Protein AF-K2EI40-F1 (afdb_monomer)

Structure (mmCIF, N/CA/C/O backbone):
data_AF-K2EI40-F1
#
_entry.id   AF-K2EI40-F1
#
loop_
_atom_site.group_PDB
_atom_site.id
_atom_site.type_symbol
_atom_site.label_atom_id
_atom_site.label_alt_id
_atom_site.label_comp_id
_atom_site.label_asym_id
_atom_site.label_entity_id
_atom_site.label_seq_id
_atom_site.pdbx_PDB_ins_code
_atom_site.Cartn_x
_atom_site.Cartn_y
_atom_site.Cartn_z
_atom_site.occupancy
_atom_site.B_iso_or_equiv
_atom_site.auth_seq_id
_atom_site.auth_comp_id
_atom_site.auth_asym_id
_atom_site.auth_atom_id
_atom_site.pdbx_PDB_model_num
ATOM 1 N N . MET A 1 1 ? -49.230 2.831 20.898 1.00 40.34 1 MET A N 1
ATOM 2 C CA . MET A 1 1 ? -48.158 2.337 19.997 1.00 40.34 1 MET A CA 1
ATOM 3 C C . MET A 1 1 ? -46.832 3.088 20.143 1.00 40.34 1 MET A C 1
ATOM 5 O O . MET A 1 1 ? -45.831 2.419 20.336 1.00 40.34 1 MET A O 1
ATOM 9 N N . VAL A 1 2 ? -46.798 4.428 20.179 1.00 35.69 2 VAL A N 1
ATOM 10 C CA . VAL A 1 2 ? -45.550 5.238 20.221 1.00 35.69 2 VAL A CA 1
ATOM 11 C C . VAL A 1 2 ? -44.591 4.915 21.390 1.00 35.69 2 VAL A C 1
ATOM 13 O O . VAL A 1 2 ? -43.379 4.892 21.203 1.00 35.69 2 VAL A O 1
ATOM 16 N N . LYS A 1 3 ? -45.101 4.583 22.589 1.00 33.03 3 LYS A N 1
ATOM 17 C CA . LYS A 1 3 ? -44.254 4.241 23.755 1.00 33.03 3 LYS A CA 1
ATOM 18 C C . LYS A 1 3 ? -43.487 2.914 23.614 1.00 33.03 3 LYS A C 1
ATOM 20 O O . LYS A 1 3 ? -42.391 2.809 24.151 1.00 33.03 3 LYS A O 1
ATOM 25 N N . LYS A 1 4 ? -44.020 1.917 22.891 1.00 31.20 4 LYS A N 1
ATOM 26 C CA . LYS A 1 4 ? -43.333 0.623 22.684 1.00 31.20 4 LYS A CA 1
ATOM 27 C C . LYS A 1 4 ? -42.157 0.760 21.708 1.00 31.20 4 LYS A C 1
ATOM 29 O O . LYS A 1 4 ? -41.119 0.152 21.932 1.00 31.20 4 LYS A O 1
ATOM 34 N N . THR A 1 5 ? -42.287 1.612 20.692 1.00 33.38 5 THR A N 1
ATOM 35 C CA . THR A 1 5 ? -41.237 1.854 19.688 1.00 33.38 5 THR A CA 1
ATOM 36 C C . THR A 1 5 ? -40.012 2.557 20.281 1.00 33.38 5 THR A C 1
ATOM 38 O O . THR A 1 5 ? -38.883 2.192 19.969 1.00 33.38 5 THR A O 1
ATOM 41 N N . ILE A 1 6 ? -40.219 3.511 21.198 1.00 36.59 6 ILE A N 1
ATOM 42 C CA . ILE A 1 6 ? -39.123 4.242 21.862 1.00 36.59 6 ILE A CA 1
ATOM 43 C C . ILE A 1 6 ? -38.336 3.323 22.808 1.00 36.59 6 ILE A C 1
ATOM 45 O O . ILE A 1 6 ? -37.109 3.341 22.802 1.00 36.59 6 ILE A O 1
ATOM 49 N N . VAL A 1 7 ? -39.024 2.475 23.581 1.00 36.19 7 VAL A N 1
ATOM 50 C CA . VAL A 1 7 ? -38.372 1.526 24.504 1.00 36.19 7 VAL A CA 1
ATOM 51 C C . VAL A 1 7 ? -37.565 0.472 23.739 1.00 36.19 7 VAL A C 1
ATOM 53 O O . VAL A 1 7 ? -36.447 0.154 24.138 1.00 36.19 7 VAL A O 1
ATOM 56 N N . LEU A 1 8 ? -38.084 -0.020 22.609 1.00 32.12 8 LEU A N 1
ATOM 57 C CA . LEU A 1 8 ? -37.378 -0.991 21.771 1.00 32.12 8 LEU A CA 1
ATOM 58 C C . LEU A 1 8 ? -36.130 -0.382 21.106 1.00 32.12 8 LEU A C 1
ATOM 60 O O . LEU A 1 8 ? -35.090 -1.036 21.052 1.00 32.12 8 LEU A O 1
ATOM 64 N N . SER A 1 9 ? -36.209 0.882 20.673 1.00 34.53 9 SER A N 1
ATOM 65 C CA . SER A 1 9 ? -35.074 1.652 20.140 1.00 34.53 9 SER A CA 1
ATOM 66 C C . SER A 1 9 ? -33.996 1.915 21.203 1.00 34.53 9 SER A C 1
ATOM 68 O O . SER A 1 9 ? -32.805 1.775 20.929 1.00 34.53 9 SER A O 1
ATOM 70 N N . PHE A 1 10 ? -34.387 2.209 22.446 1.00 38.38 10 PHE A N 1
ATOM 71 C CA . PHE A 1 10 ? -33.439 2.394 23.548 1.00 38.38 10 PHE A CA 1
ATOM 72 C C . PHE A 1 10 ? -32.749 1.091 23.965 1.00 38.38 10 PHE A C 1
ATOM 74 O O . PHE A 1 10 ? -31.535 1.093 24.184 1.00 38.38 10 PHE A O 1
ATOM 81 N N . LEU A 1 11 ? -33.481 -0.028 24.044 1.00 35.78 11 LEU A N 1
ATOM 82 C CA . LEU A 1 11 ? -32.881 -1.327 24.370 1.00 35.78 11 LEU A CA 1
ATOM 83 C C . LEU A 1 11 ? -31.899 -1.788 23.290 1.00 35.78 11 LEU A C 1
ATOM 85 O O . LEU A 1 11 ? -30.802 -2.225 23.627 1.00 35.78 11 LEU A O 1
ATOM 89 N N . THR A 1 12 ? -32.257 -1.647 22.010 1.00 38.59 12 THR A N 1
ATOM 90 C CA . THR A 1 12 ? -31.353 -1.984 20.894 1.00 38.59 12 THR A CA 1
ATOM 91 C C . THR A 1 12 ? -30.108 -1.105 20.893 1.00 38.59 12 THR A C 1
ATOM 93 O O . THR A 1 12 ? -29.006 -1.626 20.756 1.00 38.59 12 THR A O 1
ATOM 96 N N . THR A 1 13 ? -30.254 0.198 21.148 1.00 41.12 13 THR A N 1
ATOM 97 C CA . THR A 1 13 ? -29.115 1.126 21.251 1.00 41.12 13 THR A CA 1
ATOM 98 C C . THR A 1 13 ? -28.208 0.778 22.435 1.00 41.12 13 THR A C 1
ATOM 100 O O . THR A 1 13 ? -26.990 0.748 22.293 1.00 41.12 13 THR A O 1
ATOM 103 N N . THR A 1 14 ? -28.779 0.438 23.595 1.00 41.00 14 THR A N 1
ATOM 104 C CA . THR A 1 14 ? -28.009 0.088 24.803 1.00 41.00 14 THR A CA 1
ATOM 105 C C . THR A 1 14 ? -27.277 -1.249 24.649 1.00 41.00 14 THR A C 1
ATOM 107 O O . THR A 1 14 ? -26.140 -1.383 25.102 1.00 41.00 14 THR A O 1
ATOM 110 N N . LEU A 1 15 ? -27.900 -2.231 23.987 1.00 37.41 15 LEU A N 1
ATOM 111 C CA . LEU A 1 15 ? -27.281 -3.522 23.688 1.00 37.41 15 LEU A CA 1
ATOM 112 C C . LEU A 1 15 ? -26.146 -3.370 22.664 1.00 37.41 15 LEU A C 1
ATOM 114 O O . LEU A 1 15 ? -25.075 -3.938 22.865 1.00 37.41 15 LEU A O 1
ATOM 118 N N . LEU A 1 16 ? -26.344 -2.537 21.630 1.00 43.06 16 LEU A N 1
ATOM 119 C CA . LEU A 1 16 ? -25.285 -2.178 20.684 1.00 43.06 16 LEU A CA 1
ATOM 120 C C . LEU A 1 16 ? -24.097 -1.559 21.417 1.00 43.06 16 LEU A C 1
ATOM 122 O O . LEU A 1 16 ? -22.973 -2.016 21.244 1.00 43.06 16 LEU A O 1
ATOM 126 N N . ILE A 1 17 ? -24.344 -0.558 22.267 1.00 46.72 17 ILE A N 1
ATOM 127 C CA . ILE A 1 17 ? -23.294 0.140 23.016 1.00 46.72 17 ILE A CA 1
ATOM 128 C C . ILE A 1 17 ? -22.516 -0.844 23.900 1.00 46.72 17 ILE A C 1
ATOM 130 O O . ILE A 1 17 ? -21.289 -0.847 23.860 1.00 46.72 17 ILE A O 1
ATOM 134 N N . ARG A 1 18 ? -23.201 -1.727 24.641 1.00 40.91 18 ARG A N 1
ATOM 135 C CA . ARG A 1 18 ? -22.549 -2.748 25.483 1.00 40.91 18 ARG A CA 1
ATOM 136 C C . ARG A 1 18 ? -21.681 -3.722 24.689 1.00 40.91 18 ARG A C 1
ATOM 138 O O . ARG A 1 18 ? -20.548 -3.957 25.093 1.00 40.91 18 ARG A O 1
ATOM 145 N N . ASN A 1 19 ? -22.178 -4.240 23.566 1.00 47.75 19 ASN A N 1
ATOM 146 C CA . ASN A 1 19 ? -21.386 -5.127 22.709 1.00 47.75 19 ASN A CA 1
ATOM 147 C C . ASN A 1 19 ? -20.181 -4.390 22.106 1.00 47.75 19 ASN A C 1
ATOM 149 O O . ASN A 1 19 ? -19.099 -4.957 22.021 1.00 47.75 19 ASN A O 1
ATOM 153 N N . THR A 1 20 ? -20.341 -3.102 21.780 1.00 50.28 20 THR A N 1
ATOM 154 C CA . THR A 1 20 ? -19.245 -2.268 21.264 1.00 50.28 20 THR A CA 1
ATOM 155 C C . THR A 1 20 ? -18.134 -2.087 22.302 1.00 50.28 20 THR A C 1
ATOM 157 O O . THR A 1 20 ? -16.960 -2.160 21.959 1.00 50.28 20 THR A O 1
ATOM 160 N N . PHE A 1 21 ? -18.489 -1.873 23.575 1.00 48.44 21 PHE A N 1
ATOM 161 C CA . PHE A 1 21 ? -17.509 -1.749 24.660 1.00 48.44 21 PHE A CA 1
ATOM 162 C C . PHE A 1 21 ? -16.793 -3.073 24.963 1.00 48.44 21 PHE A C 1
ATOM 164 O O . PHE A 1 21 ? -15.590 -3.059 25.204 1.00 48.44 21 PHE A O 1
ATOM 171 N N . ALA A 1 22 ? -17.497 -4.208 24.894 1.00 48.34 22 ALA A N 1
ATOM 172 C CA . ALA A 1 22 ? -16.890 -5.526 25.083 1.00 48.34 22 ALA A CA 1
ATOM 173 C C . ALA A 1 22 ? -15.892 -5.874 23.960 1.00 48.34 22 ALA A C 1
ATOM 175 O O . ALA A 1 22 ? -14.789 -6.332 24.239 1.00 48.34 22 ALA A O 1
ATOM 176 N N . GLU A 1 23 ? -16.226 -5.584 22.696 1.00 53.47 23 GLU A N 1
ATOM 177 C CA . GLU A 1 23 ? -15.294 -5.766 21.570 1.00 53.47 23 GLU 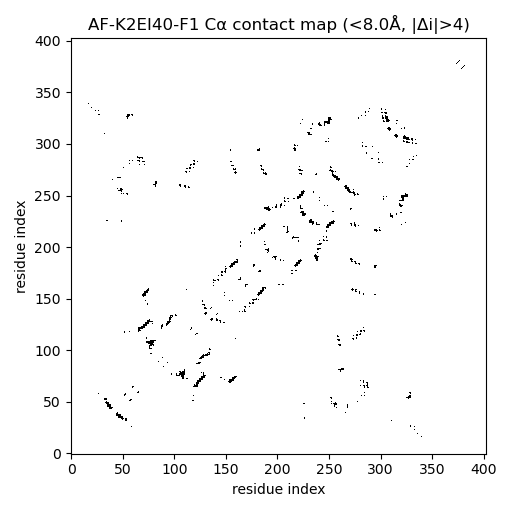A CA 1
ATOM 178 C C . GLU A 1 23 ? -14.082 -4.815 21.626 1.00 53.47 23 GLU A C 1
ATOM 180 O O . GLU A 1 23 ? -13.025 -5.130 21.077 1.00 53.47 23 GLU A O 1
ATOM 185 N N . GLN A 1 24 ? -14.226 -3.656 22.279 1.00 50.62 24 GLN A N 1
ATOM 186 C CA . GLN A 1 24 ? -13.172 -2.650 22.427 1.00 50.62 24 GLN A CA 1
ATOM 187 C C . GLN A 1 24 ? -12.113 -3.043 23.474 1.00 50.62 24 GLN A C 1
ATOM 189 O O . GLN A 1 24 ? -10.923 -2.791 23.256 1.00 50.62 24 GLN A O 1
ATOM 194 N N . GLU A 1 25 ? -12.520 -3.649 24.596 1.00 48.94 25 GLU A N 1
ATOM 195 C CA . GLU A 1 25 ? -11.580 -4.153 25.611 1.00 48.94 25 GLU A CA 1
ATOM 196 C C . GLU A 1 25 ? -10.743 -5.325 25.072 1.00 48.94 25 GLU A C 1
ATOM 198 O O . GLU A 1 25 ? -9.552 -5.401 25.361 1.00 48.94 25 GLU A O 1
ATOM 203 N N . ASP A 1 26 ? -11.310 -6.170 24.210 1.00 51.91 26 ASP A N 1
ATOM 204 C CA . ASP A 1 26 ? -10.652 -7.378 23.689 1.00 51.91 26 ASP A CA 1
ATOM 205 C C . ASP A 1 26 ? -9.519 -7.080 22.677 1.00 51.91 26 ASP A C 1
ATOM 207 O O . ASP A 1 26 ? -8.490 -7.745 22.662 1.00 51.91 26 ASP A O 1
ATOM 211 N N . LEU A 1 27 ? -9.638 -6.017 21.865 1.00 53.59 27 LEU A N 1
ATOM 212 C CA . LEU A 1 27 ? -8.603 -5.645 20.877 1.00 53.59 27 LEU A CA 1
ATOM 213 C C . LEU A 1 27 ? -7.421 -4.860 21.464 1.00 53.59 27 LEU A C 1
ATOM 215 O O . LEU A 1 27 ? -6.344 -4.820 20.868 1.00 53.59 27 LEU A O 1
ATOM 219 N N . THR A 1 28 ? -7.628 -4.184 22.596 1.00 49.22 28 THR A N 1
ATOM 220 C CA . THR A 1 28 ? -6.613 -3.315 23.220 1.00 49.22 28 THR A CA 1
ATOM 221 C C . THR A 1 28 ? -5.941 -3.959 24.432 1.00 49.22 28 THR A C 1
ATOM 223 O O . THR A 1 28 ? -4.909 -3.467 24.897 1.00 49.22 28 THR A O 1
ATOM 226 N N . SER A 1 29 ? -6.475 -5.082 24.923 1.00 45.25 29 SER A N 1
ATOM 227 C CA . SER A 1 29 ? -5.910 -5.818 26.050 1.00 45.25 29 SER A CA 1
ATOM 228 C C . SER A 1 29 ? -5.017 -6.986 25.596 1.00 45.25 29 SER A C 1
ATOM 230 O O . SER A 1 29 ? -5.447 -8.051 25.179 1.00 45.25 29 SER A O 1
ATOM 232 N N . SER A 1 30 ? -3.707 -6.801 25.770 1.00 47.72 30 SER A N 1
ATOM 233 C CA . SER A 1 30 ? -2.707 -7.867 25.976 1.00 47.72 30 SER A CA 1
ATOM 234 C C . SER A 1 30 ? -2.300 -8.809 24.828 1.00 47.72 30 SER A C 1
ATOM 236 O O . SER A 1 30 ? -1.590 -9.778 25.100 1.00 47.72 30 SER A O 1
ATOM 238 N N . CYS A 1 31 ? -2.604 -8.533 23.556 1.00 55.06 31 CYS A N 1
ATOM 239 C CA . CYS A 1 31 ? -1.935 -9.280 22.481 1.00 55.06 31 CYS A CA 1
ATOM 240 C C . CYS A 1 31 ? -0.447 -8.883 22.411 1.00 55.06 31 CYS A C 1
ATOM 242 O O . CYS A 1 31 ? -0.096 -7.750 22.069 1.00 55.06 31 CYS A O 1
ATOM 244 N N . VAL A 1 32 ? 0.452 -9.805 22.770 1.00 74.44 32 VAL A N 1
ATOM 245 C CA . VAL A 1 32 ? 1.895 -9.631 22.553 1.00 74.44 32 VAL A CA 1
ATOM 246 C C . VAL A 1 32 ? 2.152 -9.756 21.054 1.00 74.44 32 VAL A C 1
ATOM 248 O O . VAL A 1 32 ? 2.231 -10.866 20.527 1.00 74.44 32 VAL A O 1
ATOM 251 N N . ILE A 1 33 ? 2.287 -8.615 20.374 1.00 84.81 33 ILE A N 1
ATOM 252 C CA . ILE A 1 33 ? 2.609 -8.564 18.944 1.00 84.81 33 ILE A CA 1
ATOM 253 C C . ILE A 1 33 ? 3.929 -9.303 18.722 1.00 84.81 33 ILE A C 1
ATOM 255 O O . ILE A 1 33 ? 4.954 -8.961 19.315 1.00 84.81 33 ILE A O 1
ATOM 259 N N . LYS A 1 34 ? 3.906 -10.316 17.851 1.00 90.75 34 LYS A N 1
ATOM 260 C CA . LYS A 1 34 ? 5.099 -11.042 17.403 1.00 90.75 34 LYS A CA 1
ATOM 261 C C . LYS A 1 34 ? 5.546 -10.460 16.062 1.00 90.75 34 LYS A C 1
ATOM 263 O O . LYS A 1 34 ? 5.014 -10.874 15.039 1.00 90.75 34 LYS A O 1
ATOM 268 N N . PRO A 1 35 ? 6.504 -9.518 16.031 1.00 91.12 35 PRO A N 1
ATOM 269 C CA . PRO A 1 35 ? 6.847 -8.776 14.816 1.00 91.12 35 PRO A CA 1
ATOM 270 C C . PRO A 1 35 ? 7.581 -9.601 13.763 1.00 91.12 35 PRO A C 1
ATOM 272 O O . PRO A 1 35 ? 7.633 -9.213 12.602 1.00 91.12 35 PRO A O 1
ATOM 275 N N . THR A 1 36 ? 8.155 -10.734 14.160 1.00 93.75 36 THR A N 1
ATOM 276 C CA . THR A 1 36 ? 8.811 -11.671 13.250 1.00 93.75 36 THR A CA 1
ATOM 277 C C . THR A 1 36 ? 8.313 -13.080 13.527 1.00 93.75 36 THR A C 1
ATOM 279 O O . THR A 1 36 ? 7.903 -13.395 14.647 1.00 93.75 36 THR A O 1
ATOM 282 N N . HIS A 1 37 ? 8.347 -13.925 12.506 1.00 93.75 37 HIS A N 1
ATOM 283 C CA . HIS A 1 37 ? 8.018 -15.343 12.604 1.00 93.75 37 HIS A CA 1
ATOM 284 C C . HIS A 1 37 ? 8.984 -16.189 11.774 1.00 93.75 37 HIS A C 1
ATOM 286 O O . HIS A 1 37 ? 9.717 -15.678 10.926 1.00 93.75 37 HIS A O 1
ATOM 292 N N . SER A 1 38 ? 9.005 -17.489 12.055 1.00 94.62 38 SER A N 1
ATOM 293 C CA . SER A 1 38 ? 9.659 -18.478 11.203 1.00 94.62 38 SER A CA 1
ATOM 294 C C . SER A 1 38 ? 8.596 -19.200 10.385 1.00 94.62 38 SER A C 1
ATOM 296 O O . SER A 1 38 ? 7.625 -19.695 10.954 1.00 94.62 38 SER A O 1
ATOM 298 N N . ILE A 1 39 ? 8.766 -19.234 9.067 1.00 91.69 39 ILE A N 1
ATOM 299 C CA . ILE A 1 39 ? 7.870 -19.925 8.139 1.00 91.69 39 ILE A CA 1
ATOM 300 C C . ILE A 1 39 ? 8.674 -21.009 7.434 1.00 91.69 39 ILE A C 1
ATOM 302 O O . ILE A 1 39 ? 9.715 -20.725 6.844 1.00 91.69 39 ILE A O 1
ATOM 306 N N . THR A 1 40 ? 8.167 -22.237 7.451 1.00 91.31 40 THR A N 1
ATOM 307 C CA . THR A 1 40 ? 8.743 -23.349 6.692 1.00 91.31 40 THR A CA 1
ATOM 308 C C . THR A 1 40 ? 7.984 -23.527 5.377 1.00 91.31 40 THR A C 1
ATOM 310 O O . THR A 1 40 ? 6.756 -23.632 5.369 1.00 91.31 40 THR A O 1
ATOM 313 N N . LYS A 1 41 ? 8.711 -23.548 4.255 1.00 86.88 41 LYS A N 1
ATOM 314 C CA . LYS A 1 41 ? 8.193 -23.834 2.910 1.00 86.88 41 LYS A CA 1
ATOM 315 C C . LYS A 1 41 ? 9.043 -24.946 2.301 1.00 86.88 41 LYS A C 1
ATOM 317 O O . LYS A 1 41 ? 10.236 -24.763 2.070 1.00 86.88 41 LYS A O 1
ATOM 322 N N . GLY A 1 42 ? 8.440 -26.115 2.086 1.00 85.12 42 GLY A N 1
ATOM 323 C CA . GLY A 1 42 ? 9.195 -27.314 1.719 1.00 85.12 42 GLY A CA 1
ATOM 324 C C . GLY A 1 42 ? 10.222 -27.666 2.802 1.00 85.12 42 GLY A C 1
ATOM 325 O O . GLY A 1 42 ? 9.869 -27.785 3.972 1.00 85.12 42 GLY A O 1
ATOM 326 N N . SER A 1 43 ? 11.491 -27.803 2.415 1.00 87.06 43 SER A N 1
ATOM 327 C CA . SER A 1 43 ? 12.615 -28.087 3.320 1.00 87.06 43 SER A CA 1
ATOM 328 C C . SER A 1 43 ? 13.285 -26.839 3.915 1.00 87.06 43 SER A C 1
ATOM 330 O O . SER A 1 43 ? 14.151 -26.971 4.779 1.00 87.06 43 SER A O 1
ATOM 332 N N . GLN A 1 44 ? 12.913 -25.632 3.475 1.00 91.31 44 GLN A N 1
ATOM 333 C CA . GLN A 1 44 ? 13.562 -24.383 3.880 1.00 91.31 44 GLN A CA 1
ATOM 334 C C . GLN A 1 44 ? 12.760 -23.664 4.971 1.00 91.31 44 GLN A C 1
ATOM 336 O O . GLN A 1 44 ? 11.530 -23.610 4.921 1.00 91.31 44 GLN A O 1
ATOM 341 N N . THR A 1 45 ? 13.457 -23.080 5.951 1.00 94.06 45 THR A N 1
ATOM 342 C CA . THR A 1 45 ? 12.858 -22.232 6.994 1.00 94.06 45 THR A CA 1
ATOM 343 C C . THR A 1 45 ? 13.358 -20.802 6.858 1.00 94.06 45 THR A C 1
ATOM 345 O O . THR A 1 45 ? 14.560 -20.552 6.866 1.00 94.06 45 THR A O 1
ATOM 348 N N . PHE A 1 46 ? 12.421 -19.863 6.784 1.00 94.19 46 PHE A N 1
ATOM 349 C CA . PHE A 1 46 ? 12.677 -18.441 6.601 1.00 94.19 46 PHE A CA 1
ATOM 350 C C . PHE A 1 46 ? 12.292 -17.675 7.858 1.00 94.19 46 PHE A C 1
ATOM 352 O O . PHE A 1 46 ? 11.231 -17.920 8.431 1.00 94.19 46 PHE A O 1
ATOM 359 N N . LYS A 1 47 ? 13.116 -16.706 8.258 1.00 94.62 47 LYS A N 1
ATOM 360 C CA . LYS A 1 47 ? 12.731 -15.695 9.243 1.00 94.62 47 LYS A CA 1
ATOM 361 C C . LYS A 1 47 ? 12.232 -14.464 8.497 1.00 94.62 47 LYS A C 1
ATOM 363 O O . LYS A 1 47 ? 12.965 -13.923 7.678 1.00 94.62 47 LYS A O 1
ATOM 368 N N . ALA A 1 48 ? 11.010 -14.039 8.787 1.00 95.81 48 ALA A N 1
ATOM 369 C CA . ALA A 1 48 ? 10.363 -12.936 8.086 1.00 95.81 48 ALA A CA 1
ATOM 370 C C . ALA A 1 48 ? 9.572 -12.037 9.043 1.00 95.81 48 ALA A C 1
ATOM 372 O O . ALA A 1 48 ? 9.243 -12.426 10.171 1.00 95.81 48 ALA A O 1
ATOM 373 N N . THR A 1 49 ? 9.267 -10.833 8.576 1.00 96.69 49 THR A N 1
ATOM 374 C CA . THR A 1 49 ? 8.368 -9.882 9.223 1.00 96.69 49 THR A CA 1
ATOM 375 C C . THR A 1 49 ? 6.944 -10.422 9.217 1.00 96.69 49 THR A C 1
ATOM 377 O O . THR A 1 49 ? 6.377 -10.721 8.168 1.00 96.69 49 THR A O 1
ATOM 380 N N . ASN A 1 50 ? 6.325 -10.477 10.393 1.00 96.44 50 ASN A N 1
ATOM 381 C CA . ASN A 1 50 ? 4.938 -10.895 10.546 1.00 96.44 50 ASN A CA 1
ATOM 382 C C . ASN A 1 50 ? 4.007 -9.681 10.429 1.00 96.44 50 ASN A C 1
ATOM 384 O O . ASN A 1 50 ? 3.487 -9.147 11.412 1.00 96.44 50 ASN A O 1
ATOM 388 N N . TYR A 1 51 ? 3.842 -9.204 9.200 1.00 96.88 51 TYR A N 1
ATOM 389 C CA . TYR A 1 51 ? 3.094 -7.982 8.924 1.00 96.88 51 TYR A CA 1
ATOM 390 C C . TYR A 1 51 ? 1.592 -8.107 9.238 1.00 96.88 51 TYR A C 1
ATOM 392 O O . TYR A 1 51 ? 0.966 -7.093 9.546 1.00 96.88 51 TYR A O 1
ATOM 400 N N . LEU A 1 52 ? 1.019 -9.320 9.242 1.00 96.75 52 LEU A N 1
ATOM 401 C CA . LEU A 1 52 ? -0.363 -9.565 9.679 1.00 96.75 52 LEU A CA 1
ATOM 402 C C . LEU A 1 52 ? -0.560 -9.214 11.162 1.00 96.75 52 LEU A C 1
ATOM 404 O O . LEU A 1 52 ? -1.503 -8.497 11.493 1.00 96.75 52 LEU A O 1
ATOM 408 N N . GLU A 1 53 ? 0.354 -9.655 12.034 1.00 94.94 53 GLU A N 1
ATOM 409 C CA . GLU A 1 53 ? 0.342 -9.308 13.465 1.00 94.94 53 GLU A CA 1
ATOM 410 C C . GLU A 1 53 ? 0.671 -7.825 13.681 1.00 94.94 53 GLU A C 1
ATOM 412 O O . GLU A 1 53 ? -0.003 -7.146 14.451 1.00 94.94 53 GLU A O 1
ATOM 417 N N . ILE A 1 54 ? 1.697 -7.288 13.001 1.00 95.44 54 ILE A N 1
ATOM 418 C CA . ILE A 1 54 ? 2.140 -5.894 13.206 1.00 95.44 54 ILE A CA 1
ATOM 419 C C . ILE A 1 54 ? 1.034 -4.901 12.852 1.00 95.44 54 ILE A C 1
ATOM 421 O O . ILE A 1 54 ? 0.815 -3.933 13.587 1.00 95.44 54 ILE A O 1
ATOM 425 N N . THR A 1 55 ? 0.341 -5.137 11.738 1.00 96.88 55 THR A N 1
ATOM 426 C CA . THR A 1 55 ? -0.726 -4.248 11.268 1.00 96.88 55 THR A CA 1
ATOM 427 C C . THR A 1 55 ? -2.042 -4.466 11.992 1.00 96.88 55 THR A C 1
ATOM 429 O O . THR A 1 55 ? -2.858 -3.556 11.983 1.00 96.88 55 THR A O 1
ATOM 432 N N . GLY A 1 56 ? -2.269 -5.619 12.625 1.00 96.69 56 GLY A N 1
ATOM 433 C CA . GLY A 1 56 ? -3.562 -5.952 13.224 1.00 96.69 56 GLY A CA 1
ATOM 434 C C . GLY A 1 56 ? -4.535 -6.660 12.275 1.00 96.69 56 GLY A C 1
ATOM 435 O O . GLY A 1 56 ? -5.722 -6.783 12.573 1.00 96.69 56 GLY A O 1
ATOM 436 N N . ALA A 1 57 ? -4.076 -7.060 11.085 1.00 97.69 57 ALA A N 1
ATOM 437 C CA . ALA A 1 57 ? -4.916 -7.729 10.094 1.00 97.69 57 ALA A CA 1
ATOM 438 C C . ALA A 1 57 ? -5.378 -9.110 10.578 1.00 97.69 57 ALA A C 1
ATOM 440 O O . ALA A 1 57 ? -6.514 -9.499 10.306 1.00 97.69 57 ALA A O 1
ATOM 441 N N . LYS A 1 58 ? -4.534 -9.820 11.338 1.00 96.31 58 LYS A N 1
ATOM 442 C CA . LYS A 1 58 ? -4.873 -11.126 11.914 1.00 96.31 58 LYS A CA 1
ATOM 443 C C . LYS A 1 58 ? -6.096 -11.036 12.834 1.00 96.31 58 LYS A C 1
ATOM 445 O O . LYS A 1 58 ? -7.014 -11.840 12.717 1.00 96.31 58 LYS A O 1
ATOM 450 N N . GLU A 1 59 ? -6.155 -10.021 13.685 1.00 95.56 59 GLU A N 1
ATOM 451 C CA . GLU A 1 59 ? -7.262 -9.790 14.613 1.00 95.56 59 GLU A CA 1
ATOM 452 C C . GLU A 1 59 ? -8.561 -9.448 13.862 1.00 95.56 59 GLU A C 1
ATOM 454 O O . GLU A 1 59 ? -9.652 -9.863 14.258 1.00 95.56 59 GLU A O 1
ATOM 459 N N . LEU A 1 60 ? -8.471 -8.735 12.732 1.00 97.06 60 LEU A N 1
ATOM 460 C CA . LEU A 1 60 ? -9.626 -8.510 11.855 1.00 97.06 60 LEU A CA 1
ATOM 461 C C . LEU A 1 60 ? -10.082 -9.810 11.171 1.00 97.06 60 LEU A C 1
ATOM 463 O O . LEU A 1 60 ? -11.289 -10.046 11.071 1.00 97.06 60 LEU A O 1
ATOM 467 N N . HIS A 1 61 ? -9.150 -10.680 10.762 1.00 97.56 61 HIS A N 1
ATOM 468 C CA . HIS A 1 61 ? -9.478 -11.999 10.201 1.00 97.56 61 HIS A CA 1
ATOM 469 C C . HIS A 1 61 ? -10.181 -12.901 11.209 1.00 97.56 61 HIS A C 1
ATOM 471 O O . HIS A 1 61 ? -11.122 -13.601 10.834 1.00 97.56 61 HIS A O 1
ATOM 477 N N . GLU A 1 62 ? -9.740 -12.886 12.468 1.00 96.00 62 GLU A N 1
ATOM 478 C CA . GLU A 1 62 ? -10.361 -13.617 13.581 1.00 96.00 62 GLU A CA 1
ATOM 479 C C . GLU A 1 62 ? -11.797 -13.133 13.839 1.00 96.00 62 GLU A C 1
ATOM 481 O O . GLU A 1 62 ? -12.672 -13.932 14.171 1.00 96.00 62 GLU A O 1
ATOM 486 N N . LYS A 1 63 ? -12.080 -11.849 13.575 1.00 94.00 63 LYS A N 1
ATOM 487 C CA . LYS A 1 63 ? -13.438 -11.275 13.579 1.00 94.00 63 LYS A CA 1
ATOM 488 C C . LYS A 1 63 ? -14.237 -11.536 12.294 1.00 94.00 63 LYS A C 1
ATOM 490 O O . LYS A 1 63 ? -15.395 -11.137 12.202 1.00 94.00 63 LYS A O 1
ATOM 495 N N . GLY A 1 64 ? -13.647 -12.216 11.312 1.00 96.94 64 GLY A N 1
ATOM 496 C CA . GLY A 1 64 ? -14.298 -12.611 10.063 1.00 96.94 64 GLY A CA 1
ATOM 497 C C . GLY A 1 64 ? -14.156 -11.620 8.906 1.00 96.94 64 GLY A C 1
ATOM 498 O O . GLY A 1 64 ? -14.629 -11.932 7.816 1.00 96.94 64 GLY A O 1
ATOM 499 N N . PHE A 1 65 ? -13.482 -10.481 9.095 1.00 97.81 65 PHE A N 1
ATOM 500 C CA . PHE A 1 65 ? -13.217 -9.522 8.020 1.00 97.81 65 PHE A CA 1
ATOM 501 C C . PHE A 1 65 ? -12.009 -9.984 7.212 1.00 97.81 65 PHE A C 1
ATOM 503 O O . PHE A 1 65 ? -10.900 -10.068 7.734 1.00 97.81 65 PHE A O 1
ATOM 510 N N . LYS A 1 66 ? -12.220 -10.316 5.941 1.00 97.81 66 LYS A N 1
ATOM 511 C CA . LYS A 1 66 ? -11.219 -10.945 5.063 1.00 97.81 66 LYS A CA 1
ATOM 512 C C . LYS A 1 66 ? -11.172 -10.322 3.662 1.00 97.81 66 LYS A C 1
ATOM 514 O O . LYS A 1 66 ? -10.627 -10.926 2.742 1.00 97.81 66 LYS A O 1
ATOM 519 N N . GLY A 1 67 ? -11.767 -9.152 3.463 1.00 97.75 67 GLY A N 1
ATOM 520 C CA . GLY A 1 67 ? -11.887 -8.443 2.188 1.00 97.75 67 GLY A CA 1
ATOM 521 C C . GLY A 1 67 ? -13.161 -8.755 1.394 1.00 97.75 67 GLY A C 1
ATOM 522 O O . GLY A 1 67 ? -13.217 -8.450 0.201 1.00 97.75 67 GLY A O 1
ATOM 523 N N . LYS A 1 68 ? -14.188 -9.366 1.996 1.00 97.38 68 LYS A N 1
ATOM 524 C CA . LYS A 1 68 ? -15.360 -9.847 1.252 1.00 97.38 68 LYS A CA 1
ATOM 525 C C . LYS A 1 68 ? -16.086 -8.698 0.551 1.00 97.38 68 LYS A C 1
ATOM 527 O O . LYS A 1 68 ? -16.418 -7.685 1.160 1.00 97.38 68 LYS A O 1
ATOM 532 N N . GLY A 1 69 ? -16.384 -8.884 -0.736 1.00 96.31 69 GLY A N 1
ATOM 533 C CA . GLY A 1 69 ? -17.126 -7.902 -1.537 1.00 96.31 69 GLY A CA 1
ATOM 534 C C . GLY A 1 69 ? -16.318 -6.660 -1.923 1.00 96.31 69 GLY A C 1
ATOM 535 O O . GLY A 1 69 ? -16.892 -5.706 -2.444 1.00 96.31 69 GLY A O 1
ATOM 536 N N . THR A 1 70 ? -15.006 -6.671 -1.688 1.00 98.12 70 THR A N 1
ATOM 537 C CA . THR A 1 70 ? -14.098 -5.584 -2.061 1.00 98.12 70 THR A CA 1
ATOM 538 C C . THR A 1 70 ? -13.208 -5.980 -3.239 1.00 98.12 70 THR A C 1
ATOM 540 O O . THR A 1 70 ? -13.034 -7.168 -3.534 1.00 98.12 70 THR A O 1
ATOM 543 N N . LYS A 1 71 ? -12.681 -4.984 -3.956 1.00 97.44 71 LYS A N 1
ATOM 544 C CA . LYS A 1 71 ? -11.967 -5.160 -5.224 1.00 97.44 71 LYS A CA 1
ATOM 545 C C . LYS A 1 71 ? -10.676 -4.344 -5.252 1.00 97.44 71 LYS A C 1
ATOM 547 O O . LYS A 1 71 ? -10.704 -3.133 -5.034 1.00 97.44 71 LYS A O 1
ATOM 552 N N . ALA A 1 72 ? -9.559 -4.970 -5.601 1.00 97.75 72 ALA A N 1
ATOM 553 C CA . ALA A 1 72 ? -8.282 -4.288 -5.805 1.00 97.75 72 ALA A CA 1
ATOM 554 C C . ALA A 1 72 ? -7.779 -4.427 -7.239 1.00 97.75 72 ALA A C 1
ATOM 556 O O . ALA A 1 72 ? -7.875 -5.487 -7.853 1.00 97.75 72 ALA A O 1
ATOM 557 N N . ILE A 1 73 ? -7.189 -3.347 -7.742 1.00 97.69 73 ILE A N 1
ATOM 558 C CA . ILE A 1 73 ? -6.449 -3.321 -8.997 1.00 97.69 73 ILE A CA 1
ATOM 559 C C . ILE A 1 73 ? -4.965 -3.195 -8.660 1.00 97.69 73 ILE A C 1
ATOM 561 O O . ILE A 1 73 ? -4.557 -2.319 -7.899 1.00 97.69 73 ILE A O 1
ATOM 565 N N . ILE A 1 74 ? -4.146 -4.055 -9.243 1.00 96.12 74 ILE A N 1
ATOM 566 C CA . ILE A 1 74 ? -2.694 -4.030 -9.117 1.00 96.12 74 ILE A CA 1
ATOM 567 C C . ILE A 1 74 ? -2.140 -3.626 -10.469 1.00 96.12 74 ILE A C 1
ATOM 569 O O . ILE A 1 74 ? -2.434 -4.280 -11.468 1.00 96.12 74 ILE A O 1
ATOM 573 N N . ILE A 1 75 ? -1.337 -2.566 -10.497 1.00 94.69 75 ILE A N 1
ATOM 574 C CA . ILE A 1 75 ? -0.539 -2.235 -11.671 1.00 94.69 75 ILE A CA 1
ATOM 575 C C . ILE A 1 75 ? 0.907 -2.580 -11.346 1.00 94.69 75 ILE A C 1
ATOM 577 O O . ILE A 1 75 ? 1.497 -1.985 -10.447 1.00 94.69 75 ILE A O 1
ATOM 581 N N . ASP A 1 76 ? 1.489 -3.542 -12.058 1.00 91.50 76 ASP A N 1
ATOM 582 C CA . ASP A 1 76 ? 2.878 -3.939 -11.823 1.00 91.50 76 ASP A CA 1
ATOM 583 C C . ASP A 1 76 ? 3.530 -4.589 -13.060 1.00 91.50 76 ASP A C 1
ATOM 585 O O . ASP A 1 76 ? 2.961 -4.694 -14.150 1.00 91.50 76 ASP A O 1
ATOM 589 N N . ASN A 1 77 ? 4.781 -5.002 -12.903 1.00 79.12 77 ASN A N 1
ATOM 590 C CA . ASN A 1 77 ? 5.494 -5.895 -13.793 1.00 79.12 77 ASN A CA 1
ATOM 591 C C . ASN A 1 77 ? 5.061 -7.326 -13.515 1.00 79.12 77 ASN A C 1
ATOM 593 O O . ASN A 1 77 ? 5.036 -7.722 -12.357 1.00 79.12 77 ASN A O 1
ATOM 597 N N . CYS A 1 78 ? 4.897 -8.121 -14.572 1.00 65.56 78 CYS A N 1
ATOM 598 C CA . CYS A 1 78 ? 4.977 -9.576 -14.496 1.00 65.56 78 CYS A CA 1
ATOM 599 C C . CYS A 1 78 ? 4.134 -10.226 -13.378 1.00 65.56 78 CYS A C 1
ATOM 601 O O . CYS A 1 78 ? 4.584 -10.424 -12.242 1.00 65.56 78 CYS A O 1
ATOM 603 N N . PHE A 1 79 ? 2.957 -10.705 -13.758 1.00 68.38 79 PHE A N 1
ATOM 604 C CA . PHE A 1 79 ? 2.298 -11.762 -13.010 1.00 68.38 79 PHE A CA 1
ATOM 605 C C . PHE A 1 79 ? 2.764 -13.120 -13.551 1.00 68.38 79 PHE A C 1
ATOM 607 O O . PHE A 1 79 ? 2.497 -13.459 -14.702 1.00 68.38 79 PHE A O 1
ATOM 614 N N . LEU A 1 80 ? 3.500 -13.864 -12.729 1.00 65.44 80 LEU A N 1
ATOM 615 C CA . LEU A 1 80 ? 3.871 -15.254 -12.963 1.00 65.44 80 LEU A CA 1
ATOM 616 C C . LEU A 1 80 ? 3.289 -16.050 -11.796 1.00 65.44 80 LEU A C 1
ATOM 618 O O . LEU A 1 80 ? 3.827 -15.931 -10.697 1.00 65.44 80 LEU A O 1
ATOM 622 N N . PRO A 1 81 ? 2.206 -16.820 -11.993 1.00 59.09 81 PRO A N 1
ATOM 623 C CA . PRO A 1 81 ? 1.624 -17.609 -10.915 1.00 59.09 81 PRO A CA 1
ATOM 624 C C . PRO A 1 81 ? 2.695 -18.453 -10.213 1.00 59.09 81 PRO A C 1
ATOM 626 O O . PRO A 1 81 ? 3.476 -19.155 -10.859 1.00 59.09 81 PRO A O 1
ATOM 629 N N . HIS A 1 82 ? 2.737 -18.372 -8.884 1.00 58.16 82 HIS A N 1
ATOM 630 C CA . HIS A 1 82 ? 3.451 -19.341 -8.058 1.00 58.16 82 HIS A CA 1
ATOM 631 C C . HIS A 1 82 ? 2.541 -20.561 -7.911 1.00 58.16 82 HIS A C 1
ATOM 633 O O . HIS A 1 82 ? 1.588 -20.531 -7.140 1.00 58.16 82 HIS A O 1
ATOM 639 N N . GLY A 1 83 ? 2.773 -21.597 -8.719 1.00 60.12 83 GLY A N 1
ATOM 640 C CA . GLY A 1 83 ? 1.897 -22.772 -8.755 1.00 60.12 83 GLY A CA 1
ATOM 641 C C . GLY A 1 83 ? 0.587 -22.529 -9.515 1.00 60.12 83 GLY A C 1
ATOM 642 O O . GLY A 1 83 ? 0.591 -21.929 -10.592 1.00 60.12 83 GLY A O 1
ATOM 643 N N . GLU A 1 84 ? -0.527 -23.046 -8.992 1.00 53.38 84 GLU A N 1
ATOM 644 C CA . GLU A 1 84 ? -1.844 -22.943 -9.632 1.00 53.38 84 GLU A CA 1
ATOM 645 C C . GLU A 1 84 ? -2.405 -21.511 -9.598 1.00 53.38 84 GLU A C 1
ATOM 647 O O . GLU A 1 84 ? -2.137 -20.717 -8.694 1.00 53.38 84 GLU A O 1
ATOM 652 N N . GLN A 1 85 ? -3.188 -21.161 -10.622 1.00 57.44 85 GLN A N 1
ATOM 653 C CA . GLN A 1 85 ? -3.819 -19.848 -10.730 1.00 57.44 85 GLN A CA 1
ATOM 654 C C . GLN A 1 85 ? -4.819 -19.646 -9.573 1.00 57.44 85 GLN A C 1
ATOM 656 O O . GLN A 1 85 ? -5.679 -20.502 -9.388 1.00 57.44 85 GLN A O 1
ATOM 661 N N . PRO A 1 86 ? -4.762 -18.533 -8.814 1.00 58.09 86 PRO A N 1
ATOM 662 C CA . PRO A 1 86 ? -5.662 -18.331 -7.681 1.00 58.09 86 PRO A CA 1
ATOM 663 C C . PRO A 1 86 ? -7.133 -18.260 -8.109 1.00 58.09 86 PRO A C 1
ATOM 665 O O . PRO A 1 86 ? -7.454 -17.547 -9.060 1.00 58.09 86 PRO A O 1
ATOM 668 N N . ASP A 1 87 ? -8.037 -18.881 -7.346 1.00 56.16 87 ASP A N 1
ATOM 669 C CA . ASP A 1 87 ? -9.489 -18.865 -7.612 1.00 56.16 87 ASP A CA 1
ATOM 670 C C . ASP A 1 87 ? -10.083 -17.446 -7.691 1.00 56.16 87 ASP A C 1
ATOM 672 O O . ASP A 1 87 ? -11.047 -17.188 -8.412 1.00 56.16 87 ASP A O 1
ATOM 676 N N . ASN A 1 88 ? -9.488 -16.492 -6.969 1.00 63.38 88 ASN A N 1
ATOM 677 C CA . ASN A 1 88 ? -9.891 -15.085 -6.936 1.00 63.38 88 ASN A CA 1
ATOM 678 C C . ASN A 1 88 ? -9.162 -14.193 -7.965 1.00 63.38 88 ASN A C 1
ATOM 680 O O . ASN A 1 88 ? -9.270 -12.963 -7.898 1.00 63.38 88 ASN A O 1
ATOM 684 N N . LEU A 1 89 ? -8.455 -14.797 -8.929 1.00 64.75 89 LEU A N 1
ATOM 685 C CA . LEU A 1 89 ? -7.844 -14.132 -10.079 1.00 64.75 89 LEU A CA 1
ATOM 686 C C . LEU A 1 89 ? -8.092 -14.943 -11.361 1.00 64.75 89 LEU A C 1
ATOM 688 O O . LEU A 1 89 ? -7.324 -15.829 -11.731 1.00 64.75 89 LEU A O 1
ATOM 692 N N . THR A 1 90 ? -9.139 -14.594 -12.104 1.00 61.88 90 THR A N 1
ATOM 693 C CA . THR A 1 90 ? -9.425 -15.235 -13.398 1.00 61.88 90 THR A CA 1
ATOM 694 C C . THR A 1 90 ? -8.477 -14.741 -14.496 1.00 61.88 90 THR A C 1
ATOM 696 O O . THR A 1 90 ? -7.932 -13.643 -14.401 1.00 61.88 90 THR A O 1
ATOM 699 N N . LYS A 1 91 ? -8.303 -15.502 -15.589 1.00 62.75 91 LYS A N 1
ATOM 700 C CA . LYS A 1 91 ? -7.503 -15.044 -16.748 1.00 62.75 91 LYS A CA 1
ATOM 701 C C . LYS A 1 91 ? -8.031 -13.728 -17.331 1.00 62.75 91 LYS A C 1
ATOM 703 O O . LYS A 1 91 ? -7.236 -12.886 -17.724 1.00 62.75 91 LYS A O 1
ATOM 708 N N . SER A 1 92 ? -9.350 -13.516 -17.320 1.00 67.25 92 SER A N 1
ATOM 709 C CA . SER A 1 92 ? -9.981 -12.249 -17.726 1.00 67.25 92 SER A CA 1
ATOM 710 C C . SER A 1 92 ? -9.674 -11.074 -16.794 1.00 67.25 92 SER A C 1
ATOM 712 O O . SER A 1 92 ? -9.838 -9.921 -17.185 1.00 67.25 92 SER A O 1
ATOM 714 N N . SER A 1 93 ? -9.219 -11.349 -15.570 1.00 72.69 93 SER A N 1
ATOM 715 C CA . SER A 1 93 ? -8.792 -10.342 -14.597 1.00 72.69 93 SER A CA 1
ATOM 716 C C . SER A 1 93 ? -7.337 -9.904 -14.791 1.00 72.69 93 SER A C 1
ATOM 718 O O . SER A 1 93 ? -6.843 -9.116 -13.988 1.00 72.69 93 SER A O 1
ATOM 720 N N . ILE A 1 94 ? -6.635 -10.422 -15.803 1.00 77.06 94 ILE A N 1
ATOM 721 C CA . ILE A 1 94 ? -5.237 -10.102 -16.097 1.00 77.06 94 ILE A CA 1
ATOM 722 C C . ILE A 1 94 ? -5.184 -9.431 -17.467 1.00 77.06 94 ILE A C 1
ATOM 724 O O . ILE A 1 94 ? -5.678 -9.988 -18.446 1.00 77.06 94 ILE A O 1
ATOM 728 N N . SER A 1 95 ? -4.581 -8.248 -17.553 1.00 75.06 95 SER A N 1
ATOM 729 C CA . SER A 1 95 ? -4.456 -7.515 -18.813 1.00 75.06 95 SER A CA 1
ATOM 730 C C . SER A 1 95 ? -3.022 -7.113 -19.158 1.00 75.06 95 SER A C 1
ATOM 732 O O . SER A 1 95 ? -2.175 -6.852 -18.296 1.00 75.06 95 SER A O 1
ATOM 734 N N . GLY A 1 96 ? -2.791 -7.057 -20.472 1.00 67.81 96 GLY A N 1
ATOM 735 C CA . GLY A 1 96 ? -1.552 -6.653 -21.127 1.00 67.81 96 GLY A CA 1
ATOM 736 C C . GLY A 1 96 ? -0.636 -7.808 -21.542 1.00 67.81 96 GLY A C 1
ATOM 737 O O . GLY A 1 96 ? -0.879 -8.972 -21.225 1.00 67.81 96 GLY A O 1
ATOM 738 N N . SER A 1 97 ? 0.398 -7.479 -22.319 1.00 61.31 97 SER A N 1
ATOM 739 C CA . SER A 1 97 ? 1.281 -8.476 -22.929 1.00 61.31 97 SER A CA 1
ATOM 740 C C . SER A 1 97 ? 2.434 -8.860 -22.011 1.00 61.31 97 SER A C 1
ATOM 742 O O . SER A 1 97 ? 3.092 -8.017 -21.402 1.00 61.31 97 SER A O 1
ATOM 744 N N . TYR A 1 98 ? 2.703 -10.159 -21.961 1.00 63.28 98 TYR A N 1
ATOM 745 C CA . TYR A 1 98 ? 3.789 -10.749 -21.197 1.00 63.28 98 TYR A CA 1
ATOM 746 C C . TYR A 1 98 ? 4.955 -11.098 -22.128 1.00 63.28 98 TYR A C 1
ATOM 748 O O . TYR A 1 98 ? 4.797 -11.915 -23.034 1.00 63.28 98 TYR A O 1
ATOM 756 N N . ASN A 1 99 ? 6.131 -10.508 -21.893 1.00 63.94 99 ASN A N 1
ATOM 757 C CA . ASN A 1 99 ? 7.367 -10.912 -22.558 1.00 63.94 99 ASN A CA 1
ATOM 758 C C . ASN A 1 99 ? 8.438 -11.267 -21.509 1.00 63.94 99 ASN A C 1
ATOM 760 O O . ASN A 1 99 ? 9.030 -10.363 -20.917 1.00 63.94 99 ASN A O 1
ATOM 764 N N . PRO A 1 100 ? 8.733 -12.562 -21.286 1.00 63.53 100 PRO A N 1
ATOM 765 C CA . PRO A 1 100 ? 9.696 -12.989 -20.271 1.00 63.53 100 PRO A CA 1
ATOM 766 C C . PRO A 1 100 ? 11.113 -12.466 -20.536 1.00 63.53 100 PRO A C 1
ATOM 768 O O . PRO A 1 100 ? 11.891 -12.317 -19.599 1.00 63.53 100 PRO A O 1
ATOM 771 N N . LYS A 1 101 ? 11.453 -12.151 -21.795 1.00 65.00 101 LYS A N 1
ATOM 772 C CA . LYS A 1 101 ? 12.794 -11.694 -22.190 1.00 65.00 101 LYS A CA 1
ATOM 773 C C . LYS A 1 101 ? 13.073 -10.233 -21.840 1.00 65.00 101 LYS A C 1
ATOM 775 O O . LYS A 1 101 ? 14.233 -9.852 -21.752 1.00 65.00 101 LYS A O 1
ATOM 780 N N . THR A 1 102 ? 12.038 -9.414 -21.661 1.00 61.56 102 THR A N 1
ATOM 781 C CA . THR A 1 102 ? 12.178 -7.974 -21.369 1.00 61.56 102 THR A CA 1
ATOM 782 C C . THR A 1 102 ? 11.869 -7.641 -19.910 1.00 61.56 102 THR A C 1
ATOM 784 O O . THR A 1 102 ? 11.885 -6.478 -19.501 1.00 61.56 102 THR A O 1
ATOM 787 N N . MET A 1 103 ? 11.583 -8.659 -19.098 1.00 63.44 103 MET A N 1
ATOM 788 C CA . MET A 1 103 ? 11.228 -8.480 -17.703 1.00 63.44 103 MET A CA 1
ATOM 789 C C . MET A 1 103 ? 12.433 -8.144 -16.835 1.00 63.44 103 MET A C 1
ATOM 791 O O . MET A 1 103 ? 13.402 -8.889 -16.738 1.00 63.44 103 MET A O 1
ATOM 795 N N . THR A 1 104 ? 12.293 -7.070 -16.071 1.00 62.03 104 THR A N 1
ATOM 796 C CA . THR A 1 104 ? 13.145 -6.807 -14.910 1.00 62.03 104 THR A CA 1
ATOM 797 C C . THR A 1 104 ? 12.433 -7.271 -13.638 1.00 62.03 104 THR A C 1
ATOM 799 O O . THR A 1 104 ? 11.236 -6.996 -13.505 1.00 62.03 104 THR A O 1
ATOM 802 N N . ALA A 1 105 ? 13.165 -7.848 -12.682 1.00 68.19 105 ALA A N 1
ATOM 803 C CA . ALA A 1 105 ? 12.636 -8.314 -11.392 1.00 68.19 105 ALA A CA 1
ATOM 804 C C . ALA A 1 105 ? 11.484 -9.338 -11.543 1.00 68.19 105 ALA A C 1
ATOM 806 O O . ALA A 1 105 ? 10.333 -9.026 -11.214 1.00 68.19 105 ALA A O 1
ATOM 807 N N . PRO A 1 106 ? 11.768 -10.549 -12.066 1.00 70.12 106 PRO A N 1
ATOM 808 C CA . PRO A 1 106 ? 10.765 -11.604 -12.200 1.00 70.12 106 PRO A CA 1
ATOM 809 C C . PRO A 1 106 ? 10.081 -11.890 -10.857 1.00 70.12 106 PRO A C 1
ATOM 811 O O . PRO A 1 106 ? 10.713 -11.841 -9.805 1.00 70.12 106 PRO A O 1
ATOM 814 N N . GLY A 1 107 ? 8.770 -12.135 -10.892 1.00 78.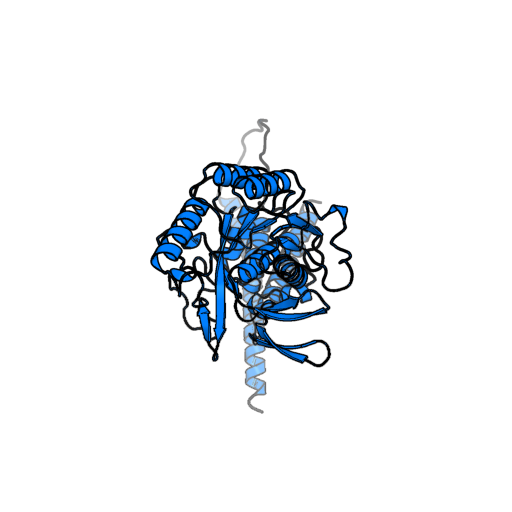06 107 GLY A N 1
ATOM 815 C CA . GLY A 1 107 ? 7.972 -12.414 -9.694 1.00 78.06 107 GLY A CA 1
ATOM 816 C C . GLY A 1 107 ? 7.513 -11.188 -8.898 1.00 78.06 107 GLY A C 1
ATOM 817 O O . GLY A 1 107 ? 6.637 -11.340 -8.056 1.00 78.06 107 GLY A O 1
ATOM 818 N N . HIS A 1 108 ? 7.999 -9.971 -9.182 1.00 87.50 108 HIS A N 1
ATOM 819 C CA . HIS A 1 108 ? 7.652 -8.788 -8.380 1.00 87.50 108 HIS A CA 1
ATOM 820 C C . HIS A 1 108 ? 6.135 -8.541 -8.271 1.00 87.50 108 HIS A C 1
ATOM 822 O O . HIS A 1 108 ? 5.605 -8.482 -7.164 1.00 87.50 108 HIS A O 1
ATOM 828 N N . GLY A 1 109 ? 5.403 -8.477 -9.391 1.00 88.19 109 GLY A N 1
ATOM 829 C CA . GLY A 1 109 ? 3.946 -8.306 -9.357 1.00 88.19 109 GLY A CA 1
ATOM 830 C C . GLY A 1 109 ? 3.205 -9.476 -8.705 1.00 88.19 109 GLY A C 1
ATOM 831 O O . GLY A 1 109 ? 2.139 -9.289 -8.126 1.00 88.19 109 GLY A O 1
ATOM 832 N N . THR A 1 110 ? 3.797 -10.673 -8.731 1.00 85.88 110 THR A N 1
ATOM 833 C CA . THR A 1 110 ? 3.261 -11.850 -8.026 1.00 85.88 110 THR A CA 1
ATOM 834 C C . THR A 1 110 ? 3.418 -11.683 -6.519 1.00 85.88 110 THR A C 1
ATOM 836 O O . THR A 1 110 ? 2.458 -11.887 -5.788 1.00 85.88 110 THR A O 1
ATOM 839 N N . ASN A 1 111 ? 4.579 -11.212 -6.053 1.00 89.69 111 ASN A N 1
ATOM 840 C CA . ASN A 1 111 ? 4.807 -10.890 -4.643 1.00 89.69 111 ASN A CA 1
ATOM 841 C C . ASN A 1 111 ? 3.792 -9.853 -4.144 1.00 89.69 111 ASN A C 1
ATOM 843 O O . ASN A 1 111 ? 3.187 -10.036 -3.094 1.00 89.69 111 ASN A O 1
ATOM 847 N N . VAL A 1 112 ? 3.574 -8.792 -4.928 1.00 93.62 112 VAL A N 1
ATOM 848 C CA . VAL A 1 112 ? 2.607 -7.730 -4.617 1.00 93.62 112 VAL A CA 1
ATOM 849 C C . VAL A 1 112 ? 1.190 -8.291 -4.479 1.00 93.62 112 VAL A C 1
ATOM 851 O O . VAL A 1 112 ? 0.511 -7.980 -3.502 1.00 93.62 112 VAL A O 1
ATOM 854 N N . LEU A 1 113 ? 0.748 -9.133 -5.419 1.00 91.44 113 LEU A N 1
ATOM 855 C CA . LEU A 1 113 ? -0.567 -9.772 -5.346 1.00 91.44 113 LEU A CA 1
ATOM 856 C C . LEU A 1 113 ? -0.700 -10.680 -4.122 1.00 91.44 113 LEU A C 1
ATOM 858 O O . LEU A 1 113 ? -1.702 -10.590 -3.416 1.00 91.44 113 LEU A O 1
ATOM 862 N N . GLU A 1 114 ? 0.279 -11.547 -3.868 1.00 90.31 114 GLU A N 1
ATOM 863 C CA . GLU A 1 114 ? 0.192 -12.514 -2.770 1.00 90.31 114 GLU A CA 1
ATOM 864 C C . GLU A 1 114 ? 0.166 -11.819 -1.405 1.00 90.31 114 GLU A C 1
ATOM 866 O O . GLU A 1 114 ? -0.647 -12.184 -0.562 1.00 90.31 114 GLU A O 1
ATOM 871 N N . ILE A 1 115 ? 0.909 -10.723 -1.228 1.00 95.31 115 ILE A N 1
ATOM 872 C CA . ILE A 1 115 ? 0.795 -9.868 -0.036 1.00 95.31 115 ILE A CA 1
ATOM 873 C C . ILE A 1 115 ? -0.636 -9.337 0.133 1.00 95.31 115 ILE A C 1
ATOM 875 O O . ILE A 1 115 ? -1.203 -9.383 1.228 1.00 95.31 115 ILE A O 1
ATOM 879 N N . MET A 1 116 ? -1.252 -8.831 -0.944 1.00 96.88 116 MET A N 1
ATOM 880 C CA . MET A 1 116 ? -2.627 -8.332 -0.859 1.00 96.88 116 MET A CA 1
ATOM 881 C C . MET A 1 116 ? -3.630 -9.450 -0.555 1.00 96.88 116 MET A C 1
ATOM 883 O O . MET A 1 116 ? -4.593 -9.205 0.169 1.00 96.88 116 MET A O 1
ATOM 887 N N . LYS A 1 117 ? -3.403 -10.667 -1.063 1.00 93.62 117 LYS A N 1
ATOM 888 C CA . LYS A 1 117 ? -4.219 -11.853 -0.760 1.00 93.62 117 LYS A C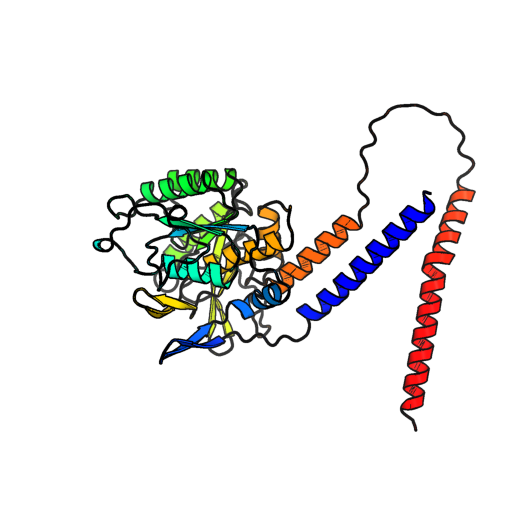A 1
ATOM 889 C C . LYS A 1 117 ? -4.022 -12.333 0.674 1.00 93.62 117 LYS A C 1
ATOM 891 O O . LYS A 1 117 ? -4.991 -12.758 1.287 1.00 93.62 117 LYS A O 1
ATOM 896 N N . GLU A 1 118 ? -2.824 -12.237 1.240 1.00 94.88 118 GLU A N 1
ATOM 897 C CA . GLU A 1 118 ? -2.610 -12.567 2.651 1.00 94.88 118 GLU A CA 1
ATOM 898 C C . GLU A 1 118 ? -3.359 -11.593 3.567 1.00 94.88 118 GLU A C 1
ATOM 900 O O . GLU A 1 118 ? -4.002 -12.035 4.512 1.00 94.88 118 GLU A O 1
ATOM 905 N N . ILE A 1 119 ? -3.364 -10.288 3.267 1.00 98.06 119 ILE A N 1
ATOM 906 C CA . ILE A 1 119 ? -4.137 -9.304 4.045 1.00 98.06 119 ILE A CA 1
ATOM 907 C C . ILE A 1 119 ? -5.649 -9.409 3.780 1.00 98.06 119 ILE A C 1
ATOM 909 O O . ILE A 1 119 ? -6.433 -9.320 4.719 1.00 98.06 119 ILE A O 1
ATOM 913 N N . ALA A 1 120 ? -6.091 -9.564 2.531 1.00 97.88 120 ALA A N 1
ATOM 914 C CA . ALA A 1 120 ? -7.504 -9.537 2.135 1.00 97.88 120 ALA A CA 1
ATOM 915 C C . ALA A 1 120 ? -7.868 -10.755 1.256 1.00 97.88 120 ALA A C 1
ATOM 917 O O . ALA A 1 120 ? -8.158 -10.601 0.065 1.00 97.88 120 ALA A O 1
ATOM 918 N N . PRO A 1 121 ? -7.876 -11.979 1.818 1.00 96.06 121 PRO A N 1
ATOM 919 C CA . PRO A 1 121 ? -7.937 -13.219 1.033 1.00 96.06 121 PRO A CA 1
ATOM 920 C C . PRO A 1 121 ? -9.235 -13.433 0.251 1.00 96.06 121 PRO A C 1
ATOM 922 O O . PRO A 1 121 ? -9.249 -14.177 -0.724 1.00 96.06 121 PRO A O 1
ATOM 925 N N . THR A 1 122 ? -10.327 -12.781 0.647 1.00 96.38 122 THR A N 1
ATOM 926 C CA . THR A 1 122 ? -11.641 -12.889 -0.012 1.00 96.38 122 THR A CA 1
ATOM 927 C C . THR A 1 122 ? -11.985 -11.679 -0.884 1.00 96.38 122 THR A C 1
ATOM 929 O O . THR A 1 122 ? -13.094 -11.603 -1.421 1.00 96.38 122 THR A O 1
ATOM 932 N N . ALA A 1 123 ? -11.048 -10.738 -1.048 1.00 96.38 123 ALA A N 1
ATOM 933 C CA . ALA A 1 123 ? -11.172 -9.684 -2.044 1.00 96.38 123 ALA A CA 1
ATOM 934 C C . ALA A 1 123 ? -11.012 -10.250 -3.463 1.00 96.38 123 ALA A C 1
ATOM 936 O O . ALA A 1 123 ? -10.399 -11.297 -3.684 1.00 96.38 123 ALA A O 1
ATOM 937 N N . THR A 1 124 ? -11.574 -9.538 -4.438 1.00 95.00 124 THR A N 1
ATOM 938 C CA . THR A 1 124 ? -11.364 -9.825 -5.862 1.00 95.00 124 THR A CA 1
ATOM 939 C C . THR A 1 124 ? -10.228 -8.966 -6.399 1.00 95.00 124 THR A C 1
ATOM 941 O O . THR A 1 124 ? -10.151 -7.774 -6.092 1.00 95.00 124 THR A O 1
ATOM 944 N N . PHE A 1 125 ? -9.373 -9.543 -7.239 1.00 93.06 125 PHE A N 1
ATOM 945 C CA . PHE A 1 125 ? -8.206 -8.850 -7.773 1.00 93.06 125 PHE A CA 1
ATOM 946 C C . PHE A 1 125 ? -8.277 -8.709 -9.294 1.00 93.06 125 PHE A C 1
ATOM 948 O O . PHE A 1 125 ? -8.721 -9.612 -10.005 1.00 93.06 125 PHE A O 1
ATOM 955 N N . LYS A 1 126 ? -7.802 -7.566 -9.789 1.00 92.88 126 LYS A N 1
ATOM 956 C CA . LYS A 1 126 ? -7.458 -7.332 -11.191 1.00 92.88 126 LYS A CA 1
ATOM 957 C C . LYS A 1 126 ? -5.980 -6.977 -11.276 1.00 92.88 126 LYS A C 1
ATOM 959 O O . LYS A 1 126 ? -5.510 -6.126 -10.529 1.00 92.88 126 LYS A O 1
ATOM 964 N N . PHE A 1 127 ? -5.259 -7.599 -12.198 1.00 91.56 127 PHE A N 1
ATOM 965 C CA . PHE A 1 127 ? -3.854 -7.314 -12.454 1.00 91.56 127 PHE A CA 1
ATOM 966 C C . PHE A 1 127 ? -3.701 -6.678 -13.836 1.00 91.56 127 PHE A C 1
ATOM 968 O O . PHE A 1 127 ? -4.158 -7.231 -14.832 1.00 91.56 127 PHE A O 1
ATOM 975 N N . ILE A 1 128 ? -3.048 -5.524 -13.901 1.00 91.31 128 ILE A N 1
ATOM 976 C CA . ILE A 1 128 ? -2.784 -4.783 -15.134 1.00 91.31 128 ILE A CA 1
ATOM 977 C C . ILE A 1 128 ? -1.275 -4.645 -15.265 1.00 91.31 128 ILE A C 1
ATOM 979 O O . ILE A 1 128 ? -0.601 -4.160 -14.352 1.00 91.31 128 ILE A O 1
ATOM 983 N N . THR A 1 129 ? -0.712 -5.062 -16.394 1.00 87.62 129 THR A N 1
ATOM 984 C CA . THR A 1 129 ? 0.712 -4.828 -16.610 1.00 87.62 129 THR A CA 1
ATOM 985 C C . THR A 1 129 ? 0.999 -3.365 -16.942 1.00 87.62 129 THR A C 1
ATOM 987 O O . THR A 1 129 ? 0.253 -2.722 -17.676 1.00 87.62 129 THR A O 1
ATOM 990 N N . ARG A 1 130 ? 2.115 -2.829 -16.434 1.00 87.31 130 ARG A N 1
ATOM 991 C CA . ARG A 1 130 ? 2.586 -1.480 -16.809 1.00 87.31 130 ARG A CA 1
ATOM 992 C C . ARG A 1 130 ? 3.459 -1.436 -18.067 1.00 87.31 130 ARG A C 1
ATOM 994 O O . ARG A 1 130 ? 3.960 -0.364 -18.413 1.00 87.31 130 ARG A O 1
ATOM 1001 N N . TYR A 1 131 ? 3.722 -2.581 -18.691 1.00 82.56 131 TYR A N 1
ATOM 1002 C CA . TYR A 1 131 ? 4.493 -2.661 -19.930 1.00 82.56 131 TYR A CA 1
ATOM 1003 C C . TYR A 1 131 ? 3.606 -2.400 -21.146 1.00 82.56 131 TYR A C 1
ATOM 1005 O O . TYR A 1 131 ? 2.411 -2.691 -21.134 1.00 82.56 131 TYR A O 1
ATOM 1013 N N . ASP A 1 132 ? 4.200 -1.860 -22.206 1.00 77.56 132 ASP A N 1
ATOM 1014 C CA . ASP A 1 132 ? 3.557 -1.868 -23.517 1.00 77.56 132 ASP A CA 1
ATOM 1015 C C . ASP A 1 132 ? 3.537 -3.296 -24.115 1.00 77.56 132 ASP A C 1
ATOM 1017 O O . ASP A 1 132 ? 4.186 -4.205 -23.583 1.00 77.56 132 ASP A O 1
ATOM 1021 N N . PRO A 1 133 ? 2.820 -3.527 -25.232 1.00 72.50 133 PRO A N 1
ATOM 1022 C CA . PRO A 1 133 ? 2.774 -4.839 -25.871 1.00 72.50 133 PRO A CA 1
ATOM 1023 C C . PRO A 1 133 ? 4.132 -5.413 -26.308 1.00 72.50 133 PRO A C 1
ATOM 1025 O O . PRO A 1 133 ? 4.234 -6.621 -26.514 1.00 72.50 133 PRO A O 1
ATOM 1028 N N . LEU A 1 134 ? 5.160 -4.569 -26.449 1.00 69.31 134 LEU A N 1
ATOM 1029 C CA . LEU A 1 134 ? 6.527 -4.955 -26.810 1.00 69.31 134 LEU A CA 1
ATOM 1030 C C . LEU A 1 134 ? 7.384 -5.286 -25.576 1.00 69.31 134 LEU A C 1
ATOM 1032 O O . LEU A 1 134 ? 8.498 -5.791 -25.715 1.00 69.31 134 LEU A O 1
ATOM 1036 N N . GLY A 1 135 ? 6.862 -5.048 -24.370 1.00 70.06 135 GLY A N 1
ATOM 1037 C CA . GLY A 1 135 ? 7.551 -5.296 -23.114 1.00 70.06 135 GLY A CA 1
ATOM 1038 C C . GLY A 1 135 ? 8.424 -4.132 -22.642 1.00 70.06 135 GLY A C 1
ATOM 1039 O O . GLY A 1 135 ? 9.277 -4.346 -21.779 1.00 70.06 135 GLY A O 1
ATOM 1040 N N . ASN A 1 136 ? 8.224 -2.916 -23.164 1.00 74.75 136 ASN A N 1
ATOM 1041 C CA . ASN A 1 136 ? 8.936 -1.715 -22.723 1.00 74.75 136 ASN A CA 1
ATOM 1042 C C . ASN A 1 136 ? 8.178 -0.977 -21.617 1.00 74.75 136 ASN A C 1
ATOM 1044 O O . ASN A 1 136 ? 6.946 -0.985 -21.553 1.00 74.75 136 ASN A O 1
ATOM 1048 N N . LYS A 1 137 ? 8.928 -0.280 -20.759 1.00 80.56 137 LYS A N 1
ATOM 1049 C CA . LYS A 1 137 ? 8.370 0.651 -19.771 1.00 80.56 137 LYS A CA 1
ATOM 1050 C C . LYS A 1 137 ? 8.499 2.070 -20.294 1.00 80.56 137 LYS A C 1
ATOM 1052 O O . LYS A 1 137 ? 9.604 2.513 -20.595 1.00 80.56 137 LYS A O 1
ATOM 1057 N N . SER A 1 138 ? 7.395 2.800 -20.339 1.00 86.88 138 SER A N 1
ATOM 1058 C CA . SER A 1 138 ? 7.384 4.221 -20.683 1.00 86.88 138 SER A CA 1
ATOM 1059 C C . SER A 1 138 ? 6.303 4.959 -19.895 1.00 86.88 138 SER A C 1
ATOM 1061 O O . SER A 1 138 ? 5.394 4.339 -19.338 1.00 86.88 138 SER A O 1
ATOM 1063 N N . SER A 1 139 ? 6.347 6.294 -19.877 1.00 89.75 139 SER A N 1
ATOM 1064 C CA . SER A 1 139 ? 5.231 7.082 -19.341 1.00 89.75 139 SER A CA 1
ATOM 1065 C C . SER A 1 139 ? 3.908 6.737 -20.031 1.00 89.75 139 SER A C 1
ATOM 1067 O O . SER A 1 139 ? 2.882 6.645 -19.365 1.00 89.75 139 SER A O 1
ATOM 1069 N N . ASN A 1 140 ? 3.924 6.482 -21.346 1.00 90.88 140 ASN A N 1
ATOM 1070 C CA . ASN A 1 140 ? 2.723 6.141 -22.113 1.00 90.88 140 ASN A CA 1
ATOM 1071 C C . ASN A 1 140 ? 2.134 4.784 -21.697 1.00 90.88 140 ASN A C 1
ATOM 1073 O O . ASN A 1 140 ? 0.912 4.658 -21.599 1.00 90.88 140 ASN A O 1
ATOM 1077 N N . SER A 1 141 ? 2.977 3.780 -21.427 1.00 90.44 141 SER A N 1
ATOM 1078 C CA . SER A 1 141 ? 2.501 2.467 -20.975 1.00 90.44 141 SER A CA 1
ATOM 1079 C C . SER A 1 141 ? 1.911 2.542 -19.563 1.00 90.44 141 SER A C 1
ATOM 1081 O O . SER A 1 141 ? 0.849 1.978 -19.313 1.00 90.44 141 SER A O 1
ATOM 1083 N N . VAL A 1 142 ? 2.519 3.332 -18.668 1.00 93.19 142 VAL A N 1
ATOM 1084 C CA . VAL A 1 142 ? 1.966 3.614 -17.331 1.00 93.19 142 VAL A CA 1
ATOM 1085 C C . VAL A 1 142 ? 0.634 4.363 -17.422 1.00 93.19 142 VAL A C 1
ATOM 1087 O O . VAL A 1 142 ? -0.316 3.977 -16.746 1.00 93.19 142 VAL A O 1
ATOM 1090 N N . CYS A 1 143 ? 0.529 5.391 -18.273 1.00 94.94 143 CYS A N 1
ATOM 1091 C CA . CYS A 1 143 ? -0.731 6.110 -18.486 1.00 94.94 143 CYS A CA 1
ATOM 1092 C C . CYS A 1 143 ? -1.821 5.165 -19.001 1.00 94.94 143 CYS A C 1
ATOM 1094 O O . CYS A 1 143 ? -2.916 5.151 -18.458 1.00 94.94 143 CYS A O 1
ATOM 1096 N N . SER A 1 144 ? -1.506 4.313 -19.979 1.00 93.62 144 SER A N 1
ATOM 1097 C CA . SER A 1 144 ? -2.465 3.342 -20.527 1.00 93.62 144 SER A CA 1
ATOM 1098 C C . SER A 1 144 ? -2.985 2.375 -19.457 1.00 93.62 144 SER A C 1
ATOM 1100 O O . SER A 1 144 ? -4.188 2.125 -19.387 1.00 93.62 144 SER A O 1
ATOM 1102 N N . ALA A 1 145 ? -2.103 1.885 -18.580 1.00 94.81 145 ALA A N 1
ATOM 1103 C CA . ALA A 1 145 ? -2.486 1.025 -17.462 1.00 94.81 145 ALA A CA 1
ATOM 1104 C C . ALA A 1 145 ? -3.372 1.755 -16.433 1.00 94.81 145 ALA A C 1
ATOM 1106 O O . ALA A 1 145 ? -4.345 1.187 -15.937 1.00 94.81 145 ALA A O 1
ATOM 1107 N N . LEU A 1 146 ? -3.074 3.025 -16.135 1.00 97.19 146 LEU A N 1
ATOM 1108 C CA . LEU A 1 146 ? -3.896 3.865 -15.256 1.00 97.19 146 LEU A CA 1
ATOM 1109 C C . LEU A 1 146 ? -5.281 4.144 -15.862 1.00 97.19 146 LEU A C 1
ATOM 1111 O O . LEU A 1 146 ? -6.281 4.026 -15.160 1.00 97.19 146 LEU A O 1
ATOM 1115 N N . GLU A 1 147 ? -5.369 4.428 -17.163 1.00 97.50 147 GLU A N 1
ATOM 1116 C CA . GLU A 1 147 ? -6.652 4.614 -17.859 1.00 97.50 147 GLU A CA 1
ATOM 1117 C C . GLU A 1 147 ? -7.488 3.328 -17.899 1.00 97.50 147 GLU A C 1
ATOM 1119 O O . GLU A 1 147 ? -8.719 3.352 -17.818 1.00 97.50 147 GLU A O 1
ATOM 1124 N N . GLU A 1 148 ? -6.843 2.166 -18.009 1.00 96.25 148 GLU A N 1
ATOM 1125 C CA . GLU A 1 148 ? -7.538 0.893 -17.848 1.00 96.25 148 GLU A CA 1
ATOM 1126 C C . GLU A 1 148 ? -8.026 0.691 -16.408 1.00 96.25 148 GLU A C 1
ATOM 1128 O O . GLU A 1 148 ? -9.171 0.275 -16.203 1.00 96.25 148 GLU A O 1
ATOM 1133 N N . ALA A 1 149 ? -7.208 1.021 -15.406 1.00 97.62 149 ALA A N 1
ATOM 1134 C CA . ALA A 1 149 ? -7.614 0.953 -14.006 1.00 97.62 149 ALA A CA 1
ATOM 1135 C C . ALA A 1 149 ? -8.798 1.888 -13.708 1.00 97.62 149 ALA A C 1
ATOM 1137 O O . ALA A 1 149 ? -9.711 1.501 -12.978 1.00 97.62 149 ALA A O 1
ATOM 1138 N N . ALA A 1 150 ? -8.831 3.078 -14.313 1.00 98.19 150 ALA A N 1
ATOM 1139 C CA . ALA A 1 150 ? -9.937 4.021 -14.184 1.00 98.19 150 ALA A CA 1
ATOM 1140 C C . ALA A 1 150 ? -11.257 3.426 -14.707 1.00 98.19 150 ALA A C 1
ATOM 1142 O O . ALA A 1 150 ? -12.274 3.486 -14.015 1.00 98.19 150 ALA A O 1
ATOM 1143 N N . ARG A 1 151 ? -11.231 2.774 -15.878 1.00 97.62 151 ARG A N 1
ATOM 1144 C CA . ARG A 1 151 ? -12.410 2.124 -16.489 1.00 97.62 151 ARG A CA 1
ATOM 1145 C C . ARG A 1 151 ? -12.822 0.812 -15.821 1.00 97.62 151 ARG A C 1
ATOM 1147 O O . ARG A 1 151 ? -13.956 0.375 -15.986 1.00 97.62 151 ARG A O 1
ATOM 1154 N N . SER A 1 152 ? -11.906 0.164 -15.112 1.00 96.19 152 SER A N 1
ATOM 1155 C CA . SER A 1 152 ? -12.161 -1.122 -14.462 1.00 96.19 152 SER A CA 1
ATOM 1156 C C . SER A 1 152 ? -12.922 -0.949 -13.151 1.00 96.19 152 SER A C 1
ATOM 1158 O O . SER A 1 152 ? -12.810 0.077 -12.481 1.00 96.19 152 SER A O 1
ATOM 1160 N N . GLU A 1 153 ? -13.666 -1.971 -12.739 1.00 94.88 153 GLU A N 1
ATOM 1161 C CA . GLU A 1 153 ? -14.228 -2.012 -11.390 1.00 94.88 153 GLU A CA 1
ATOM 1162 C C . GLU A 1 153 ? -13.117 -2.230 -10.356 1.00 94.88 153 GLU A C 1
ATOM 1164 O O . GLU A 1 153 ? -12.252 -3.088 -10.524 1.00 94.88 153 GLU A O 1
ATOM 1169 N N . GLY A 1 154 ? -13.140 -1.461 -9.271 1.00 96.31 154 GLY A N 1
ATOM 1170 C CA . GLY A 1 154 ? -12.131 -1.530 -8.221 1.00 96.31 154 GLY A CA 1
ATOM 1171 C C . GLY A 1 154 ? -12.395 -0.498 -7.137 1.00 96.31 154 GLY A C 1
ATOM 1172 O O . GLY A 1 154 ? -12.980 0.546 -7.414 1.00 96.31 154 GLY A O 1
ATOM 1173 N N . ASP A 1 155 ? -11.949 -0.785 -5.920 1.00 98.50 155 ASP A N 1
ATOM 1174 C CA . ASP A 1 155 ? -11.990 0.139 -4.786 1.00 98.50 155 ASP A CA 1
ATOM 1175 C C . ASP A 1 155 ? -10.651 0.861 -4.620 1.00 98.50 155 ASP A C 1
ATOM 1177 O O . ASP A 1 155 ? -10.602 2.062 -4.340 1.00 98.50 155 ASP A O 1
ATOM 1181 N N . VAL A 1 156 ? -9.561 0.122 -4.834 1.00 98.62 156 VAL A N 1
ATOM 1182 C CA . VAL A 1 156 ? -8.189 0.618 -4.717 1.00 98.62 156 VAL A CA 1
ATOM 1183 C C . VAL A 1 156 ? -7.346 0.244 -5.930 1.00 98.62 156 VAL A C 1
ATOM 1185 O O . VAL A 1 156 ? -7.593 -0.773 -6.580 1.00 98.62 156 VAL A O 1
ATOM 1188 N N . VAL A 1 157 ? -6.325 1.054 -6.199 1.00 98.81 157 VAL A N 1
ATOM 1189 C CA . VAL A 1 157 ? -5.252 0.788 -7.159 1.00 98.81 157 VAL A CA 1
ATOM 1190 C C . VAL A 1 157 ? -3.921 0.806 -6.411 1.00 98.81 157 VAL A C 1
ATOM 1192 O O . VAL A 1 157 ? -3.587 1.813 -5.791 1.00 98.81 157 VAL A O 1
ATOM 1195 N N . ASN A 1 158 ? -3.158 -0.285 -6.459 1.00 98.75 158 ASN A N 1
ATOM 1196 C CA . ASN A 1 158 ? -1.808 -0.341 -5.899 1.00 98.75 158 ASN A CA 1
ATOM 1197 C C . ASN A 1 158 ? -0.749 -0.148 -6.994 1.00 98.75 158 ASN A C 1
ATOM 1199 O O . ASN A 1 158 ? -0.764 -0.853 -8.006 1.00 98.75 158 ASN A O 1
ATOM 1203 N N . LEU A 1 159 ? 0.187 0.772 -6.747 1.00 98.00 159 LEU A N 1
ATOM 1204 C CA . LEU A 1 159 ? 1.320 1.105 -7.608 1.00 98.00 159 LEU A CA 1
ATOM 1205 C C . LEU A 1 159 ? 2.634 0.861 -6.847 1.00 98.00 159 LEU A C 1
ATOM 1207 O O . LEU A 1 159 ? 3.158 1.749 -6.172 1.00 98.00 159 LEU A O 1
ATOM 1211 N N . SER A 1 160 ? 3.194 -0.341 -6.960 1.00 95.75 160 SER A N 1
ATOM 1212 C CA . SER A 1 160 ? 4.440 -0.721 -6.271 1.00 95.75 160 SER A CA 1
ATOM 1213 C C . SER A 1 160 ? 5.703 -0.331 -7.054 1.00 95.75 160 SER A C 1
ATOM 1215 O O . SER A 1 160 ? 6.675 -1.088 -7.133 1.00 95.75 160 SER A O 1
ATOM 1217 N N . PHE A 1 161 ? 5.689 0.852 -7.669 1.00 93.38 161 PHE A N 1
ATOM 1218 C CA . PHE A 1 161 ? 6.796 1.390 -8.451 1.00 93.38 161 PHE A CA 1
ATOM 1219 C C . PHE A 1 161 ? 6.853 2.923 -8.423 1.00 93.38 161 PHE A C 1
ATOM 1221 O O . PHE A 1 161 ? 5.848 3.598 -8.211 1.00 93.38 161 PHE A O 1
ATOM 1228 N N . GLY A 1 162 ? 8.040 3.477 -8.695 1.00 89.94 162 GLY A N 1
ATOM 1229 C CA . GLY A 1 162 ? 8.243 4.923 -8.805 1.00 89.94 162 GLY A CA 1
ATOM 1230 C C . GLY A 1 162 ? 7.560 5.541 -10.031 1.00 89.94 162 GLY A C 1
ATOM 1231 O O . GLY A 1 162 ? 7.583 4.965 -11.121 1.00 89.94 162 GLY A O 1
ATOM 1232 N N . LEU A 1 163 ? 6.976 6.728 -9.860 1.00 90.38 163 LEU A N 1
ATOM 1233 C CA . LEU A 1 163 ? 6.262 7.461 -10.910 1.00 90.38 163 LEU A CA 1
ATOM 1234 C C . LEU A 1 163 ? 7.130 8.553 -11.552 1.00 90.38 163 LEU A C 1
ATOM 1236 O O . LEU A 1 163 ? 7.872 9.263 -10.878 1.00 90.38 163 LEU A O 1
ATOM 1240 N N . GLY A 1 164 ? 6.980 8.760 -12.861 1.00 87.12 164 GLY A N 1
ATOM 1241 C CA . GLY A 1 164 ? 7.589 9.887 -13.574 1.00 87.12 164 GLY A CA 1
ATOM 1242 C C . GLY A 1 164 ? 6.859 11.206 -13.300 1.00 87.12 164 GLY A C 1
ATOM 1243 O O . GLY A 1 164 ? 6.259 11.767 -14.206 1.00 87.12 164 GLY A O 1
ATOM 1244 N N . LEU A 1 165 ? 6.883 11.706 -12.059 1.00 84.94 165 LEU A N 1
ATOM 1245 C CA . LEU A 1 165 ? 6.057 12.842 -11.598 1.00 84.94 165 LEU A CA 1
ATOM 1246 C C . LEU A 1 165 ? 6.336 14.193 -12.289 1.00 84.94 165 LEU A C 1
ATOM 1248 O O . LEU A 1 165 ? 5.671 15.181 -11.997 1.00 84.94 165 LEU A O 1
ATOM 1252 N N . THR A 1 166 ? 7.321 14.267 -13.183 1.00 84.75 166 THR A N 1
ATOM 1253 C CA . THR A 1 166 ? 7.552 15.426 -14.059 1.00 84.75 166 THR A CA 1
ATOM 1254 C C . THR A 1 166 ? 6.683 15.407 -15.318 1.00 84.75 166 THR A C 1
ATOM 1256 O O . THR A 1 166 ? 6.544 16.436 -15.972 1.00 84.75 166 THR A O 1
ATOM 1259 N N . ASP A 1 167 ? 6.108 14.257 -15.671 1.00 88.81 167 ASP A N 1
ATOM 1260 C CA . ASP A 1 167 ? 5.249 14.090 -16.838 1.00 88.81 167 ASP A CA 1
ATOM 1261 C C . ASP A 1 167 ? 3.785 14.387 -16.477 1.00 88.81 167 ASP A C 1
ATOM 1263 O O . ASP A 1 167 ? 3.145 13.656 -15.714 1.00 88.81 167 ASP A O 1
ATOM 1267 N N . GLN A 1 168 ? 3.236 15.457 -17.054 1.00 90.88 168 GLN A N 1
ATOM 1268 C CA . GLN A 1 168 ? 1.849 15.872 -16.821 1.00 90.88 168 GLN A CA 1
ATOM 1269 C C . GLN A 1 168 ? 0.822 14.819 -17.262 1.00 90.88 168 GLN A C 1
ATOM 1271 O O . GLN A 1 168 ? -0.275 14.768 -16.706 1.00 90.88 168 GLN A O 1
ATOM 1276 N N . LYS A 1 169 ? 1.166 13.928 -18.204 1.00 94.00 169 LYS A N 1
ATOM 1277 C CA . LYS A 1 169 ? 0.266 12.837 -18.609 1.00 94.00 169 LYS A CA 1
ATOM 1278 C C . LYS A 1 169 ? 0.027 11.857 -17.466 1.00 94.00 169 LYS A C 1
ATOM 1280 O O . LYS A 1 169 ? -1.102 11.422 -17.261 1.00 94.00 169 LYS A O 1
ATOM 1285 N N . ILE A 1 170 ? 1.068 11.564 -16.682 1.00 95.12 170 ILE A N 1
ATOM 1286 C CA . ILE A 1 170 ? 0.947 10.689 -15.510 1.00 95.12 170 ILE A CA 1
ATOM 1287 C C . ILE A 1 170 ? 0.056 11.354 -14.460 1.00 95.12 170 ILE A C 1
ATOM 1289 O O . ILE A 1 170 ? -0.812 10.692 -13.895 1.00 95.12 170 ILE A O 1
ATOM 1293 N N . TYR A 1 171 ? 0.214 12.662 -14.235 1.00 94.38 171 TYR A N 1
ATOM 1294 C CA . TYR A 1 171 ? -0.658 13.413 -13.329 1.00 94.38 171 TYR A CA 1
ATOM 1295 C C . TYR A 1 171 ? -2.134 13.315 -13.742 1.00 94.38 171 TYR A C 1
ATOM 1297 O O . TYR A 1 171 ? -2.977 12.966 -12.915 1.00 94.38 171 TYR A O 1
ATOM 1305 N N . GLN A 1 172 ? -2.441 13.544 -15.022 1.00 95.75 172 GLN A N 1
ATOM 1306 C CA . GLN A 1 172 ? -3.809 13.441 -15.534 1.00 95.75 172 GLN A CA 1
ATOM 1307 C C . GLN A 1 172 ? -4.380 12.023 -15.384 1.00 95.75 172 GLN A C 1
ATOM 1309 O O . GLN A 1 172 ? -5.505 11.859 -14.918 1.00 95.75 172 GLN A O 1
ATOM 1314 N N . ALA A 1 173 ? -3.598 10.991 -15.707 1.00 97.81 173 ALA A N 1
ATOM 1315 C CA . ALA A 1 173 ? -4.048 9.607 -15.588 1.00 97.81 173 ALA A CA 1
ATOM 1316 C C . ALA A 1 173 ? -4.329 9.206 -14.123 1.00 97.81 173 ALA A C 1
ATOM 1318 O O . ALA A 1 173 ? -5.303 8.509 -13.835 1.00 97.81 173 ALA A O 1
ATOM 1319 N N . LEU A 1 174 ? -3.530 9.696 -13.165 1.00 98.38 174 LEU A N 1
ATOM 1320 C CA . LEU A 1 174 ? -3.806 9.518 -11.732 1.00 98.38 174 LEU A CA 1
ATOM 1321 C C . LEU A 1 174 ? -5.114 10.209 -11.316 1.00 98.38 174 LEU A C 1
ATOM 1323 O O . LEU A 1 174 ? -5.886 9.635 -10.545 1.00 98.38 174 LEU A O 1
ATOM 1327 N N . GLN A 1 175 ? -5.389 11.414 -11.827 1.00 97.62 175 GLN A N 1
ATOM 1328 C CA . GLN A 1 175 ? -6.663 12.090 -11.569 1.00 97.62 175 GLN A CA 1
ATOM 1329 C C . GLN A 1 175 ? -7.849 11.301 -12.122 1.00 97.62 175 GLN A C 1
ATOM 1331 O O . GLN A 1 175 ? -8.843 11.157 -11.417 1.00 97.62 175 GLN A O 1
ATOM 1336 N N . ASN A 1 176 ? -7.730 10.735 -13.325 1.00 98.44 176 ASN A N 1
ATOM 1337 C CA . ASN A 1 176 ? -8.785 9.926 -13.940 1.00 98.44 176 ASN A CA 1
ATOM 1338 C C . ASN A 1 176 ? -9.117 8.688 -13.087 1.00 98.44 176 ASN A C 1
ATOM 1340 O O . ASN A 1 176 ? -10.287 8.350 -12.888 1.00 98.44 176 ASN A O 1
ATOM 1344 N N . VAL A 1 177 ? -8.104 8.047 -12.491 1.00 98.69 177 VAL A N 1
ATOM 1345 C CA . VAL A 1 177 ? -8.316 6.961 -11.520 1.00 98.69 177 VAL A CA 1
ATOM 1346 C C . VAL A 1 177 ? -9.070 7.458 -10.281 1.00 98.69 177 VAL A C 1
ATOM 1348 O O . VAL A 1 177 ? -10.025 6.808 -9.848 1.00 98.69 177 VAL A O 1
ATOM 1351 N N . VAL A 1 178 ? -8.707 8.614 -9.722 1.00 98.50 178 VAL A N 1
ATOM 1352 C CA . VAL A 1 178 ? -9.427 9.195 -8.574 1.00 98.50 178 VAL A CA 1
ATOM 1353 C C . VAL A 1 178 ? -10.869 9.573 -8.936 1.00 98.50 178 VAL A C 1
ATOM 1355 O O . VAL A 1 178 ? -11.788 9.293 -8.161 1.00 98.50 178 VAL A O 1
ATOM 1358 N N . ASP A 1 179 ? -11.098 10.125 -10.125 1.00 98.31 179 ASP A N 1
ATOM 1359 C CA . ASP A 1 179 ? -12.431 10.489 -10.620 1.00 98.31 179 ASP A CA 1
ATOM 1360 C C . ASP A 1 179 ? -13.335 9.284 -10.841 1.00 98.31 179 ASP A C 1
ATOM 1362 O O . ASP A 1 179 ? -14.541 9.366 -10.624 1.00 98.31 179 ASP A O 1
ATOM 1366 N N . SER A 1 180 ? -12.746 8.127 -11.136 1.00 98.19 180 SER A N 1
ATOM 1367 C CA . SER A 1 180 ? -13.466 6.854 -11.189 1.00 98.19 180 SER A CA 1
ATOM 1368 C C . SER A 1 180 ? -13.855 6.280 -9.812 1.00 98.19 180 SER A C 1
ATOM 1370 O O . SER A 1 180 ? -14.293 5.133 -9.723 1.00 98.19 180 SER A O 1
ATOM 1372 N N . GLY A 1 181 ? -13.677 7.041 -8.723 1.00 97.69 181 GLY A N 1
ATOM 1373 C CA . GLY A 1 181 ? -14.113 6.658 -7.374 1.00 97.69 181 GLY A CA 1
ATOM 1374 C C . GLY A 1 181 ? -13.110 5.822 -6.567 1.00 97.69 181 GLY A C 1
ATOM 1375 O O . GLY A 1 181 ? -13.434 5.398 -5.459 1.00 97.69 181 GLY A O 1
ATOM 1376 N N . LYS A 1 182 ? -11.885 5.626 -7.072 1.00 98.50 182 LYS A N 1
ATOM 1377 C CA . LYS A 1 182 ? -10.869 4.737 -6.476 1.00 98.50 182 LYS A CA 1
ATOM 1378 C C . LYS A 1 182 ? -9.876 5.469 -5.572 1.00 98.50 182 LYS A C 1
ATOM 1380 O O . LYS A 1 182 ? -9.732 6.693 -5.653 1.00 98.50 182 LYS A O 1
ATOM 1385 N N . VAL A 1 183 ? -9.181 4.725 -4.713 1.00 98.81 183 VAL A N 1
ATOM 1386 C CA . VAL A 1 183 ? -8.021 5.211 -3.941 1.00 98.81 183 VAL A CA 1
ATOM 1387 C C . VAL A 1 183 ? -6.741 4.599 -4.494 1.00 98.81 183 VAL A C 1
ATOM 1389 O O . VAL A 1 183 ? -6.681 3.404 -4.749 1.00 98.81 183 VAL A O 1
ATOM 1392 N N . ILE A 1 184 ? -5.707 5.408 -4.661 1.00 98.88 184 ILE A N 1
ATOM 1393 C CA . ILE A 1 184 ? -4.397 5.000 -5.153 1.00 98.88 184 ILE A CA 1
ATOM 1394 C C . ILE A 1 184 ? -3.447 4.883 -3.965 1.00 98.88 184 ILE A C 1
ATOM 1396 O O . ILE A 1 184 ? -3.238 5.858 -3.246 1.00 98.88 184 ILE A O 1
ATOM 1400 N N . PHE A 1 185 ? -2.838 3.717 -3.792 1.00 98.81 185 PHE A N 1
ATOM 1401 C CA . PHE A 1 185 ? -1.701 3.507 -2.899 1.00 98.81 185 PHE A CA 1
ATOM 1402 C C . PHE A 1 185 ? -0.441 3.374 -3.743 1.00 98.81 185 PHE A C 1
ATOM 1404 O O . PHE A 1 185 ? -0.446 2.679 -4.760 1.00 98.81 185 PHE A O 1
ATOM 1411 N N . VAL A 1 186 ? 0.622 4.075 -3.359 1.00 98.44 186 VAL A N 1
ATOM 1412 C CA . VAL A 1 186 ? 1.850 4.144 -4.155 1.00 98.44 186 VAL A CA 1
ATOM 1413 C C . VAL A 1 186 ? 3.088 4.028 -3.278 1.00 98.44 186 VAL A C 1
ATOM 1415 O O . VAL A 1 186 ? 3.203 4.697 -2.250 1.00 98.44 186 VAL A O 1
ATOM 1418 N N . SER A 1 187 ? 4.035 3.194 -3.705 1.00 97.06 187 SER A N 1
ATOM 1419 C CA . SER A 1 187 ? 5.317 3.016 -3.024 1.00 97.06 187 SER A CA 1
ATOM 1420 C C . SER A 1 187 ? 6.120 4.314 -2.992 1.00 97.06 187 SER A C 1
ATOM 1422 O O . SER A 1 187 ? 6.212 5.031 -3.994 1.00 97.06 187 SER A O 1
ATOM 1424 N N . PHE A 1 188 ? 6.753 4.591 -1.858 1.00 93.75 188 PHE A N 1
ATOM 1425 C CA . PHE A 1 188 ? 7.452 5.853 -1.639 1.00 93.75 188 PHE A CA 1
ATOM 1426 C C . PHE A 1 188 ? 8.874 5.925 -2.223 1.00 93.75 188 PHE A C 1
ATOM 1428 O O . PHE A 1 188 ? 9.437 7.014 -2.333 1.00 93.75 188 PHE A O 1
ATOM 1435 N N . GLY A 1 189 ? 9.416 4.789 -2.669 1.00 95.06 189 GLY A N 1
ATOM 1436 C CA . GLY A 1 189 ? 10.749 4.659 -3.265 1.00 95.06 189 GLY A CA 1
ATOM 1437 C C . GLY A 1 189 ? 11.811 4.191 -2.265 1.00 95.06 189 GLY A C 1
ATOM 1438 O O . GLY A 1 189 ? 11.600 4.235 -1.049 1.00 95.06 189 GLY A O 1
ATOM 1439 N N . ASN A 1 190 ? 12.923 3.673 -2.792 1.00 96.19 190 ASN A N 1
ATOM 1440 C CA . ASN A 1 190 ? 13.934 2.905 -2.048 1.00 96.19 190 ASN A CA 1
ATOM 1441 C C . ASN A 1 190 ? 15.360 3.466 -2.222 1.00 96.19 190 ASN A C 1
ATOM 1443 O O . ASN A 1 190 ? 16.343 2.727 -2.155 1.00 96.19 190 ASN A O 1
ATOM 1447 N N . GLU A 1 191 ? 15.485 4.750 -2.541 1.00 95.31 191 GLU A N 1
ATOM 1448 C CA . GLU A 1 191 ? 16.737 5.361 -2.980 1.00 95.31 191 GLU A CA 1
ATOM 1449 C C . GLU A 1 191 ? 17.486 6.074 -1.848 1.00 95.31 191 GLU A C 1
ATOM 1451 O O . GLU A 1 191 ? 18.611 6.512 -2.068 1.00 95.31 191 GLU A O 1
ATOM 1456 N N . TYR A 1 192 ? 16.919 6.182 -0.642 1.00 93.56 192 TYR A N 1
ATOM 1457 C CA . TYR A 1 192 ? 17.439 7.093 0.382 1.00 93.56 192 TYR A CA 1
ATOM 1458 C C . TYR A 1 192 ? 18.877 6.811 0.825 1.00 93.56 192 TYR A C 1
ATOM 1460 O O . TYR A 1 192 ? 19.665 7.743 0.943 1.00 93.56 192 TYR A O 1
ATOM 1468 N N . GLU A 1 193 ? 19.244 5.545 1.040 1.00 94.12 193 GLU A N 1
ATOM 1469 C CA . GLU A 1 193 ? 20.615 5.181 1.441 1.00 94.12 193 GLU A CA 1
ATOM 1470 C C . GLU A 1 193 ? 21.651 5.498 0.361 1.00 94.12 193 GLU A C 1
ATOM 1472 O O . GLU A 1 193 ? 22.810 5.753 0.674 1.00 94.12 193 GLU A O 1
ATOM 1477 N N . LYS A 1 194 ? 21.243 5.455 -0.912 1.00 94.62 194 LYS A N 1
ATOM 1478 C CA . LYS A 1 194 ? 22.147 5.583 -2.062 1.00 94.62 194 LYS A CA 1
ATOM 1479 C C . LYS A 1 194 ? 22.192 7.006 -2.613 1.00 94.62 194 LYS A C 1
ATOM 1481 O O . LYS A 1 194 ? 23.233 7.439 -3.092 1.00 94.62 194 LYS A O 1
ATOM 1486 N N . ALA A 1 195 ? 21.062 7.707 -2.589 1.00 93.69 195 ALA A N 1
ATOM 1487 C CA . ALA A 1 195 ? 20.862 9.010 -3.213 1.00 93.69 195 ALA A CA 1
ATOM 1488 C C . ALA A 1 195 ? 19.812 9.833 -2.433 1.00 93.69 195 ALA A C 1
ATOM 1490 O O . ALA A 1 195 ? 18.704 10.061 -2.935 1.00 93.69 195 ALA A O 1
ATOM 1491 N N . PRO A 1 196 ? 20.130 10.291 -1.206 1.00 91.25 196 PRO A N 1
ATOM 1492 C CA . PRO A 1 196 ? 19.165 10.943 -0.318 1.00 91.25 196 PRO A CA 1
ATOM 1493 C C . PRO A 1 196 ? 18.539 12.206 -0.924 1.00 91.25 196 PRO A C 1
ATOM 1495 O O . PRO A 1 196 ? 17.335 12.410 -0.786 1.00 91.25 196 PRO A O 1
ATOM 1498 N N . ASP A 1 197 ? 19.300 13.019 -1.660 1.00 90.38 197 ASP A N 1
ATOM 1499 C CA . ASP A 1 197 ? 18.774 14.246 -2.276 1.00 90.38 197 ASP A CA 1
ATOM 1500 C C . ASP A 1 197 ? 17.748 13.955 -3.381 1.00 90.38 197 ASP A C 1
ATOM 1502 O O . ASP A 1 197 ? 16.689 14.585 -3.449 1.00 90.38 197 ASP A O 1
ATOM 1506 N N . GLN A 1 198 ? 18.016 12.951 -4.222 1.00 89.06 198 GLN A N 1
ATOM 1507 C CA . GLN A 1 198 ? 17.084 12.518 -5.265 1.00 89.06 198 GLN A CA 1
ATOM 1508 C C . GLN A 1 198 ? 15.834 11.865 -4.662 1.00 89.06 198 GLN A C 1
ATOM 1510 O O . GLN A 1 198 ? 14.715 12.161 -5.094 1.00 89.06 198 GLN A O 1
ATOM 1515 N N . ALA A 1 199 ? 16.020 11.017 -3.646 1.00 90.62 199 ALA A N 1
ATOM 1516 C CA . ALA A 1 199 ? 14.943 10.408 -2.871 1.00 90.62 199 ALA A CA 1
ATOM 1517 C C . ALA A 1 199 ? 14.013 11.474 -2.275 1.00 90.62 199 ALA A C 1
ATOM 1519 O O . ALA A 1 199 ? 12.795 11.401 -2.441 1.00 90.62 199 ALA A O 1
ATOM 1520 N N . ASN A 1 200 ? 14.596 12.501 -1.651 1.00 88.06 200 ASN A N 1
ATOM 1521 C CA . ASN A 1 200 ? 13.878 13.623 -1.054 1.00 88.06 200 ASN A CA 1
ATOM 1522 C C . ASN A 1 200 ? 13.124 14.455 -2.101 1.00 88.06 200 ASN A C 1
ATOM 1524 O O . ASN A 1 200 ? 11.995 14.884 -1.862 1.00 88.06 200 ASN A O 1
ATOM 1528 N N . LEU A 1 201 ? 13.705 14.670 -3.287 1.00 90.12 201 LEU A N 1
ATOM 1529 C CA . LEU A 1 201 ? 13.022 15.384 -4.367 1.00 90.12 201 LEU A CA 1
ATOM 1530 C C . LEU A 1 201 ? 11.798 14.611 -4.882 1.00 90.12 201 LEU A C 1
ATOM 1532 O O . LEU A 1 201 ? 10.742 15.208 -5.107 1.00 90.12 201 LEU A O 1
ATOM 1536 N N . TYR A 1 202 ? 11.930 13.296 -5.076 1.00 91.81 202 TYR A N 1
ATOM 1537 C CA . TYR A 1 202 ? 10.816 12.443 -5.492 1.00 91.81 202 TYR A CA 1
ATOM 1538 C C . TYR A 1 202 ? 9.715 12.400 -4.424 1.00 91.81 202 TYR A C 1
ATOM 1540 O O . TYR A 1 202 ? 8.548 12.660 -4.729 1.00 91.81 202 TYR A O 1
ATOM 1548 N N . SER A 1 203 ? 10.088 12.128 -3.171 1.00 90.50 203 SER A N 1
ATOM 1549 C CA . SER A 1 203 ? 9.150 11.985 -2.057 1.00 90.50 203 SER A CA 1
ATOM 1550 C C . SER A 1 203 ? 8.379 13.279 -1.782 1.00 90.50 203 SER A C 1
ATOM 1552 O O . SER A 1 203 ? 7.158 13.244 -1.602 1.00 90.50 203 SER A O 1
ATOM 1554 N N . LYS A 1 204 ? 9.055 14.435 -1.860 1.00 90.69 204 LYS A N 1
ATOM 1555 C CA . LYS A 1 204 ? 8.433 15.762 -1.758 1.00 90.69 204 LYS A CA 1
ATOM 1556 C C . LYS A 1 204 ? 7.369 15.977 -2.834 1.00 90.69 204 LYS A C 1
ATOM 1558 O O . LYS A 1 204 ? 6.233 16.299 -2.494 1.00 90.69 204 LYS A O 1
ATOM 1563 N N . LYS A 1 205 ? 7.695 15.741 -4.112 1.00 92.56 205 LYS A N 1
ATOM 1564 C CA . LYS A 1 205 ? 6.735 15.895 -5.225 1.00 92.56 205 LYS A CA 1
ATOM 1565 C C . LYS A 1 205 ? 5.516 14.991 -5.059 1.00 92.56 205 LYS A C 1
ATOM 1567 O O . LYS A 1 205 ? 4.391 15.410 -5.323 1.00 92.56 205 LYS A O 1
ATOM 1572 N N . LEU A 1 206 ? 5.728 13.755 -4.607 1.00 93.94 206 LEU A N 1
ATOM 1573 C CA . LEU A 1 206 ? 4.649 12.791 -4.403 1.00 93.94 206 LEU A CA 1
ATOM 1574 C C . LEU A 1 206 ? 3.712 13.201 -3.257 1.00 93.94 206 LEU A C 1
ATOM 1576 O O . LEU A 1 206 ? 2.493 13.075 -3.377 1.00 93.94 206 LEU A O 1
ATOM 1580 N N . ILE A 1 207 ? 4.265 13.731 -2.164 1.00 92.88 207 ILE A N 1
ATOM 1581 C CA . ILE A 1 207 ? 3.487 14.275 -1.046 1.00 92.88 207 ILE A CA 1
ATOM 1582 C C . ILE A 1 207 ? 2.727 15.540 -1.457 1.00 92.88 207 ILE A C 1
ATOM 1584 O O . ILE A 1 207 ? 1.556 15.684 -1.111 1.00 92.88 207 ILE A O 1
ATOM 1588 N N . GLU A 1 208 ? 3.369 16.460 -2.180 1.00 92.25 208 GLU A N 1
ATOM 1589 C CA . GLU A 1 208 ? 2.728 17.680 -2.687 1.00 92.25 208 GLU A CA 1
ATOM 1590 C C . GLU A 1 208 ? 1.552 17.336 -3.604 1.00 92.25 208 GLU A C 1
ATOM 1592 O O . GLU A 1 208 ? 0.462 17.889 -3.447 1.00 92.25 208 GLU A O 1
ATOM 1597 N N . LEU A 1 209 ? 1.734 16.342 -4.479 1.00 94.00 209 LEU A N 1
ATOM 1598 C CA . LEU A 1 209 ? 0.667 15.776 -5.293 1.00 94.00 209 LEU A CA 1
ATOM 1599 C C . LEU A 1 209 ? -0.487 15.249 -4.428 1.00 94.00 209 LEU A C 1
ATOM 1601 O O . LEU A 1 209 ? -1.637 15.638 -4.643 1.00 94.00 209 LEU A O 1
ATOM 1605 N N . ALA A 1 210 ? -0.190 14.414 -3.429 1.00 95.38 210 ALA A N 1
ATOM 1606 C CA . ALA A 1 210 ? -1.186 13.856 -2.511 1.00 95.38 210 ALA A CA 1
ATOM 1607 C C . ALA A 1 210 ? -1.909 14.927 -1.670 1.00 95.38 210 ALA A C 1
ATOM 1609 O O . ALA A 1 210 ? -3.035 14.708 -1.226 1.00 95.38 210 ALA A O 1
ATOM 1610 N N . ALA A 1 211 ? -1.288 16.091 -1.467 1.00 94.06 211 ALA A N 1
ATOM 1611 C CA . ALA A 1 211 ? -1.862 17.218 -0.738 1.00 94.06 211 ALA A CA 1
ATOM 1612 C C . ALA A 1 211 ? -2.813 18.086 -1.583 1.00 94.06 211 ALA A C 1
ATOM 1614 O O . ALA A 1 211 ? -3.559 18.889 -1.014 1.00 94.06 211 ALA A O 1
ATOM 1615 N N . THR A 1 212 ? -2.806 17.949 -2.916 1.00 94.62 212 THR A N 1
ATOM 1616 C CA . THR A 1 212 ? -3.695 18.730 -3.793 1.00 94.62 212 THR A CA 1
ATOM 1617 C C . THR A 1 212 ? -5.172 18.425 -3.510 1.00 94.62 212 THR A C 1
ATOM 1619 O O . THR A 1 212 ? -5.506 17.283 -3.185 1.00 94.62 212 THR A O 1
ATOM 1622 N N . PRO A 1 213 ? -6.099 19.392 -3.675 1.00 94.75 213 PRO A N 1
ATOM 1623 C CA . PRO A 1 213 ? -7.521 19.183 -3.377 1.00 94.75 213 PRO A CA 1
ATOM 1624 C C . PRO A 1 213 ? -8.136 17.965 -4.076 1.00 94.75 213 PRO A C 1
ATOM 1626 O O . PRO A 1 213 ? -8.961 17.276 -3.487 1.00 94.75 213 PRO A O 1
ATOM 1629 N N . LYS A 1 214 ? -7.698 17.683 -5.309 1.00 94.12 214 LYS A N 1
ATOM 1630 C CA . LYS A 1 214 ? -8.166 16.554 -6.120 1.00 94.12 214 LYS A CA 1
ATOM 1631 C C . LYS A 1 214 ? -7.701 15.198 -5.585 1.00 94.12 214 LYS A C 1
ATOM 1633 O O . LYS A 1 214 ? -8.455 14.236 -5.644 1.00 94.12 214 LYS A O 1
ATOM 1638 N N . MET A 1 215 ? -6.472 15.118 -5.074 1.00 97.19 215 MET A N 1
ATOM 1639 C CA . MET A 1 215 ? -5.848 13.853 -4.664 1.00 97.19 215 MET A CA 1
ATOM 1640 C C . MET A 1 215 ? -5.930 13.603 -3.155 1.00 97.19 215 MET A C 1
ATOM 1642 O O . MET A 1 215 ? -5.655 12.493 -2.697 1.00 97.19 215 MET A O 1
ATOM 1646 N N . LYS A 1 216 ? -6.297 14.615 -2.363 1.00 95.62 216 LYS A N 1
ATOM 1647 C CA . LYS A 1 216 ? -6.315 14.555 -0.901 1.00 95.62 216 LYS A CA 1
ATOM 1648 C C . LYS A 1 216 ? -7.201 13.418 -0.385 1.00 95.62 216 LYS A C 1
ATOM 1650 O O . LYS A 1 216 ? -8.408 13.417 -0.585 1.00 95.62 216 LYS A O 1
ATOM 1655 N N . GLY A 1 217 ? -6.582 12.457 0.310 1.00 95.50 217 GLY A N 1
ATOM 1656 C CA . GLY A 1 217 ? -7.263 11.254 0.826 1.00 95.50 217 GLY A CA 1
ATOM 1657 C C . GLY A 1 217 ? -7.560 10.193 -0.242 1.00 95.50 217 GLY A C 1
ATOM 1658 O O . GLY A 1 217 ? -8.205 9.190 0.039 1.00 95.50 217 GLY A O 1
ATOM 1659 N N . ARG A 1 218 ? -7.099 10.403 -1.478 1.00 98.06 218 ARG A N 1
ATOM 1660 C CA . ARG A 1 218 ? -7.327 9.521 -2.629 1.00 98.06 218 ARG A CA 1
ATOM 1661 C C . ARG A 1 218 ? -6.032 9.058 -3.290 1.00 98.06 218 ARG A C 1
ATOM 1663 O O . ARG A 1 218 ? -6.063 8.046 -3.972 1.00 98.06 218 ARG A O 1
ATOM 1670 N N . LEU A 1 219 ? -4.910 9.733 -3.046 1.00 98.25 219 LEU A N 1
ATOM 1671 C CA . LEU A 1 219 ? -3.551 9.243 -3.274 1.00 98.25 219 LEU A CA 1
ATOM 1672 C C . LEU A 1 219 ? -2.841 9.116 -1.926 1.00 98.25 219 LEU A C 1
ATOM 1674 O O . LEU A 1 219 ? -2.749 10.094 -1.183 1.00 98.25 219 LEU A O 1
ATOM 1678 N N . VAL A 1 220 ? -2.340 7.924 -1.620 1.00 98.06 220 VAL A N 1
ATOM 1679 C CA . VAL A 1 220 ? -1.675 7.601 -0.357 1.00 98.06 220 VAL A CA 1
ATOM 1680 C C . VAL A 1 220 ? -0.264 7.089 -0.654 1.00 98.06 220 VAL A C 1
ATOM 1682 O O . VAL A 1 220 ? -0.099 5.937 -1.059 1.00 98.06 220 VAL A O 1
ATOM 1685 N N . PRO A 1 221 ? 0.765 7.931 -0.473 1.00 97.44 221 PRO A N 1
ATOM 1686 C CA . PRO A 1 221 ? 2.155 7.496 -0.520 1.00 97.44 221 PRO A CA 1
ATOM 1687 C C . PRO A 1 221 ? 2.495 6.620 0.695 1.00 97.44 221 PRO A C 1
ATOM 1689 O O . PRO A 1 221 ? 2.137 6.974 1.822 1.00 97.44 221 PRO A O 1
ATOM 1692 N N . VAL A 1 222 ? 3.177 5.491 0.477 1.00 98.00 222 VAL A N 1
ATOM 1693 C CA . VAL A 1 222 ? 3.446 4.485 1.520 1.00 98.00 222 VAL A CA 1
ATOM 1694 C C . VAL A 1 222 ? 4.941 4.221 1.694 1.00 98.00 222 VAL A C 1
ATOM 1696 O O . VAL A 1 222 ? 5.586 3.622 0.826 1.00 98.00 222 VAL A O 1
ATOM 1699 N N . ALA A 1 223 ? 5.482 4.668 2.827 1.00 97.31 223 ALA A N 1
ATOM 1700 C CA . ALA A 1 223 ? 6.851 4.410 3.265 1.00 97.31 223 ALA A CA 1
ATOM 1701 C C . ALA A 1 223 ? 6.989 3.020 3.916 1.00 97.31 223 ALA A C 1
ATOM 1703 O O . ALA A 1 223 ? 5.993 2.394 4.288 1.00 97.31 223 ALA A O 1
ATOM 1704 N N . SER A 1 224 ? 8.230 2.548 4.063 1.00 97.81 224 SER A N 1
ATOM 1705 C CA . SER A 1 224 ? 8.539 1.222 4.610 1.00 97.81 224 SER A CA 1
ATOM 1706 C C . SER A 1 224 ? 9.095 1.309 6.028 1.00 97.81 224 SER A C 1
ATOM 1708 O O . SER A 1 224 ? 10.005 2.096 6.291 1.00 97.81 224 SER A O 1
ATOM 1710 N N . SER A 1 225 ? 8.590 0.463 6.925 1.00 96.38 225 SER A N 1
ATOM 1711 C CA . SER A 1 225 ? 9.214 0.162 8.215 1.00 96.38 225 SER A CA 1
ATOM 1712 C C . SER A 1 225 ? 9.831 -1.236 8.246 1.00 96.38 225 SER A C 1
ATOM 1714 O O . SER A 1 225 ? 9.485 -2.129 7.465 1.00 96.38 225 SER A O 1
ATOM 1716 N N . GLU A 1 226 ? 10.742 -1.418 9.194 1.00 95.50 226 GLU A N 1
ATOM 1717 C CA . GLU A 1 226 ? 11.384 -2.682 9.515 1.00 95.50 226 GLU A CA 1
ATOM 1718 C C . GLU A 1 226 ? 11.347 -2.959 11.011 1.00 95.50 226 GLU A C 1
ATOM 1720 O O . GLU A 1 226 ? 11.255 -2.036 11.825 1.00 95.50 226 GLU A O 1
ATOM 1725 N N . TYR A 1 227 ? 11.465 -4.237 11.367 1.00 93.31 227 TYR A N 1
ATOM 1726 C CA . TYR A 1 227 ? 11.698 -4.661 12.739 1.00 93.31 227 TYR A CA 1
ATOM 1727 C C . TYR A 1 227 ? 13.020 -5.420 12.828 1.00 93.31 227 TYR A C 1
ATOM 1729 O O . TYR A 1 227 ? 13.093 -6.609 12.524 1.00 93.31 227 TYR A O 1
ATOM 1737 N N . CYS A 1 228 ? 14.068 -4.737 13.278 1.00 87.31 228 CYS A N 1
ATOM 1738 C CA . CYS A 1 228 ? 15.413 -5.291 13.375 1.00 87.31 228 CYS A CA 1
ATOM 1739 C C . CYS A 1 228 ? 15.944 -5.116 14.801 1.00 87.31 228 CYS A C 1
ATOM 1741 O O . CYS A 1 228 ? 15.756 -4.071 15.419 1.00 87.31 228 CYS A O 1
ATOM 1743 N N . ASN A 1 229 ? 16.607 -6.143 15.342 1.00 85.81 229 ASN A N 1
ATOM 1744 C CA . ASN A 1 229 ? 17.256 -6.106 16.663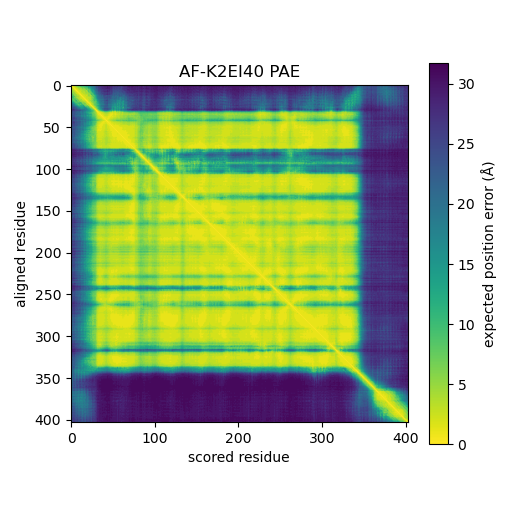 1.00 85.81 229 ASN A CA 1
ATOM 1745 C C . ASN A 1 229 ? 16.346 -5.623 17.812 1.00 85.81 229 ASN A C 1
ATOM 1747 O O . ASN A 1 229 ? 16.775 -4.883 18.693 1.00 85.81 229 ASN A O 1
ATOM 1751 N N . GLY A 1 230 ? 15.072 -6.030 17.804 1.00 85.06 230 GLY A N 1
ATOM 1752 C CA . GLY A 1 230 ? 14.117 -5.655 18.853 1.00 85.06 230 GLY A CA 1
ATOM 1753 C C . GLY A 1 230 ? 13.551 -4.234 18.726 1.00 85.06 230 GLY A C 1
ATOM 1754 O O . GLY A 1 230 ? 12.917 -3.740 19.661 1.00 85.06 230 GLY A O 1
ATOM 1755 N N . GLN A 1 231 ? 13.789 -3.566 17.594 1.00 88.38 231 GLN A N 1
ATOM 1756 C CA . GLN A 1 231 ? 13.361 -2.195 17.349 1.00 88.38 231 GLN A CA 1
ATOM 1757 C C . GLN A 1 231 ? 12.583 -2.091 16.039 1.00 88.38 231 GLN A C 1
ATOM 1759 O O . GLN A 1 231 ? 13.039 -2.542 14.991 1.00 88.38 231 GLN A O 1
ATOM 1764 N N . GLU A 1 232 ? 11.416 -1.453 16.109 1.00 92.31 232 GLU A N 1
ATOM 1765 C CA . GLU A 1 232 ? 10.702 -0.992 14.921 1.00 92.31 232 GLU A CA 1
ATOM 1766 C C . GLU A 1 232 ? 11.240 0.382 14.524 1.00 92.31 232 GLU A C 1
ATOM 1768 O O . GLU A 1 232 ? 11.293 1.290 15.358 1.00 92.31 232 GLU A O 1
ATOM 1773 N N . ARG A 1 233 ? 11.629 0.532 13.259 1.00 91.81 233 ARG A N 1
ATOM 1774 C CA . ARG A 1 233 ? 12.108 1.798 12.699 1.00 91.81 233 ARG A CA 1
ATOM 1775 C C . ARG A 1 233 ? 11.752 1.920 11.218 1.00 91.81 233 ARG A C 1
ATOM 1777 O O . ARG A 1 233 ? 11.300 0.957 10.609 1.00 91.81 233 ARG A O 1
ATOM 1784 N N . LEU A 1 234 ? 11.961 3.089 10.621 1.00 93.62 234 LEU A N 1
ATOM 1785 C CA . LEU A 1 234 ? 11.856 3.266 9.177 1.00 93.62 234 LEU A CA 1
ATOM 1786 C C . LEU A 1 234 ? 12.949 2.426 8.510 1.00 93.62 234 LEU A C 1
ATOM 1788 O O . LEU A 1 234 ? 14.109 2.505 8.925 1.00 93.62 234 LEU A O 1
ATOM 1792 N N . SER A 1 235 ? 12.589 1.656 7.484 1.00 95.75 235 SER A N 1
ATOM 1793 C CA . SER A 1 235 ? 13.567 0.912 6.694 1.00 95.75 235 SER A CA 1
ATOM 1794 C C . SER A 1 235 ? 14.588 1.899 6.132 1.00 95.75 235 SER A C 1
ATOM 1796 O O . SER A 1 235 ? 14.183 2.929 5.579 1.00 95.75 235 SER A O 1
ATOM 1798 N N . PRO A 1 236 ? 15.897 1.646 6.259 1.00 94.75 236 PRO A N 1
ATOM 1799 C CA . PRO A 1 236 ? 16.865 2.689 5.976 1.00 94.75 236 PRO A CA 1
ATOM 1800 C C . PRO A 1 236 ? 16.894 3.087 4.490 1.00 94.75 236 PRO A C 1
ATOM 1802 O O . PRO A 1 236 ? 17.026 4.283 4.216 1.00 94.75 236 PRO A O 1
ATOM 1805 N N . PHE A 1 237 ? 16.592 2.157 3.567 1.00 95.75 237 PHE A N 1
ATOM 1806 C CA . PHE A 1 237 ? 16.387 2.424 2.133 1.00 95.75 237 PHE A CA 1
ATOM 1807 C C . PHE A 1 237 ? 15.162 3.293 1.812 1.00 95.75 237 PHE A C 1
ATOM 1809 O O . PHE A 1 237 ? 15.119 3.902 0.744 1.00 95.75 237 PHE A O 1
ATOM 1816 N N . SER A 1 238 ? 14.145 3.331 2.682 1.00 95.88 238 SER A N 1
ATOM 1817 C CA . SER A 1 238 ? 12.888 4.024 2.391 1.00 95.88 238 SER A CA 1
ATOM 1818 C C . SER A 1 238 ? 13.152 5.511 2.209 1.00 95.88 238 SER A C 1
ATOM 1820 O O . SER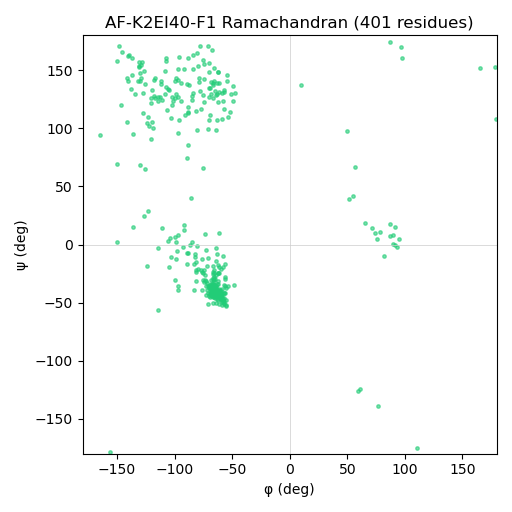 A 1 238 ? 13.743 6.156 3.080 1.00 95.88 238 SER A O 1
ATOM 1822 N N . ASN A 1 239 ? 12.643 6.073 1.113 1.00 94.75 239 ASN A N 1
ATOM 1823 C CA . ASN A 1 239 ? 12.617 7.521 0.939 1.00 94.75 239 ASN A CA 1
ATOM 1824 C C . ASN A 1 239 ? 11.923 8.176 2.139 1.00 94.75 239 ASN A C 1
ATOM 1826 O O . ASN A 1 239 ? 11.019 7.596 2.750 1.00 94.75 239 ASN A O 1
ATOM 1830 N N . ARG A 1 240 ? 12.388 9.366 2.522 1.00 90.00 240 ARG A N 1
ATOM 1831 C CA . ARG A 1 240 ? 11.924 10.031 3.741 1.00 90.00 240 ARG A CA 1
ATOM 1832 C C . ARG A 1 240 ? 10.717 10.892 3.465 1.00 90.00 240 ARG A C 1
ATOM 1834 O O . ARG A 1 240 ? 10.638 11.581 2.443 1.00 90.00 240 ARG A O 1
ATOM 1841 N N . VAL A 1 241 ? 9.764 10.823 4.385 1.00 79.25 241 VAL A N 1
ATOM 1842 C CA . VAL A 1 241 ? 8.608 11.710 4.393 1.00 79.25 241 VAL A CA 1
ATOM 1843 C C . VAL A 1 241 ? 9.111 13.042 4.938 1.00 79.25 241 VAL A C 1
ATOM 1845 O O . VAL A 1 241 ? 9.605 13.099 6.056 1.00 79.25 241 VAL A O 1
ATOM 1848 N N . ILE A 1 242 ? 9.065 14.096 4.128 1.00 77.62 242 ILE A N 1
ATOM 1849 C CA . ILE A 1 242 ? 9.636 15.393 4.501 1.00 77.62 242 ILE A CA 1
ATOM 1850 C C . ILE A 1 242 ? 8.624 16.522 4.302 1.00 77.62 242 ILE A C 1
ATOM 1852 O O . ILE A 1 242 ? 7.855 16.533 3.337 1.00 77.62 242 ILE A O 1
ATOM 1856 N N . GLY A 1 243 ? 8.654 17.500 5.209 1.00 72.94 243 GLY A N 1
ATOM 1857 C CA . GLY A 1 243 ? 7.897 18.749 5.109 1.00 72.94 243 GLY A CA 1
ATOM 1858 C C . GLY A 1 243 ? 6.470 18.703 5.671 1.00 72.94 243 GLY A C 1
ATOM 1859 O O . GLY A 1 243 ? 5.943 17.665 6.061 1.00 72.94 243 GLY A O 1
ATOM 1860 N N . GLY A 1 244 ? 5.801 19.863 5.692 1.00 70.38 244 GLY A N 1
ATOM 1861 C CA . GLY A 1 244 ? 4.509 20.063 6.381 1.00 70.38 244 GLY A CA 1
ATOM 1862 C C . GLY A 1 244 ? 3.319 19.242 5.856 1.00 70.38 244 GLY A C 1
ATOM 1863 O O . GLY A 1 244 ? 2.254 19.213 6.477 1.00 70.38 244 GLY A O 1
ATOM 1864 N N . SER A 1 245 ? 3.495 18.550 4.731 1.00 78.56 245 SER A N 1
ATOM 1865 C CA . SER A 1 245 ? 2.505 17.662 4.115 1.00 78.56 245 SER A CA 1
ATOM 1866 C C . SER A 1 245 ? 2.755 16.176 4.425 1.00 78.56 245 SER A C 1
ATOM 1868 O O . SER A 1 245 ? 2.023 15.321 3.933 1.00 78.56 245 SER A O 1
ATOM 1870 N N . ALA A 1 246 ? 3.719 15.856 5.297 1.00 82.62 246 ALA A N 1
ATOM 1871 C CA . ALA A 1 246 ? 4.044 14.498 5.738 1.00 82.62 246 ALA A CA 1
ATOM 1872 C C . ALA A 1 246 ? 2.820 13.672 6.178 1.00 82.62 246 ALA A C 1
ATOM 1874 O O . ALA A 1 246 ? 2.718 12.486 5.872 1.00 82.62 246 ALA A O 1
ATOM 1875 N N . LYS A 1 247 ? 1.825 14.323 6.792 1.00 88.38 247 LYS A N 1
ATOM 1876 C CA . LYS A 1 247 ? 0.532 13.735 7.188 1.00 88.38 247 LYS A CA 1
ATOM 1877 C C . LYS A 1 247 ? -0.290 13.113 6.051 1.00 88.38 247 LYS A C 1
ATOM 1879 O O . LYS A 1 247 ? -1.332 12.529 6.313 1.00 88.38 247 LYS A O 1
ATOM 1884 N N . TYR A 1 248 ? 0.089 13.297 4.787 1.00 91.81 248 TYR A N 1
ATOM 1885 C CA . TYR A 1 248 ? -0.584 12.640 3.664 1.00 91.81 248 TYR A CA 1
ATOM 1886 C C . TYR A 1 248 ? 0.014 11.273 3.330 1.00 91.81 248 TYR A C 1
ATOM 1888 O O . TYR A 1 248 ? -0.670 10.479 2.686 1.00 91.81 248 TYR A O 1
ATOM 1896 N N .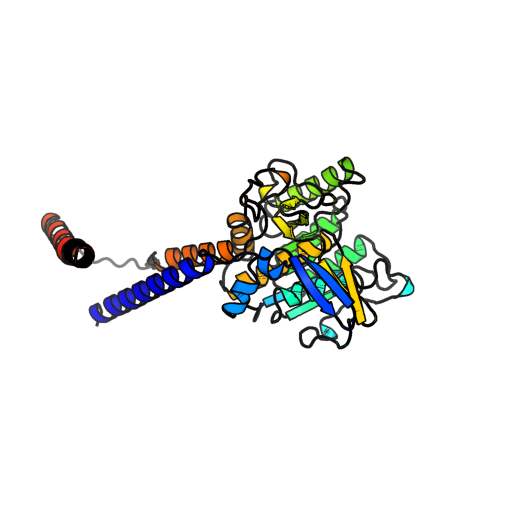 ALA A 1 249 ? 1.223 10.981 3.816 1.00 94.69 249 ALA A N 1
ATOM 1897 C CA . ALA A 1 249 ? 1.851 9.672 3.723 1.00 94.69 249 ALA A CA 1
ATOM 1898 C C . ALA A 1 249 ? 1.474 8.773 4.912 1.00 94.69 249 ALA A C 1
ATOM 1900 O O . ALA A 1 249 ? 1.050 9.240 5.978 1.00 94.69 249 ALA A O 1
ATOM 1901 N N . LEU A 1 250 ? 1.655 7.473 4.713 1.00 95.81 250 LEU A N 1
ATOM 1902 C CA . LEU A 1 250 ? 1.506 6.420 5.712 1.00 95.81 250 LEU A CA 1
ATOM 1903 C C . LEU A 1 250 ? 2.767 5.545 5.699 1.00 95.81 250 LEU A C 1
ATOM 1905 O O . LEU A 1 250 ? 3.435 5.450 4.673 1.00 95.81 250 LEU A O 1
ATOM 1909 N N . THR A 1 251 ? 3.079 4.880 6.806 1.00 97.38 251 THR A N 1
ATOM 1910 C CA . THR A 1 251 ? 4.133 3.859 6.852 1.00 97.38 251 THR A CA 1
ATOM 1911 C C . THR A 1 251 ? 3.516 2.479 7.067 1.00 97.38 251 THR A C 1
ATOM 1913 O O . THR A 1 251 ? 2.577 2.332 7.848 1.00 97.38 251 THR A O 1
ATOM 1916 N N . ALA A 1 252 ? 4.038 1.454 6.398 1.00 98.25 252 ALA A N 1
ATOM 1917 C CA . ALA A 1 252 ? 3.676 0.056 6.635 1.00 98.25 252 ALA A CA 1
ATOM 1918 C C . ALA A 1 252 ? 4.935 -0.834 6.628 1.00 98.25 252 ALA A C 1
ATOM 1920 O O . ALA A 1 252 ? 5.962 -0.412 6.088 1.00 98.25 252 ALA A O 1
ATOM 1921 N N . PRO A 1 253 ? 4.886 -2.048 7.209 1.00 98.25 253 PRO A N 1
ATOM 1922 C CA . PRO A 1 253 ? 6.015 -2.973 7.156 1.00 98.25 253 PRO A CA 1
ATOM 1923 C C . PRO A 1 253 ? 6.414 -3.274 5.710 1.00 98.25 253 PRO A C 1
ATOM 1925 O O . PRO A 1 253 ? 5.552 -3.560 4.886 1.00 98.25 253 PRO A O 1
ATOM 1928 N N . GLY A 1 254 ? 7.704 -3.213 5.394 1.00 98.00 254 GLY A N 1
ATOM 1929 C CA . GLY A 1 254 ? 8.194 -3.501 4.042 1.00 98.00 254 GLY A CA 1
ATOM 1930 C C . GLY A 1 254 ? 9.608 -4.071 3.977 1.00 98.00 254 GLY A C 1
ATOM 1931 O O . GLY A 1 254 ? 10.086 -4.324 2.875 1.00 98.00 254 GLY A O 1
ATOM 1932 N N . SER A 1 255 ? 10.270 -4.300 5.115 1.00 98.19 255 SER A N 1
ATOM 1933 C CA . SER A 1 255 ? 11.508 -5.088 5.182 1.00 98.19 255 SER A CA 1
ATOM 1934 C C . SER A 1 255 ? 11.238 -6.535 5.588 1.00 98.19 255 SER A C 1
ATOM 1936 O O . SER A 1 255 ? 10.312 -6.814 6.351 1.00 98.19 255 SER A O 1
ATOM 1938 N N . ASP A 1 256 ? 12.097 -7.434 5.117 1.00 97.06 256 ASP A N 1
ATOM 1939 C CA . ASP A 1 256 ? 12.131 -8.855 5.462 1.00 97.06 256 ASP A CA 1
ATOM 1940 C C . ASP A 1 256 ? 10.794 -9.572 5.219 1.00 97.06 256 ASP A C 1
ATOM 1942 O O . ASP A 1 256 ? 10.333 -10.383 6.022 1.00 97.06 256 ASP A O 1
ATOM 1946 N N . ILE A 1 257 ? 10.145 -9.256 4.099 1.00 96.69 257 ILE A N 1
ATOM 1947 C CA . ILE A 1 257 ? 8.869 -9.844 3.695 1.00 96.69 257 ILE A CA 1
ATOM 1948 C C . ILE A 1 257 ? 9.145 -11.160 2.973 1.00 96.69 257 ILE A C 1
ATOM 1950 O O . ILE A 1 257 ? 9.882 -11.184 1.987 1.00 96.69 257 ILE A O 1
ATOM 1954 N N . LEU A 1 258 ? 8.553 -12.261 3.441 1.00 94.69 258 LEU A N 1
ATOM 1955 C CA . LEU A 1 258 ? 8.610 -13.526 2.713 1.00 94.69 258 LEU A CA 1
ATOM 1956 C C . LEU A 1 258 ? 7.753 -13.419 1.453 1.00 94.69 258 LEU A C 1
ATOM 1958 O O . LEU A 1 258 ? 6.577 -13.073 1.523 1.00 94.69 258 LEU A O 1
ATOM 1962 N N . THR A 1 259 ? 8.333 -13.741 0.304 1.00 87.94 259 THR A N 1
ATOM 1963 C CA . THR A 1 259 ? 7.679 -13.591 -0.993 1.00 87.94 259 THR A CA 1
ATOM 1964 C C . THR A 1 259 ? 7.816 -14.858 -1.847 1.00 87.94 259 THR A C 1
ATOM 1966 O O . THR A 1 259 ? 8.872 -15.493 -1.829 1.00 87.94 259 THR A O 1
ATOM 1969 N N . PRO A 1 260 ? 6.765 -15.260 -2.585 1.00 84.62 260 PRO A N 1
ATOM 1970 C CA . PRO A 1 260 ? 6.810 -16.413 -3.483 1.00 84.62 260 PRO A CA 1
ATOM 1971 C C . PRO A 1 260 ? 7.515 -16.081 -4.800 1.00 84.62 260 PRO A C 1
ATOM 1973 O O . PRO A 1 260 ? 7.167 -15.107 -5.459 1.00 84.62 260 PRO A O 1
ATOM 1976 N N . MET A 1 261 ? 8.449 -16.912 -5.247 1.00 76.38 261 MET A N 1
ATOM 1977 C CA . MET A 1 261 ? 9.212 -16.694 -6.478 1.00 76.38 261 MET A CA 1
ATOM 1978 C C . MET A 1 261 ? 8.798 -17.660 -7.598 1.00 76.38 261 MET A C 1
ATOM 1980 O O . MET A 1 261 ? 8.397 -18.793 -7.324 1.00 76.38 261 MET A O 1
ATOM 1984 N N . PRO A 1 262 ? 8.883 -17.250 -8.880 1.00 70.00 262 PRO A N 1
ATOM 1985 C CA . PRO A 1 262 ? 8.607 -18.150 -9.995 1.00 70.00 262 PRO A CA 1
ATOM 1986 C C . PRO A 1 262 ? 9.368 -19.475 -9.854 1.00 70.00 262 PRO A C 1
ATOM 1988 O O . PRO A 1 262 ? 10.545 -19.474 -9.505 1.00 70.00 262 PRO A O 1
ATOM 1991 N N . GLY A 1 263 ? 8.695 -20.594 -10.129 1.00 71.06 263 GLY A N 1
ATOM 1992 C CA . GLY A 1 263 ? 9.274 -21.936 -9.981 1.00 71.06 263 GLY A CA 1
ATOM 1993 C C . GLY A 1 263 ? 8.983 -22.635 -8.648 1.00 71.06 263 GLY A C 1
ATOM 1994 O O . GLY A 1 263 ? 9.478 -23.734 -8.442 1.00 71.06 263 GLY A O 1
ATOM 1995 N N . GLY A 1 264 ? 8.163 -22.049 -7.768 1.00 76.12 264 GLY A N 1
ATOM 1996 C CA . GLY A 1 264 ? 7.772 -22.677 -6.495 1.00 76.12 264 GLY A CA 1
ATOM 1997 C C . GLY A 1 264 ? 8.662 -22.293 -5.307 1.00 76.12 264 GLY A C 1
ATOM 1998 O O . GLY A 1 264 ? 8.371 -22.670 -4.174 1.00 76.12 264 GLY A O 1
ATOM 1999 N N . GLU A 1 265 ? 9.692 -21.485 -5.551 1.00 82.94 265 GLU A N 1
ATOM 2000 C CA . GLU A 1 265 ? 10.648 -21.017 -4.548 1.00 82.94 265 GLU A CA 1
ATOM 2001 C C . GLU A 1 265 ? 10.088 -19.883 -3.676 1.00 82.94 265 GLU A C 1
ATOM 2003 O O . GLU A 1 265 ? 9.021 -19.322 -3.947 1.00 82.94 265 GLU A O 1
ATOM 2008 N N . TYR A 1 266 ? 10.823 -19.531 -2.621 1.00 88.88 266 TYR A N 1
ATOM 2009 C CA . TYR A 1 266 ? 10.513 -18.409 -1.737 1.00 88.88 266 TYR A CA 1
ATOM 2010 C C . TYR A 1 266 ? 11.774 -17.609 -1.407 1.00 88.88 266 TYR A C 1
ATOM 2012 O O . TYR A 1 266 ? 12.855 -18.170 -1.254 1.00 88.88 266 TYR A O 1
ATOM 2020 N N . GLU A 1 267 ? 11.620 -16.295 -1.258 1.00 90.50 267 GLU A N 1
ATOM 2021 C CA . GLU A 1 267 ? 12.710 -15.381 -0.916 1.00 90.50 267 GLU A CA 1
ATOM 2022 C C . GLU A 1 267 ? 12.224 -14.306 0.062 1.00 90.50 267 GLU A C 1
ATOM 2024 O O . GLU A 1 267 ? 11.094 -13.821 -0.037 1.00 90.50 267 GLU A O 1
ATOM 2029 N N . VAL A 1 268 ? 13.086 -13.912 1.000 1.00 94.12 268 VAL A N 1
ATOM 2030 C CA . VAL A 1 268 ? 12.848 -12.775 1.894 1.00 94.12 268 VAL A CA 1
ATOM 2031 C C . VAL A 1 268 ? 13.358 -11.503 1.221 1.00 94.12 268 VAL A C 1
ATOM 2033 O O . VAL A 1 268 ? 14.545 -11.387 0.924 1.00 94.12 268 VAL A O 1
ATOM 2036 N N . ARG A 1 269 ? 12.460 -10.549 0.962 1.00 94.38 269 ARG A N 1
ATOM 2037 C CA . ARG A 1 269 ? 12.748 -9.324 0.206 1.00 94.38 269 ARG A CA 1
ATOM 2038 C C . ARG A 1 269 ? 12.308 -8.078 0.969 1.00 94.38 269 ARG A C 1
ATOM 2040 O O . ARG A 1 269 ? 11.408 -8.122 1.803 1.00 94.38 269 ARG A O 1
ATOM 2047 N N . SER A 1 270 ? 12.923 -6.948 0.628 1.00 97.00 270 SER A N 1
ATOM 2048 C CA . SER A 1 270 ? 12.665 -5.654 1.267 1.00 97.00 270 SER A CA 1
ATOM 2049 C C . SER A 1 270 ? 12.408 -4.554 0.234 1.00 97.00 270 SER A C 1
ATOM 2051 O O . SER A 1 270 ? 13.049 -4.520 -0.818 1.00 97.00 270 SER A O 1
ATOM 2053 N N . GLY A 1 271 ? 11.459 -3.658 0.515 1.00 97.12 271 GLY A N 1
ATOM 2054 C CA . GLY A 1 271 ? 11.101 -2.538 -0.353 1.00 97.12 271 GLY A CA 1
ATOM 2055 C C . GLY A 1 271 ? 9.765 -1.874 0.002 1.00 97.12 271 GLY A C 1
ATOM 2056 O O . GLY A 1 271 ? 8.812 -2.523 0.433 1.00 97.12 271 GLY A O 1
ATOM 2057 N N . THR A 1 272 ? 9.636 -0.578 -0.299 1.00 97.81 272 THR A N 1
ATOM 2058 C CA . THR A 1 272 ? 8.345 0.145 -0.242 1.00 97.81 272 THR A CA 1
ATOM 2059 C C . THR A 1 272 ? 7.292 -0.458 -1.180 1.00 97.81 272 THR A C 1
ATOM 2061 O O . THR A 1 272 ? 6.092 -0.309 -0.950 1.00 97.81 272 THR A O 1
ATOM 2064 N N . SER A 1 273 ? 7.729 -1.206 -2.197 1.00 96.19 273 SER A N 1
ATOM 2065 C CA . SER A 1 273 ? 6.892 -2.026 -3.074 1.00 96.19 273 SER A CA 1
ATOM 2066 C C . SER A 1 273 ? 6.120 -3.136 -2.351 1.00 96.19 273 SER A C 1
ATOM 2068 O O . SER A 1 273 ? 5.115 -3.595 -2.892 1.00 96.19 273 SER A O 1
ATOM 2070 N N . PHE A 1 274 ? 6.536 -3.534 -1.143 1.00 97.88 274 PHE A N 1
ATOM 2071 C CA . PHE A 1 274 ? 5.827 -4.497 -0.291 1.00 97.88 274 PHE A CA 1
ATOM 2072 C C . PHE A 1 274 ? 4.992 -3.810 0.801 1.00 97.88 274 PHE A C 1
ATOM 2074 O O . PHE A 1 274 ? 3.908 -4.281 1.131 1.00 97.88 274 PHE A O 1
ATOM 2081 N N . ALA A 1 275 ? 5.422 -2.639 1.280 1.00 98.62 275 ALA A N 1
ATOM 2082 C CA . ALA A 1 275 ? 4.639 -1.819 2.210 1.00 98.62 275 ALA A CA 1
ATOM 2083 C C . ALA A 1 275 ? 3.342 -1.273 1.576 1.00 98.62 275 ALA A C 1
ATOM 2085 O O . ALA A 1 275 ? 2.273 -1.313 2.188 1.00 98.62 275 ALA A O 1
ATOM 2086 N N . SER A 1 276 ? 3.417 -0.793 0.328 1.00 98.69 276 SER A N 1
ATOM 2087 C CA . SER A 1 276 ? 2.262 -0.260 -0.412 1.00 98.69 276 SER A CA 1
ATOM 2088 C C . SER A 1 276 ? 1.081 -1.245 -0.516 1.00 98.69 276 SER A C 1
ATOM 2090 O O . SER A 1 276 ? -0.024 -0.868 -0.112 1.00 98.69 276 SER A O 1
ATOM 2092 N N . PRO A 1 277 ? 1.261 -2.505 -0.970 1.00 98.56 277 PRO A N 1
ATOM 2093 C CA . PRO A 1 277 ? 0.162 -3.464 -1.057 1.00 98.56 277 PRO A CA 1
ATOM 2094 C C . PRO A 1 277 ? -0.400 -3.864 0.310 1.00 98.56 277 PRO A C 1
ATOM 2096 O O . PRO A 1 277 ? -1.608 -4.075 0.408 1.00 98.56 277 PRO A O 1
ATOM 2099 N N . ILE A 1 278 ? 0.416 -3.894 1.375 1.00 98.88 278 ILE A N 1
ATOM 2100 C CA . ILE A 1 278 ? -0.077 -4.113 2.747 1.00 98.88 278 ILE A CA 1
ATOM 2101 C C . ILE A 1 278 ? -1.082 -3.022 3.127 1.00 98.88 278 ILE A C 1
ATOM 2103 O O . ILE A 1 278 ? -2.186 -3.323 3.590 1.00 98.88 278 ILE A O 1
ATOM 2107 N N . ALA A 1 279 ? -0.742 -1.752 2.886 1.00 98.81 279 ALA A N 1
ATOM 2108 C CA . ALA A 1 279 ? -1.646 -0.637 3.151 1.00 98.81 279 ALA A CA 1
ATOM 2109 C C . ALA A 1 279 ? -2.898 -0.679 2.255 1.00 98.81 279 ALA A C 1
ATOM 2111 O O . ALA A 1 279 ? -4.016 -0.526 2.752 1.00 98.81 279 ALA A O 1
ATOM 2112 N N . ALA A 1 280 ? -2.728 -0.950 0.959 1.00 98.88 280 ALA A N 1
ATOM 2113 C CA . ALA A 1 280 ? -3.831 -1.031 0.004 1.00 98.88 280 ALA A CA 1
ATOM 2114 C C . ALA A 1 280 ? -4.837 -2.139 0.352 1.00 98.88 280 ALA A C 1
ATOM 2116 O O . ALA A 1 280 ? -6.043 -1.927 0.271 1.00 98.88 280 ALA A O 1
ATOM 2117 N N . ALA A 1 281 ? -4.370 -3.315 0.773 1.00 98.81 281 ALA A N 1
ATOM 2118 C CA . ALA A 1 281 ? -5.249 -4.410 1.172 1.00 98.81 281 ALA A CA 1
ATOM 2119 C C . ALA A 1 281 ? -5.875 -4.182 2.559 1.00 98.81 281 ALA A C 1
ATOM 2121 O O . ALA A 1 281 ? -7.020 -4.557 2.798 1.00 98.81 281 ALA A O 1
ATOM 2122 N N . SER A 1 282 ? -5.181 -3.479 3.455 1.00 98.88 282 SER A N 1
ATOM 2123 C CA . SER A 1 282 ? -5.725 -3.079 4.760 1.00 98.88 282 SER A CA 1
ATOM 2124 C C . SER A 1 282 ? -6.919 -2.127 4.624 1.00 98.88 282 SER A C 1
ATOM 2126 O O . SER A 1 282 ? -7.884 -2.216 5.383 1.00 98.88 282 SER A O 1
ATOM 2128 N N . TYR A 1 283 ? -6.909 -1.262 3.604 1.00 98.81 283 TYR A N 1
ATOM 2129 C CA . TYR A 1 283 ? -8.074 -0.459 3.229 1.00 98.81 283 TYR A CA 1
ATOM 2130 C C . TYR A 1 283 ? -9.297 -1.334 2.914 1.00 98.81 283 TYR A C 1
ATOM 2132 O O . TYR A 1 283 ? -10.410 -1.009 3.329 1.00 98.81 283 TYR A O 1
ATOM 2140 N N . LEU A 1 284 ? -9.105 -2.453 2.206 1.00 98.81 284 LEU A N 1
ATOM 2141 C CA . LEU A 1 284 ? -10.190 -3.368 1.841 1.00 98.81 284 LEU A CA 1
ATOM 2142 C C . LEU A 1 284 ? -10.843 -3.993 3.080 1.00 98.81 284 LEU A C 1
ATOM 2144 O O . LEU A 1 284 ? -12.069 -4.036 3.169 1.00 98.81 284 LEU A O 1
ATOM 2148 N N . LEU A 1 285 ? -10.041 -4.396 4.071 1.00 98.75 285 LEU A N 1
ATOM 2149 C CA . LEU A 1 285 ? -10.558 -4.898 5.349 1.00 98.75 285 LEU A CA 1
ATOM 2150 C C . LEU A 1 285 ? -11.437 -3.853 6.048 1.00 98.75 285 LEU A C 1
ATOM 2152 O O . LEU A 1 285 ? -12.539 -4.161 6.504 1.00 98.75 285 LEU A O 1
ATOM 2156 N N . LEU A 1 286 ? -10.999 -2.591 6.081 1.00 98.62 286 LEU A N 1
ATOM 2157 C CA . LEU A 1 286 ? -11.788 -1.502 6.666 1.00 98.62 286 LEU A CA 1
ATOM 2158 C C . LEU A 1 286 ? -13.055 -1.193 5.859 1.00 98.62 286 LEU A C 1
ATOM 2160 O O . LEU A 1 286 ? -14.074 -0.838 6.454 1.00 98.62 286 LEU A O 1
ATOM 2164 N N . LYS A 1 287 ? -13.011 -1.340 4.530 1.00 98.56 287 LYS A N 1
ATOM 2165 C CA . LYS A 1 287 ? -14.177 -1.174 3.655 1.00 98.56 287 LYS A CA 1
ATOM 2166 C C . LYS A 1 287 ? -15.239 -2.242 3.894 1.00 98.56 287 LYS A C 1
ATOM 2168 O O . LYS A 1 287 ? -16.415 -1.898 3.982 1.00 98.56 287 LYS A O 1
ATOM 2173 N N . GLU A 1 288 ? -14.835 -3.499 4.057 1.00 98.38 288 GLU A N 1
ATOM 2174 C CA . GLU A 1 288 ? -15.745 -4.573 4.472 1.00 98.38 288 GLU A CA 1
ATOM 2175 C C . GLU A 1 288 ? -16.309 -4.312 5.877 1.00 98.38 288 GLU A C 1
ATOM 2177 O O . GLU A 1 288 ? -17.506 -4.469 6.108 1.00 98.38 288 GLU A O 1
ATOM 2182 N N . THR A 1 289 ? -15.458 -3.866 6.805 1.00 97.56 289 THR A N 1
ATOM 2183 C CA . THR A 1 289 ? -15.843 -3.620 8.204 1.00 97.56 289 THR A CA 1
ATOM 2184 C C . THR A 1 289 ? -16.860 -2.480 8.339 1.00 97.56 289 THR A C 1
ATOM 2186 O O . THR A 1 289 ? -17.804 -2.549 9.133 1.00 97.56 289 THR A O 1
ATOM 2189 N N . PHE A 1 290 ? -16.679 -1.403 7.571 1.00 96.56 290 PHE A N 1
ATOM 2190 C CA . PHE A 1 290 ? -17.471 -0.176 7.670 1.00 96.56 290 PHE A CA 1
ATOM 2191 C C . PHE A 1 290 ? -18.084 0.220 6.320 1.00 96.56 290 PHE A C 1
ATOM 2193 O O . PHE A 1 290 ? -17.742 1.282 5.793 1.00 96.56 290 PHE A O 1
ATOM 2200 N N . PRO A 1 291 ? -19.006 -0.586 5.764 1.00 95.19 291 PRO A N 1
ATOM 2201 C CA . PRO A 1 291 ? -19.531 -0.362 4.425 1.00 95.19 291 PRO A CA 1
ATOM 2202 C C . PRO A 1 291 ? -20.273 0.977 4.318 1.00 95.19 291 PRO A C 1
ATOM 2204 O O . PRO A 1 291 ? -20.911 1.439 5.265 1.00 95.19 291 PRO A O 1
ATOM 2207 N N . GLY A 1 292 ? -20.215 1.584 3.131 1.00 93.81 292 GLY A N 1
ATOM 2208 C CA . GLY A 1 292 ? -20.962 2.803 2.794 1.00 93.81 292 GLY A CA 1
ATOM 2209 C C . GLY A 1 292 ? -20.252 4.129 3.089 1.00 93.81 292 GLY A C 1
ATOM 2210 O O . GLY A 1 292 ? -20.820 5.179 2.796 1.00 93.81 292 GLY A O 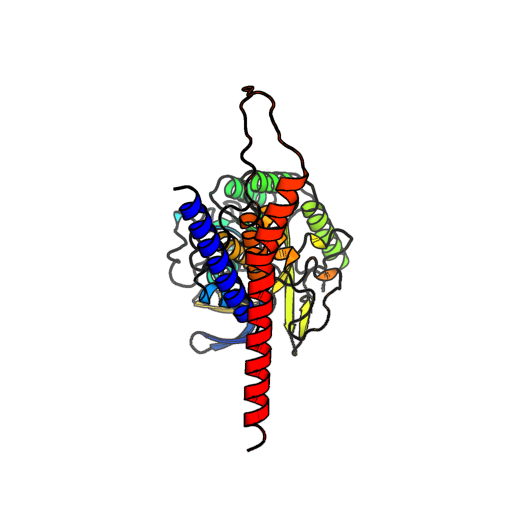1
ATOM 2211 N N . ARG A 1 293 ? -19.023 4.119 3.622 1.00 95.38 293 ARG A N 1
ATOM 2212 C CA . ARG A 1 293 ? -18.213 5.346 3.735 1.00 95.38 293 ARG A CA 1
ATOM 2213 C C . ARG A 1 293 ? -17.654 5.788 2.387 1.00 95.38 293 ARG A C 1
ATOM 2215 O O . ARG A 1 293 ? -17.440 4.964 1.490 1.00 95.38 293 ARG A O 1
ATOM 2222 N N . LYS A 1 294 ? -17.372 7.087 2.272 1.00 97.12 294 LYS A N 1
ATOM 2223 C CA . LYS A 1 294 ? -16.657 7.646 1.124 1.00 97.12 294 LYS A CA 1
ATOM 2224 C C . LYS A 1 294 ? -15.220 7.122 1.085 1.00 97.12 294 LYS A C 1
ATOM 2226 O O . LYS A 1 294 ? -14.649 6.838 2.140 1.00 97.12 294 LYS A O 1
ATOM 2231 N N . PRO A 1 295 ? -14.602 7.024 -0.104 1.00 97.81 295 PRO A N 1
ATOM 2232 C CA . PRO A 1 295 ? -13.279 6.432 -0.225 1.00 97.81 295 PRO A CA 1
ATOM 2233 C C . PRO A 1 295 ? -12.207 7.091 0.658 1.00 97.81 295 PRO A C 1
ATOM 2235 O O . PRO A 1 295 ? -11.425 6.388 1.296 1.00 97.81 295 PRO A O 1
ATOM 2238 N N . GLU A 1 296 ? -12.206 8.421 0.745 1.00 96.81 296 GLU A N 1
ATOM 2239 C CA . GLU A 1 296 ? -11.266 9.194 1.559 1.00 96.81 296 GLU A CA 1
ATOM 2240 C C . GLU A 1 296 ? -11.433 8.966 3.070 1.00 96.81 296 GLU A C 1
ATOM 2242 O O . GLU A 1 296 ? -10.439 8.967 3.794 1.00 96.81 296 GLU A O 1
ATOM 2247 N N . GLU A 1 297 ? -12.644 8.661 3.550 1.00 97.75 297 GLU A N 1
ATOM 2248 C CA . GLU A 1 297 ? -12.915 8.459 4.980 1.00 97.75 297 GLU A CA 1
ATOM 2249 C C . GLU A 1 297 ? -12.219 7.211 5.538 1.00 97.75 297 GLU A C 1
ATOM 2251 O O . GLU A 1 297 ? -11.859 7.180 6.718 1.00 97.75 297 GLU A O 1
ATOM 2256 N N . TYR A 1 298 ? -11.992 6.187 4.708 1.00 98.25 298 TYR A N 1
ATOM 2257 C CA . TYR A 1 298 ? -11.190 5.028 5.102 1.00 98.25 298 TYR A CA 1
ATOM 2258 C C . TYR A 1 298 ? -9.708 5.392 5.215 1.00 98.25 298 TYR A C 1
ATOM 2260 O O . TYR A 1 298 ? -9.060 4.998 6.180 1.00 98.25 298 TYR A O 1
ATOM 2268 N N . THR A 1 299 ? -9.171 6.193 4.286 1.00 98.25 299 THR A N 1
ATOM 2269 C CA . THR A 1 299 ? -7.772 6.649 4.377 1.00 98.25 299 THR A CA 1
ATOM 2270 C C . THR A 1 299 ? -7.559 7.582 5.568 1.00 98.25 299 THR A C 1
ATOM 2272 O O . THR A 1 299 ? -6.546 7.485 6.256 1.00 98.25 299 THR A O 1
ATOM 2275 N N . ASP A 1 300 ? -8.537 8.435 5.880 1.00 97.06 300 ASP A N 1
ATOM 2276 C CA . ASP A 1 300 ? -8.521 9.280 7.072 1.00 97.06 300 ASP A CA 1
ATOM 2277 C C . ASP A 1 300 ? -8.588 8.453 8.353 1.00 97.06 300 ASP A C 1
ATOM 2279 O O . ASP A 1 300 ? -7.936 8.795 9.339 1.00 97.06 300 ASP A O 1
ATOM 2283 N N . LEU A 1 301 ? -9.344 7.352 8.349 1.00 97.69 301 LEU A N 1
ATOM 2284 C CA . LEU A 1 301 ? -9.363 6.420 9.469 1.00 97.69 301 LEU A CA 1
ATOM 2285 C C . LEU A 1 301 ? -8.011 5.720 9.647 1.00 97.69 301 LEU A C 1
ATOM 2287 O O . LEU A 1 301 ? -7.522 5.668 10.772 1.00 97.69 301 LEU A O 1
ATOM 2291 N N . MET A 1 302 ? -7.395 5.236 8.563 1.00 98.25 302 MET A N 1
ATOM 2292 C CA . MET A 1 302 ? -6.062 4.618 8.603 1.00 98.25 302 MET A CA 1
ATOM 2293 C C . MET A 1 302 ? -5.017 5.597 9.144 1.00 98.25 302 MET A C 1
ATOM 2295 O O . MET A 1 302 ? -4.288 5.264 10.070 1.00 98.25 302 MET A O 1
ATOM 2299 N N . ARG A 1 303 ? -4.976 6.826 8.614 1.00 96.06 303 ARG A N 1
ATOM 2300 C CA . ARG A 1 303 ? -4.014 7.857 9.036 1.00 96.06 303 ARG A CA 1
ATOM 2301 C C . ARG A 1 303 ? -4.251 8.337 10.461 1.00 96.06 303 ARG A C 1
ATOM 2303 O O . ARG A 1 303 ? -3.305 8.467 11.222 1.00 96.06 303 ARG A O 1
ATOM 2310 N N . GLY A 1 304 ? -5.508 8.570 10.834 1.00 95.44 304 GLY A N 1
ATOM 2311 C CA . GLY A 1 304 ? -5.872 9.014 12.180 1.00 95.44 304 GLY A CA 1
ATOM 2312 C C . GLY A 1 304 ? -5.702 7.946 13.261 1.00 95.44 304 GLY A C 1
ATOM 2313 O O . GLY A 1 304 ? -5.790 8.280 14.437 1.00 95.44 304 GLY A O 1
ATOM 2314 N N . SER A 1 305 ? -5.478 6.690 12.871 1.00 96.69 305 SER A N 1
ATOM 2315 C CA . SER A 1 305 ? -5.294 5.556 13.786 1.00 96.69 305 SER A CA 1
ATOM 2316 C C . SER A 1 305 ? -3.893 4.954 13.718 1.00 96.69 305 SER A C 1
ATOM 2318 O O . SER A 1 305 ? -3.594 4.024 14.456 1.00 96.69 305 SER A O 1
ATOM 2320 N N . ALA A 1 306 ? -3.034 5.455 12.830 1.00 95.62 306 ALA A N 1
ATOM 2321 C CA . ALA A 1 306 ? -1.680 4.955 12.685 1.00 95.62 306 ALA A CA 1
ATOM 2322 C C . ALA A 1 306 ? -0.853 5.238 13.950 1.00 95.62 306 ALA A C 1
ATOM 2324 O O . ALA A 1 306 ? -0.949 6.299 14.574 1.00 95.62 306 ALA A O 1
ATOM 2325 N N . ARG A 1 307 ? -0.021 4.268 14.334 1.00 93.44 307 ARG A N 1
ATOM 2326 C CA . ARG A 1 307 ? 0.820 4.348 15.525 1.00 93.44 307 ARG A CA 1
ATOM 2327 C C . ARG A 1 307 ? 1.911 5.391 15.349 1.00 93.44 307 ARG A C 1
ATOM 2329 O O . ARG A 1 307 ? 2.700 5.348 14.406 1.00 93.44 307 ARG A O 1
ATOM 2336 N N . GLN A 1 308 ? 1.997 6.260 16.347 1.00 90.75 308 GLN A N 1
ATOM 2337 C CA . GLN A 1 308 ? 3.086 7.217 16.553 1.00 90.75 308 GLN A CA 1
ATOM 2338 C C . GLN A 1 308 ? 4.134 6.693 17.545 1.00 90.75 308 GLN A C 1
ATOM 2340 O O . GLN A 1 308 ? 5.030 7.420 17.969 1.00 90.75 308 GLN A O 1
ATOM 2345 N N . THR A 1 309 ? 4.014 5.430 17.944 1.00 90.31 309 THR A N 1
ATOM 2346 C CA . THR A 1 309 ? 4.956 4.722 18.804 1.00 90.31 309 THR A CA 1
ATOM 2347 C C . THR A 1 309 ? 5.318 3.389 18.172 1.00 90.31 309 THR A C 1
ATOM 2349 O O . THR A 1 309 ? 4.505 2.773 17.481 1.00 90.31 309 THR A O 1
ATOM 2352 N N . SER A 1 310 ? 6.543 2.938 18.401 1.00 89.06 310 SER A N 1
ATOM 2353 C CA . SER A 1 310 ? 7.018 1.631 17.981 1.00 89.06 310 SER A CA 1
ATOM 2354 C C . SER A 1 310 ? 6.307 0.528 18.762 1.00 89.06 310 SER A C 1
ATOM 2356 O O . SER A 1 310 ? 5.707 0.762 19.815 1.00 89.06 310 SER A O 1
ATOM 2358 N N . LEU A 1 311 ? 6.456 -0.714 18.307 1.00 88.44 311 LEU A N 1
ATOM 2359 C CA . LEU A 1 311 ? 5.984 -1.893 19.046 1.00 88.44 311 LEU A CA 1
ATOM 2360 C C . LEU A 1 311 ? 6.554 -1.996 20.473 1.00 88.44 311 LEU A C 1
ATOM 2362 O O . LEU A 1 311 ? 5.893 -2.525 21.363 1.00 88.44 311 LEU A O 1
ATOM 2366 N N . ASN A 1 312 ? 7.751 -1.449 20.716 1.00 84.69 312 ASN A N 1
ATOM 2367 C CA . ASN A 1 312 ? 8.361 -1.372 22.049 1.00 84.69 312 ASN A CA 1
ATOM 2368 C C . ASN A 1 312 ? 8.043 -0.062 22.804 1.00 84.69 312 ASN A C 1
ATOM 2370 O O . ASN A 1 312 ? 8.696 0.246 23.797 1.00 84.69 312 ASN A O 1
ATOM 2374 N N . LYS A 1 313 ? 7.020 0.684 22.359 1.00 82.81 313 LYS A N 1
ATOM 2375 C CA . LYS A 1 313 ? 6.490 1.917 22.972 1.00 82.81 313 LYS A CA 1
ATOM 2376 C C . LYS A 1 313 ? 7.445 3.118 22.971 1.00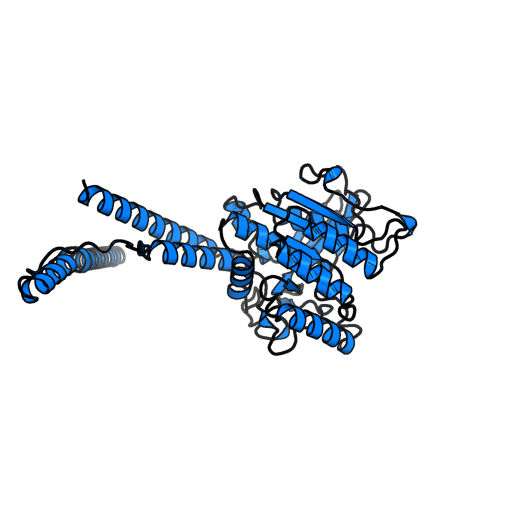 82.81 313 LYS A C 1
ATOM 2378 O O . LYS A 1 313 ? 7.214 4.080 23.699 1.00 82.81 313 LYS A O 1
ATOM 2383 N N . SER A 1 314 ? 8.470 3.101 22.125 1.00 83.94 314 SER A N 1
ATOM 2384 C CA . SER A 1 314 ? 9.307 4.277 21.860 1.00 83.94 314 SER A CA 1
ATOM 2385 C C . SER A 1 314 ? 8.594 5.217 20.886 1.00 83.94 314 SER A C 1
ATOM 2387 O O . SER A 1 314 ? 7.914 4.759 19.973 1.00 83.94 314 SER A O 1
ATOM 2389 N N . PHE A 1 315 ? 8.720 6.532 21.052 1.00 80.75 315 PHE A N 1
ATOM 2390 C CA . PHE A 1 315 ? 8.076 7.490 20.147 1.00 80.75 315 PHE A CA 1
ATOM 2391 C C . PHE A 1 315 ? 8.667 7.437 18.727 1.00 80.75 315 PHE A C 1
ATOM 2393 O O . PHE A 1 315 ? 9.882 7.396 18.553 1.00 80.75 315 PHE A O 1
ATOM 2400 N N . LEU A 1 316 ? 7.790 7.492 17.719 1.00 79.94 316 LEU A N 1
ATOM 2401 C CA . LEU A 1 316 ? 8.101 7.539 16.284 1.00 79.94 316 LEU A CA 1
ATOM 2402 C C . LEU A 1 316 ? 7.764 8.898 15.646 1.00 79.94 316 LEU A C 1
ATOM 2404 O O . LEU A 1 316 ? 7.755 8.993 14.425 1.00 79.94 316 LEU A O 1
ATOM 2408 N N . PHE A 1 317 ? 7.528 9.954 16.438 1.00 63.06 317 PHE A N 1
ATOM 2409 C CA . PHE A 1 317 ? 7.115 11.300 15.982 1.00 63.06 317 PHE A CA 1
ATOM 2410 C C . PHE A 1 317 ? 8.106 12.037 15.058 1.00 63.06 317 PHE A C 1
ATOM 2412 O O . PHE A 1 317 ? 7.932 13.223 14.782 1.00 63.06 317 PHE A O 1
ATOM 2419 N N . ASN A 1 318 ? 9.143 11.364 14.568 1.00 67.19 318 ASN A N 1
ATOM 2420 C CA . ASN A 1 318 ? 9.929 11.874 13.461 1.00 67.19 318 ASN A CA 1
ATOM 2421 C C . ASN A 1 318 ? 8.990 12.087 12.253 1.00 67.19 318 ASN A C 1
ATOM 2423 O O . ASN A 1 318 ? 8.227 11.188 11.889 1.00 67.19 318 ASN A O 1
ATOM 2427 N N . ASP A 1 319 ? 9.045 13.268 11.632 1.00 71.19 319 ASP A N 1
ATOM 2428 C CA . ASP A 1 319 ? 8.224 13.647 10.471 1.00 71.19 319 ASP A CA 1
ATOM 2429 C C . ASP A 1 319 ? 8.373 12.668 9.289 1.00 71.19 319 ASP A C 1
ATOM 2431 O O . ASP A 1 319 ? 7.488 12.557 8.437 1.00 71.19 319 ASP A O 1
ATOM 2435 N N . GLN A 1 320 ? 9.433 11.860 9.327 1.00 83.44 320 GLN A N 1
ATOM 2436 C CA . GLN A 1 320 ? 9.753 10.779 8.404 1.00 83.44 320 GLN A CA 1
ATOM 2437 C C . GLN A 1 320 ? 8.760 9.607 8.335 1.00 83.44 320 GLN A C 1
ATOM 2439 O O . GLN A 1 320 ? 8.811 8.880 7.345 1.00 83.44 320 GLN A O 1
ATOM 2444 N N . TYR A 1 321 ? 7.860 9.407 9.309 1.00 89.75 321 TYR A N 1
ATOM 2445 C CA . TYR A 1 321 ? 6.850 8.325 9.258 1.00 89.75 321 TYR A CA 1
ATOM 2446 C C . TYR A 1 321 ? 5.505 8.755 8.652 1.00 89.75 321 TYR A C 1
ATOM 2448 O O . TYR A 1 321 ? 4.577 7.943 8.536 1.00 89.75 321 TYR A O 1
ATOM 2456 N N . GLY A 1 322 ? 5.360 10.031 8.288 1.00 91.75 322 GLY A N 1
ATOM 2457 C CA . GLY A 1 322 ? 4.082 10.592 7.863 1.00 91.75 322 GLY A CA 1
ATOM 2458 C C . GLY A 1 322 ? 3.023 10.505 8.955 1.00 91.75 322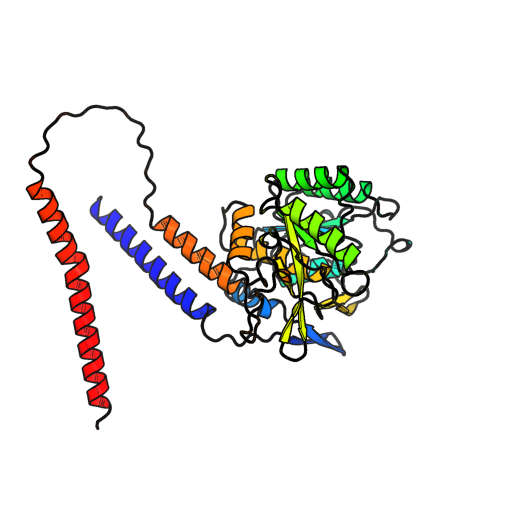 GLY A C 1
ATOM 2459 O O . GLY A 1 322 ? 3.225 10.989 10.064 1.00 91.75 322 GLY A O 1
ATOM 2460 N N . SER A 1 323 ? 1.882 9.884 8.655 1.00 92.94 323 SER A N 1
ATOM 2461 C CA . SER A 1 323 ? 0.809 9.688 9.644 1.00 92.94 323 SER A CA 1
ATOM 2462 C C . SER A 1 323 ? 1.130 8.633 10.703 1.00 92.94 323 SER A C 1
ATOM 2464 O O . SER A 1 323 ? 0.342 8.473 11.629 1.00 92.94 323 SER A O 1
ATOM 2466 N N . GLY A 1 324 ? 2.260 7.928 10.590 1.00 94.31 324 GLY A N 1
ATOM 2467 C CA . GLY A 1 324 ? 2.663 6.846 11.487 1.00 94.31 324 GLY A CA 1
ATOM 2468 C C . GLY A 1 324 ? 2.616 5.474 10.816 1.00 94.31 324 GLY A C 1
ATOM 2469 O O . GLY A 1 324 ? 2.354 5.355 9.614 1.00 94.31 324 GLY A O 1
ATOM 2470 N N . VAL A 1 325 ? 2.869 4.429 11.605 1.00 96.00 325 VAL A N 1
ATOM 2471 C CA . VAL A 1 325 ? 2.808 3.037 11.139 1.00 96.00 325 VAL A CA 1
ATOM 2472 C C . VAL A 1 325 ? 1.368 2.531 11.191 1.00 96.00 325 VAL A C 1
ATOM 2474 O O . VAL A 1 325 ? 0.694 2.670 12.208 1.00 96.00 325 VAL A O 1
ATOM 2477 N N . LEU A 1 326 ? 0.892 1.941 10.098 1.00 97.69 326 LEU A N 1
ATOM 2478 C CA . LEU A 1 326 ? -0.453 1.384 9.960 1.00 97.69 326 LEU A CA 1
ATOM 2479 C C . LEU A 1 326 ? -0.860 0.486 11.144 1.00 97.69 326 LEU A C 1
ATOM 2481 O O . LEU A 1 326 ? -0.135 -0.440 11.509 1.00 97.69 326 LEU A O 1
ATOM 2485 N N . ASP A 1 327 ? -2.054 0.741 11.686 1.00 97.44 327 ASP A N 1
ATOM 2486 C CA . ASP A 1 327 ? -2.659 -0.028 12.776 1.00 97.44 327 ASP A CA 1
ATOM 2487 C C . ASP A 1 327 ? -4.171 -0.199 12.561 1.00 97.44 327 ASP A C 1
ATOM 2489 O O . ASP A 1 327 ? -4.973 0.727 12.714 1.00 97.44 327 ASP A O 1
ATOM 2493 N N . LEU A 1 328 ? -4.555 -1.411 12.171 1.00 97.94 328 LEU A N 1
ATOM 2494 C CA . LEU A 1 328 ? -5.931 -1.824 11.936 1.00 97.94 328 LEU A CA 1
ATOM 2495 C C . LEU A 1 328 ? -6.714 -2.042 13.230 1.00 97.94 328 LEU A C 1
ATOM 2497 O O . LEU A 1 328 ? -7.934 -1.893 13.202 1.00 97.94 328 LEU A O 1
ATOM 2501 N N . ARG A 1 329 ? -6.054 -2.342 14.358 1.00 95.75 329 ARG A N 1
ATOM 2502 C CA . ARG A 1 329 ? -6.735 -2.502 15.656 1.00 95.75 329 ARG A CA 1
ATOM 2503 C C . ARG A 1 329 ? -7.295 -1.158 16.095 1.00 95.75 329 ARG A C 1
ATOM 2505 O O . ARG A 1 329 ? -8.492 -1.034 16.358 1.00 95.75 329 ARG A O 1
ATOM 2512 N N . GLU A 1 330 ? -6.453 -0.129 16.076 1.00 95.50 330 GLU A N 1
ATOM 2513 C CA . GLU A 1 330 ? -6.874 1.227 16.428 1.00 95.50 330 GLU A CA 1
ATOM 2514 C C . GLU A 1 330 ? -7.853 1.791 15.383 1.00 95.50 330 GLU A C 1
ATOM 2516 O O . GLU A 1 330 ? -8.851 2.424 15.743 1.00 95.50 330 GLU A O 1
ATOM 2521 N N . ALA A 1 331 ? -7.653 1.492 14.091 1.00 97.44 331 ALA A N 1
ATOM 2522 C CA . ALA A 1 331 ? -8.597 1.875 13.039 1.00 97.44 331 ALA A CA 1
ATOM 2523 C C . ALA A 1 331 ? -9.978 1.237 13.237 1.00 97.44 331 ALA A C 1
ATOM 2525 O O . ALA A 1 331 ? -10.998 1.911 13.083 1.00 97.44 331 ALA A O 1
ATOM 2526 N N . PHE A 1 332 ? -10.037 -0.036 13.623 1.00 95.88 332 PHE A N 1
ATOM 2527 C CA . PHE A 1 332 ? -11.286 -0.715 13.945 1.00 95.88 332 PHE A CA 1
ATOM 2528 C C . PHE A 1 332 ? -11.991 -0.036 15.127 1.00 95.88 332 PHE A C 1
ATOM 2530 O O . PHE A 1 332 ? -13.149 0.374 15.011 1.00 95.88 332 PHE A O 1
ATOM 2537 N N . VAL A 1 333 ? -11.275 0.174 16.236 1.00 94.50 333 VAL A N 1
ATOM 2538 C CA . VAL A 1 333 ? -11.814 0.824 17.441 1.00 94.50 333 VAL A CA 1
ATOM 2539 C C . VAL A 1 333 ? -12.345 2.227 17.122 1.00 94.50 333 VAL A C 1
ATOM 2541 O O . VAL A 1 333 ? -13.484 2.565 17.460 1.00 94.50 333 VAL A O 1
ATOM 2544 N N . ASN A 1 334 ? -11.569 3.047 16.411 1.00 94.56 334 ASN A N 1
ATOM 2545 C CA . ASN A 1 334 ? -11.982 4.400 16.035 1.00 94.56 334 ASN A CA 1
ATOM 2546 C C . ASN A 1 334 ? -13.125 4.406 15.016 1.00 94.56 334 ASN A C 1
ATOM 2548 O O . ASN A 1 334 ? -14.017 5.261 15.079 1.00 94.56 334 ASN A O 1
ATOM 2552 N N . GLY A 1 335 ? -13.159 3.424 14.118 1.00 93.81 335 GLY A N 1
ATOM 2553 C CA . GLY A 1 335 ? -14.256 3.222 13.184 1.00 93.81 335 GLY A CA 1
ATOM 2554 C C . GLY A 1 335 ? -15.574 2.892 13.890 1.00 93.81 335 GLY A C 1
ATOM 2555 O O . GLY A 1 335 ? -16.608 3.451 13.510 1.00 93.81 335 GLY A O 1
ATOM 2556 N N . MET A 1 336 ? -15.541 2.065 14.940 1.00 90.69 336 MET A N 1
ATOM 2557 C CA . MET A 1 336 ? -16.713 1.724 15.756 1.00 90.69 336 MET A CA 1
ATOM 2558 C C . MET A 1 336 ? -17.220 2.924 16.564 1.00 90.69 336 MET A C 1
ATOM 2560 O O . MET A 1 336 ? -18.421 3.200 16.540 1.00 90.69 336 MET A O 1
ATOM 2564 N N . LYS A 1 337 ? -16.324 3.714 17.179 1.00 87.25 337 LYS A N 1
ATOM 2565 C CA . LYS A 1 337 ? -16.685 4.961 17.891 1.00 87.25 337 LYS A CA 1
ATOM 2566 C C . LYS A 1 337 ? -17.427 5.956 16.990 1.00 87.25 337 LYS A C 1
ATOM 2568 O O . LYS A 1 337 ? -18.412 6.567 17.398 1.00 87.25 337 LYS A O 1
ATOM 2573 N N . ARG A 1 338 ? -16.982 6.119 15.738 1.00 83.31 338 ARG A N 1
ATOM 2574 C CA . ARG A 1 338 ? -17.655 7.007 14.769 1.00 83.31 338 ARG A CA 1
ATOM 2575 C C . ARG A 1 338 ? -19.039 6.482 14.374 1.00 83.31 338 ARG A C 1
ATOM 2577 O O . ARG A 1 338 ? -19.960 7.276 14.200 1.00 83.31 338 ARG A O 1
ATOM 2584 N N . LYS A 1 339 ? -19.206 5.157 14.268 1.00 73.94 339 LYS A N 1
ATOM 2585 C CA . LYS A 1 339 ? -20.498 4.518 13.966 1.00 73.94 339 LYS A CA 1
ATOM 2586 C C . LYS A 1 339 ? -21.500 4.709 15.108 1.00 73.94 339 LYS A C 1
ATOM 2588 O O . LYS A 1 339 ? -22.638 5.087 14.850 1.00 73.94 339 LYS A O 1
ATOM 2593 N N . THR A 1 340 ? -21.088 4.509 16.360 1.00 69.06 340 THR A N 1
ATOM 2594 C CA . THR A 1 340 ? -21.966 4.714 17.527 1.00 69.06 340 THR A CA 1
ATOM 2595 C C . THR A 1 340 ? -22.351 6.181 17.706 1.00 69.06 340 THR A C 1
ATOM 2597 O O . THR A 1 340 ? -23.523 6.471 17.944 1.00 69.06 340 THR A O 1
ATOM 2600 N N . ALA A 1 341 ? -21.416 7.114 17.494 1.00 65.50 341 ALA A N 1
ATOM 2601 C CA . ALA A 1 341 ? -21.710 8.547 17.506 1.00 65.50 341 ALA A CA 1
ATOM 2602 C C . ALA A 1 341 ? -22.760 8.934 16.445 1.00 65.50 341 ALA A C 1
ATOM 2604 O O . ALA A 1 341 ? -23.717 9.638 16.769 1.00 65.50 341 ALA A O 1
ATOM 2605 N N . ALA A 1 342 ? -22.643 8.413 15.218 1.00 60.88 342 ALA A N 1
ATOM 2606 C CA . ALA A 1 342 ? -23.612 8.661 14.147 1.00 60.88 342 ALA A CA 1
ATOM 2607 C C . ALA A 1 342 ? -25.015 8.102 14.457 1.00 60.88 342 ALA A C 1
ATOM 2609 O O . ALA A 1 342 ? -26.008 8.742 14.131 1.00 60.88 342 ALA A O 1
ATOM 2610 N N . VAL A 1 343 ? -25.110 6.946 15.126 1.00 59.19 343 VAL A N 1
ATOM 2611 C CA . VAL A 1 343 ? -26.397 6.354 15.549 1.00 59.19 343 VAL A CA 1
ATOM 2612 C C . VAL A 1 343 ? -27.029 7.126 16.716 1.00 59.19 343 VAL A C 1
ATOM 2614 O O . VAL A 1 343 ? -28.250 7.208 16.815 1.00 59.19 343 VAL A O 1
ATOM 2617 N N . SER A 1 344 ? -26.213 7.716 17.594 1.00 45.81 344 SER A N 1
ATOM 2618 C CA . SER A 1 344 ? -26.690 8.486 18.754 1.00 45.81 344 SER A CA 1
ATOM 2619 C C . SER A 1 344 ? -27.212 9.890 18.419 1.00 45.81 344 SER A C 1
ATOM 2621 O O . SER A 1 344 ? -27.866 10.511 19.258 1.00 45.81 344 SER A O 1
ATOM 2623 N N . GLN A 1 345 ? -26.962 10.394 17.206 1.00 36.69 345 GLN A N 1
ATOM 2624 C CA . GLN A 1 345 ? -27.559 11.638 16.727 1.00 36.69 345 GLN A CA 1
ATOM 2625 C C . GLN A 1 345 ? -28.878 11.324 16.007 1.00 36.69 345 GLN A C 1
ATOM 2627 O O . GLN A 1 345 ? -28.845 10.723 14.933 1.00 36.69 345 GLN A O 1
ATOM 2632 N N . PRO A 1 346 ? -30.054 11.706 16.547 1.00 39.56 346 PRO A N 1
ATOM 2633 C CA . PRO A 1 346 ? -31.303 11.516 15.826 1.00 39.56 346 PRO A CA 1
ATOM 2634 C C . PRO A 1 346 ? -31.256 12.344 14.542 1.00 39.56 346 PRO A C 1
ATOM 2636 O O . PRO A 1 346 ? -31.069 13.562 14.578 1.00 39.56 346 PRO A O 1
ATOM 2639 N N . SER A 1 347 ? -31.427 11.672 13.407 1.00 35.03 347 SER A N 1
ATOM 2640 C CA . SER A 1 347 ? -31.590 12.298 12.103 1.00 35.03 347 SER A CA 1
ATOM 2641 C C . SER A 1 347 ? -32.734 13.306 12.182 1.00 35.03 347 SER A C 1
ATOM 2643 O O . SER A 1 347 ? -33.905 12.946 12.318 1.00 35.03 347 SER A O 1
ATOM 2645 N N . MET A 1 348 ? -32.398 14.597 12.126 1.00 31.70 348 MET A N 1
ATOM 2646 C CA . MET A 1 348 ? -33.395 15.641 11.939 1.00 31.70 348 MET A CA 1
ATOM 2647 C C . MET A 1 348 ? -34.014 15.437 10.559 1.00 31.70 348 MET A C 1
ATOM 2649 O O . MET A 1 348 ? -33.441 15.810 9.537 1.00 31.70 348 MET A O 1
ATOM 2653 N N . VAL A 1 349 ? -35.183 14.800 10.540 1.00 30.14 349 VAL A N 1
ATOM 2654 C CA . VAL A 1 349 ? -36.081 14.789 9.390 1.00 30.14 349 VAL A CA 1
ATOM 2655 C C . VAL A 1 349 ? -36.293 16.247 8.988 1.00 30.14 349 VAL A C 1
ATOM 2657 O O . VAL A 1 349 ? -36.857 17.028 9.758 1.00 30.14 349 VAL A O 1
ATOM 2660 N N . LYS A 1 350 ? -35.808 16.626 7.799 1.00 35.06 350 LYS A N 1
ATOM 2661 C CA . LYS A 1 350 ? -36.168 17.898 7.170 1.00 35.06 350 LYS A CA 1
ATOM 2662 C C . LYS A 1 350 ? -37.681 17.889 6.995 1.00 35.06 350 LYS A C 1
ATOM 2664 O O . LYS A 1 350 ? -38.214 17.110 6.211 1.00 35.06 350 LYS A O 1
ATOM 2669 N N . LYS A 1 351 ? -38.369 18.696 7.795 1.00 32.31 351 LYS A N 1
ATOM 2670 C CA . LYS A 1 351 ? -39.817 18.842 7.736 1.00 32.31 351 LYS A CA 1
ATOM 2671 C C . LYS A 1 351 ? -40.133 19.941 6.727 1.00 32.31 351 LYS A C 1
ATOM 2673 O O . LYS A 1 351 ? -40.277 21.103 7.096 1.00 32.31 351 LYS A O 1
ATOM 2678 N N . ASP A 1 352 ? -40.203 19.563 5.457 1.00 36.41 352 ASP A N 1
ATOM 2679 C CA . ASP A 1 352 ? -41.006 20.311 4.499 1.00 36.41 352 ASP A CA 1
ATOM 2680 C C . ASP A 1 352 ? -42.471 20.070 4.867 1.00 36.41 352 ASP A C 1
ATOM 2682 O O . ASP A 1 352 ? -42.963 18.957 4.736 1.00 36.41 352 ASP A O 1
ATOM 2686 N N . GLU A 1 353 ? -43.121 21.084 5.440 1.00 32.88 353 GLU A N 1
ATOM 2687 C CA . GLU A 1 353 ? -44.528 21.425 5.195 1.00 32.88 353 GLU A CA 1
ATOM 2688 C C . GLU A 1 353 ? -44.927 22.634 6.053 1.00 32.88 353 GLU A C 1
ATOM 2690 O O . GLU A 1 353 ? -45.113 22.562 7.272 1.00 32.88 353 GLU A O 1
ATOM 2695 N N . LYS A 1 354 ? -45.101 23.777 5.381 1.00 37.72 354 LYS A N 1
ATOM 2696 C CA . LYS A 1 354 ? -45.921 24.882 5.877 1.00 37.72 354 LYS A CA 1
ATOM 2697 C C . LYS A 1 354 ? -47.367 24.389 5.975 1.00 37.72 354 LYS A C 1
ATOM 2699 O O . LYS A 1 354 ? -48.041 24.300 4.956 1.00 37.72 354 LYS A O 1
ATOM 2704 N N . LYS A 1 355 ? -47.874 24.157 7.186 1.00 29.55 355 LYS A N 1
ATOM 2705 C CA . LYS A 1 355 ? -49.311 24.261 7.485 1.00 29.55 355 LYS A CA 1
ATOM 2706 C C . LYS A 1 355 ? -49.505 24.755 8.916 1.00 29.55 355 LYS A C 1
ATOM 2708 O O . LYS A 1 355 ? -49.014 24.165 9.874 1.00 29.55 355 LYS A O 1
ATOM 2713 N N . ALA A 1 356 ? -50.170 25.900 9.018 1.00 39.75 356 ALA A N 1
ATOM 2714 C CA . ALA A 1 356 ? -50.463 26.614 10.249 1.00 39.75 356 ALA A CA 1
ATOM 2715 C C . ALA A 1 356 ? -51.433 25.830 11.148 1.00 39.75 356 ALA A C 1
ATOM 2717 O O . ALA A 1 356 ? -52.423 25.297 10.654 1.00 39.75 356 ALA A O 1
ATOM 2718 N N . ILE A 1 357 ? -51.182 25.825 12.463 1.00 26.73 357 ILE A N 1
ATOM 2719 C CA . ILE A 1 357 ? -52.160 25.484 13.512 1.00 26.73 357 ILE A CA 1
ATOM 2720 C C . ILE A 1 357 ? -51.950 26.459 14.696 1.00 26.73 357 ILE A C 1
ATOM 2722 O O . ILE A 1 357 ? -50.799 26.812 14.970 1.00 26.73 357 ILE A O 1
ATOM 2726 N N . PRO A 1 358 ? -53.017 26.951 15.365 1.00 29.83 358 PRO A N 1
ATOM 2727 C CA . PRO A 1 358 ? -52.993 28.200 16.126 1.00 29.83 358 PRO A CA 1
ATOM 2728 C C . PRO A 1 358 ? -52.451 28.084 17.557 1.00 29.83 358 PRO A C 1
ATOM 2730 O O . PRO A 1 358 ? -52.400 27.015 18.164 1.00 29.83 358 PRO A O 1
ATOM 2733 N N . GLN A 1 359 ? -52.106 29.254 18.101 1.00 37.72 359 GLN A N 1
ATOM 2734 C CA . GLN A 1 359 ? -51.660 29.513 19.468 1.00 37.72 359 GLN A CA 1
ATOM 2735 C C . GLN A 1 359 ? -52.564 28.898 20.554 1.00 37.72 359 GLN A C 1
ATOM 2737 O O . GLN A 1 359 ? -53.725 29.274 20.697 1.00 37.72 359 GLN A O 1
ATOM 2742 N N . LYS A 1 360 ? -51.964 28.075 21.423 1.00 32.22 360 LYS A N 1
ATOM 2743 C CA . LYS A 1 360 ? -52.181 28.105 22.883 1.00 32.22 360 LYS A CA 1
ATOM 2744 C C . LYS A 1 360 ? -51.080 27.296 23.577 1.00 32.22 360 LYS A C 1
ATOM 2746 O O . LYS A 1 360 ? -51.176 26.082 23.713 1.00 32.22 360 LYS A O 1
ATOM 2751 N N . LEU A 1 361 ? -50.015 27.974 24.011 1.00 29.75 361 LEU A N 1
ATOM 2752 C CA . LEU A 1 361 ? -49.003 27.391 24.894 1.00 29.75 361 LEU A CA 1
ATOM 2753 C C . LEU A 1 361 ? -49.239 27.914 26.315 1.00 29.75 361 LEU A C 1
ATOM 2755 O O . LEU A 1 361 ? -49.015 29.087 26.608 1.00 29.75 361 LEU A O 1
ATOM 2759 N N . SER A 1 362 ? -49.718 27.045 27.200 1.00 31.94 362 SER A N 1
ATOM 2760 C CA . SER A 1 362 ? -49.808 27.310 28.636 1.00 31.94 362 SER A CA 1
ATOM 2761 C C . SER A 1 362 ? -48.416 27.239 29.288 1.00 31.94 362 SER A C 1
ATOM 2763 O O . SER A 1 362 ? -47.736 26.223 29.179 1.00 31.94 362 SER A O 1
ATOM 2765 N N . SER A 1 363 ? -48.046 28.347 29.935 1.00 34.94 363 SER A N 1
ATOM 2766 C CA . SER A 1 363 ? -46.891 28.706 30.785 1.00 34.94 363 SER A CA 1
ATOM 2767 C C . SER A 1 363 ? -45.633 27.786 30.928 1.00 34.94 363 SER A C 1
ATOM 2769 O O . SER A 1 363 ? -45.730 26.589 31.218 1.00 34.94 363 SER A O 1
ATOM 2771 N N . PRO A 1 364 ? -44.402 28.366 30.908 1.00 37.84 364 PRO A N 1
ATOM 2772 C CA . PRO A 1 364 ? -43.110 27.647 30.975 1.00 37.84 364 PRO A CA 1
ATOM 2773 C C . PRO A 1 364 ? -42.806 26.869 32.268 1.00 37.84 364 PRO A C 1
ATOM 2775 O O . PRO A 1 364 ? -41.863 26.073 32.303 1.00 37.84 364 PRO A O 1
ATOM 2778 N N . LYS A 1 365 ? -43.556 27.098 33.356 1.00 36.41 365 LYS A N 1
ATOM 2779 C CA . LYS A 1 365 ? -43.272 26.481 34.666 1.00 36.41 365 LYS A CA 1
ATOM 2780 C C . LYS A 1 365 ? -43.628 24.985 34.713 1.00 36.41 365 LYS A C 1
ATOM 2782 O O . LYS A 1 365 ? -42.975 24.250 35.445 1.00 36.41 365 LYS A O 1
ATOM 2787 N N . SER A 1 366 ? -44.583 24.518 33.899 1.00 39.56 366 SER A N 1
ATOM 2788 C CA . SER A 1 366 ? -45.035 23.110 33.901 1.00 39.56 366 SER A CA 1
ATOM 2789 C C . SER A 1 366 ? -44.132 22.147 33.113 1.00 39.56 366 SER A C 1
ATOM 2791 O O . SER A 1 366 ? -44.132 20.942 33.364 1.00 39.56 366 SER A O 1
ATOM 2793 N N . LEU A 1 367 ? -43.338 22.666 32.169 1.00 38.41 367 LEU A N 1
ATOM 2794 C CA . LEU A 1 367 ? -42.449 21.853 31.335 1.00 38.41 367 LEU A CA 1
ATOM 2795 C C . LEU A 1 367 ? -41.124 21.555 32.050 1.00 38.41 367 LEU A C 1
ATOM 2797 O O . LEU A 1 367 ? -40.637 20.428 32.007 1.00 38.41 367 LEU A O 1
ATOM 2801 N N . LYS A 1 368 ? -40.571 22.538 32.776 1.00 40.47 368 LYS A N 1
ATOM 2802 C CA . LYS A 1 368 ? -39.348 22.348 33.575 1.00 40.47 368 LYS A CA 1
ATOM 2803 C C . LYS A 1 368 ? -39.547 21.343 34.712 1.00 40.47 368 LYS A C 1
ATOM 2805 O O . LYS A 1 368 ? -38.645 20.549 34.960 1.00 40.47 368 LYS A O 1
ATOM 2810 N N . SER A 1 369 ? -40.711 21.339 35.368 1.00 41.53 369 SER A N 1
ATOM 2811 C CA . SER A 1 369 ? -41.006 20.367 36.429 1.00 41.53 369 SER A CA 1
ATOM 2812 C C . SER A 1 369 ? -41.118 18.942 35.883 1.00 41.53 369 SER A C 1
ATOM 2814 O O . SER A 1 369 ? -40.515 18.038 36.451 1.00 41.53 369 SER A O 1
ATOM 2816 N N . LYS A 1 370 ? -41.775 18.749 34.731 1.00 44.50 370 LYS A N 1
ATOM 2817 C CA . LYS A 1 370 ? -41.869 17.437 34.067 1.00 44.50 370 LYS A CA 1
ATOM 2818 C C . LYS A 1 370 ? -40.522 16.922 33.558 1.00 44.50 370 LYS A C 1
ATOM 2820 O O . LYS A 1 370 ? -40.243 15.736 33.680 1.00 44.50 370 LYS A O 1
ATOM 2825 N N . ILE A 1 371 ? -39.668 17.797 33.021 1.00 44.75 371 ILE A N 1
ATOM 2826 C CA . ILE A 1 371 ? -38.310 17.415 32.595 1.00 44.75 371 ILE A CA 1
ATOM 2827 C C . ILE A 1 371 ? -37.462 17.004 33.807 1.00 44.75 371 ILE A C 1
ATOM 2829 O O . ILE A 1 371 ? -36.759 15.997 33.746 1.00 44.75 371 ILE A O 1
ATOM 2833 N N . LYS A 1 372 ? -37.570 17.738 34.922 1.00 44.25 372 LYS A N 1
ATOM 2834 C CA . LYS A 1 372 ? -36.860 17.416 36.166 1.00 44.25 372 LYS A CA 1
ATOM 2835 C C . LYS A 1 372 ? -37.329 16.087 36.769 1.00 44.25 372 LYS A C 1
ATOM 2837 O O . LYS A 1 372 ? -36.501 15.256 37.113 1.00 44.25 372 LYS A O 1
ATOM 2842 N N . GLU A 1 373 ? -38.636 15.836 36.800 1.00 46.50 373 GLU A N 1
ATOM 2843 C CA . GLU A 1 373 ? -39.209 14.582 37.307 1.00 46.50 373 GLU A CA 1
ATOM 2844 C C . GLU A 1 373 ? -38.771 13.355 36.485 1.00 46.50 373 GLU A C 1
ATOM 2846 O O . GLU A 1 373 ? -38.472 12.293 37.039 1.00 46.50 373 GLU A O 1
ATOM 2851 N N . VAL A 1 374 ? -38.681 13.498 35.158 1.00 47.31 374 VAL A N 1
ATOM 2852 C CA . VAL A 1 374 ? -38.181 12.434 34.274 1.00 47.31 374 VAL A CA 1
ATOM 2853 C C . VAL A 1 374 ? -36.685 12.195 34.497 1.00 47.31 374 VAL A C 1
ATOM 2855 O O . VAL A 1 374 ? -36.274 11.039 34.606 1.00 47.31 374 VAL A O 1
ATOM 2858 N N . ALA A 1 375 ? -35.881 13.253 34.630 1.00 42.78 375 ALA A N 1
ATOM 2859 C CA . ALA A 1 375 ? -34.448 13.135 34.907 1.00 42.78 375 ALA A CA 1
ATOM 2860 C C . ALA A 1 375 ? -34.171 12.471 36.271 1.00 42.78 375 ALA A C 1
ATOM 2862 O O . ALA A 1 375 ? -33.347 11.557 36.363 1.00 42.78 375 ALA A O 1
ATOM 2863 N N . ASP A 1 376 ? -34.911 12.857 37.311 1.00 47.28 376 ASP A N 1
ATOM 2864 C CA . ASP A 1 376 ? -34.738 12.320 38.662 1.00 47.28 376 ASP A CA 1
ATOM 2865 C C . ASP A 1 376 ? -35.110 10.827 38.737 1.00 47.28 376 ASP A C 1
ATOM 2867 O O . ASP A 1 376 ? -34.416 10.034 39.381 1.00 47.28 376 ASP A O 1
ATOM 2871 N N . ASN A 1 377 ? -36.169 10.407 38.036 1.00 45.41 377 ASN A N 1
ATOM 2872 C CA . ASN A 1 377 ? -36.633 9.018 38.070 1.00 45.41 377 ASN A CA 1
ATOM 2873 C C . ASN A 1 377 ? -35.846 8.065 37.156 1.00 45.41 377 ASN A C 1
ATOM 2875 O O . ASN A 1 377 ? -35.705 6.894 37.507 1.00 45.41 377 ASN A O 1
ATOM 2879 N N . TRP A 1 378 ? -35.327 8.536 36.017 1.00 41.09 378 TRP A N 1
ATOM 2880 C CA . TRP A 1 378 ? -34.690 7.668 35.012 1.00 41.09 378 TRP A CA 1
ATOM 2881 C C . TRP A 1 378 ? -33.165 7.746 34.977 1.00 41.09 378 TRP A C 1
ATOM 2883 O O . TRP A 1 378 ? -32.533 6.824 34.468 1.00 41.09 378 TRP A O 1
ATOM 2893 N N . ILE A 1 379 ? -32.567 8.807 35.526 1.00 42.12 379 ILE A N 1
ATOM 2894 C CA . ILE A 1 379 ? -31.110 8.988 35.541 1.00 42.12 379 ILE A CA 1
ATOM 2895 C C . ILE A 1 379 ? -30.601 8.937 36.981 1.00 42.12 379 ILE A C 1
ATOM 2897 O O . ILE A 1 379 ? -29.783 8.085 37.319 1.00 42.12 379 ILE A O 1
ATOM 2901 N N . VAL A 1 380 ? -31.123 9.784 37.870 1.00 45.22 380 VAL A N 1
ATOM 2902 C CA . VAL A 1 380 ? -30.531 9.962 39.208 1.00 45.22 380 VAL A CA 1
ATOM 2903 C C . VAL A 1 380 ? -30.752 8.741 40.111 1.00 45.22 380 VAL A C 1
ATOM 2905 O O . VAL A 1 380 ? -29.790 8.189 40.654 1.00 45.22 380 VAL A O 1
ATOM 2908 N N . LYS A 1 381 ? -31.996 8.261 40.242 1.00 46.72 381 LYS A N 1
ATOM 2909 C CA . LYS A 1 381 ? -32.320 7.113 41.115 1.00 46.72 381 LYS A CA 1
ATOM 2910 C C . LYS A 1 381 ? -31.630 5.799 40.700 1.00 46.72 381 LYS A C 1
ATOM 2912 O O . LYS A 1 381 ? -31.118 5.110 41.586 1.00 46.72 381 LYS A O 1
ATOM 2917 N N . PRO A 1 382 ? -31.549 5.429 39.406 1.00 48.38 382 PRO A N 1
ATOM 2918 C CA . PRO A 1 382 ? -30.818 4.232 38.983 1.00 48.38 382 PRO A CA 1
ATOM 2919 C C . PRO A 1 382 ? -29.312 4.296 39.276 1.00 48.38 382 PRO A C 1
ATOM 2921 O O . PRO A 1 382 ? -28.750 3.309 39.752 1.00 48.38 382 PRO A O 1
ATOM 2924 N N . PHE A 1 383 ? -28.669 5.454 39.081 1.00 40.69 383 PHE A N 1
ATOM 2925 C CA . PHE A 1 383 ? -27.243 5.633 39.387 1.00 40.69 383 PHE A CA 1
ATOM 2926 C C . PHE A 1 383 ? -26.952 5.582 40.894 1.00 40.69 383 PHE A C 1
ATOM 2928 O O . PHE A 1 383 ? -25.972 4.964 41.312 1.00 40.69 383 PHE A O 1
ATOM 2935 N N . GLN A 1 384 ? -27.832 6.135 41.735 1.00 45.88 384 GLN A N 1
ATOM 2936 C CA . GLN A 1 384 ? -27.719 6.002 43.195 1.00 45.88 384 GLN A CA 1
ATOM 2937 C C . GLN A 1 384 ? -27.896 4.546 43.658 1.00 45.88 384 GLN A C 1
ATOM 2939 O O . GLN A 1 384 ? -27.163 4.069 44.532 1.00 45.88 384 GLN A O 1
ATOM 2944 N N . LYS A 1 385 ? -28.820 3.801 43.035 1.00 47.25 385 LYS A N 1
ATOM 2945 C CA . LYS A 1 385 ? -29.034 2.376 43.322 1.00 47.25 385 LYS A CA 1
ATOM 2946 C C . LYS A 1 385 ? -27.820 1.532 42.910 1.00 47.25 385 LYS A C 1
ATOM 2948 O O . LYS A 1 385 ? -27.391 0.681 43.686 1.00 47.25 385 LYS A O 1
ATOM 2953 N N . ALA A 1 386 ? -27.204 1.829 41.763 1.00 43.22 386 ALA A N 1
ATOM 2954 C CA . ALA A 1 386 ? -25.958 1.199 41.319 1.00 43.22 386 ALA A CA 1
ATOM 2955 C C . ALA A 1 386 ? -24.776 1.508 42.259 1.00 43.22 386 ALA A C 1
ATOM 2957 O O . ALA A 1 386 ? -24.059 0.594 42.661 1.00 43.22 386 ALA A O 1
ATOM 2958 N N . GLY A 1 387 ? -24.623 2.762 42.700 1.00 42.16 387 GLY A N 1
ATOM 2959 C CA . GLY A 1 387 ? -23.593 3.145 43.675 1.00 42.16 387 GLY A CA 1
ATOM 2960 C C . GLY A 1 387 ? -23.750 2.447 45.032 1.00 42.16 387 GLY A C 1
ATOM 2961 O O . GLY A 1 387 ? -22.759 2.087 45.668 1.00 42.16 387 GLY A O 1
ATOM 2962 N N . THR A 1 388 ? -24.989 2.185 45.454 1.00 51.62 388 THR A N 1
ATOM 2963 C CA . THR A 1 388 ? -25.284 1.453 46.698 1.00 51.62 388 THR A CA 1
ATOM 2964 C C . THR A 1 388 ? -24.954 -0.039 46.570 1.00 51.62 388 THR A C 1
ATOM 2966 O O . THR A 1 388 ? -24.382 -0.627 47.486 1.00 51.62 388 THR A O 1
ATOM 2969 N N . ILE A 1 389 ? -25.234 -0.644 45.410 1.00 48.56 389 ILE A N 1
ATOM 2970 C CA . ILE A 1 389 ? -24.864 -2.036 45.108 1.00 48.56 389 ILE A CA 1
ATOM 2971 C C . ILE A 1 389 ? -23.338 -2.190 45.082 1.00 48.56 389 ILE A C 1
ATOM 2973 O O . ILE A 1 389 ? -22.812 -3.101 45.715 1.00 48.56 389 ILE A O 1
ATOM 2977 N N . ILE A 1 390 ? -22.617 -1.261 44.447 1.00 40.12 390 ILE A N 1
ATOM 2978 C CA . ILE A 1 390 ? -21.147 -1.270 44.397 1.00 40.12 390 ILE A CA 1
ATOM 2979 C C . ILE A 1 390 ? -20.548 -1.134 45.806 1.00 40.12 390 ILE A C 1
ATOM 2981 O O . ILE A 1 390 ? -19.654 -1.900 46.165 1.00 40.12 390 ILE A O 1
ATOM 2985 N N . LYS A 1 391 ? -21.081 -0.241 46.655 1.00 47.16 391 LYS A N 1
ATOM 2986 C CA . LYS A 1 391 ? -20.648 -0.126 48.062 1.00 47.16 391 LYS A CA 1
ATOM 2987 C C . LYS A 1 391 ? -20.882 -1.413 48.860 1.00 47.16 391 LYS A C 1
ATOM 2989 O O . LYS A 1 391 ? -20.014 -1.807 49.636 1.00 47.16 391 LYS A O 1
ATOM 2994 N N . ASN A 1 392 ? -22.011 -2.089 48.654 1.00 51.25 392 ASN A N 1
ATOM 2995 C CA . ASN A 1 392 ? -22.323 -3.342 49.350 1.00 51.25 392 ASN A CA 1
ATOM 2996 C C . ASN A 1 392 ? -21.448 -4.512 48.870 1.00 51.25 392 ASN A C 1
ATOM 2998 O O . ASN A 1 392 ? -21.013 -5.323 49.689 1.00 51.25 392 ASN A O 1
ATOM 3002 N N . VAL A 1 393 ? -21.110 -4.561 47.577 1.00 47.22 393 VAL A N 1
ATOM 3003 C CA . VAL A 1 393 ? -20.168 -5.545 47.019 1.00 47.22 393 VAL A CA 1
ATOM 3004 C C . VAL A 1 393 ? -18.763 -5.333 47.593 1.00 47.22 393 VAL A C 1
ATOM 3006 O O . VAL A 1 393 ? -18.171 -6.288 48.097 1.00 47.22 393 VAL A O 1
ATOM 3009 N N . ILE A 1 394 ? -18.272 -4.088 47.641 1.00 45.31 394 ILE A N 1
ATOM 3010 C CA . ILE A 1 394 ? -16.965 -3.742 48.232 1.00 45.31 394 ILE A CA 1
ATOM 3011 C C . ILE A 1 394 ? -16.913 -4.093 49.730 1.00 45.31 394 ILE A C 1
ATOM 3013 O O . ILE A 1 394 ? -15.910 -4.634 50.202 1.00 45.31 394 ILE A O 1
ATOM 3017 N N . LYS A 1 395 ? -18.004 -3.863 50.477 1.00 45.97 395 LYS A N 1
ATOM 3018 C CA . LYS A 1 395 ? -18.110 -4.232 51.900 1.00 45.97 395 LYS A CA 1
ATOM 3019 C C . LYS A 1 395 ? -18.103 -5.756 52.109 1.00 45.97 395 LYS A C 1
ATOM 3021 O O . LYS A 1 395 ? -17.467 -6.254 53.035 1.00 45.97 395 LYS A O 1
ATOM 3026 N N . SER A 1 396 ? -18.739 -6.523 51.219 1.00 47.09 396 SER A N 1
ATOM 3027 C CA . SER A 1 396 ? -18.711 -7.995 51.287 1.00 47.09 396 SER A CA 1
ATOM 3028 C C . SER A 1 396 ? -17.325 -8.579 50.968 1.00 47.09 396 SER A C 1
ATOM 3030 O O . SER A 1 396 ? -16.897 -9.540 51.606 1.00 47.09 396 SER A O 1
ATOM 3032 N N . LEU A 1 397 ? -16.585 -7.950 50.047 1.00 43.12 397 LEU A N 1
ATOM 3033 C CA . LEU A 1 397 ? -15.239 -8.372 49.645 1.00 43.12 397 LEU A CA 1
ATOM 3034 C C . LEU A 1 397 ? -14.178 -8.048 50.706 1.00 43.12 397 LEU A C 1
ATOM 3036 O O . LEU A 1 397 ? -13.239 -8.817 50.887 1.00 43.12 397 LEU A O 1
ATOM 3040 N N . THR A 1 398 ? -14.349 -6.959 51.459 1.00 47.62 398 THR A N 1
ATOM 3041 C CA . THR A 1 398 ? -13.465 -6.611 52.588 1.00 47.62 398 THR A CA 1
ATOM 3042 C C . THR A 1 398 ? -13.696 -7.499 53.812 1.00 47.62 398 THR A C 1
ATOM 3044 O O . THR A 1 398 ? -12.741 -7.829 54.508 1.00 47.62 398 THR A O 1
ATOM 3047 N N . THR A 1 399 ? -14.921 -7.990 54.030 1.00 47.41 399 THR A N 1
ATOM 3048 C CA . THR A 1 399 ? -15.230 -8.900 55.154 1.00 47.41 399 THR A CA 1
ATOM 3049 C C . THR A 1 399 ? -14.734 -10.336 54.908 1.00 47.41 399 THR A C 1
ATOM 3051 O O . THR A 1 399 ? -14.471 -11.074 55.852 1.00 47.41 399 THR A O 1
ATOM 3054 N N . ARG A 1 400 ? -14.547 -10.740 53.642 1.00 44.97 400 ARG A N 1
ATOM 3055 C CA . ARG A 1 400 ? -14.015 -12.064 53.261 1.00 44.97 400 ARG A CA 1
ATOM 3056 C C . ARG A 1 400 ? -12.486 -12.177 53.313 1.00 44.97 400 ARG A C 1
ATOM 3058 O O . ARG A 1 400 ? -11.974 -13.275 53.149 1.00 44.97 400 ARG A O 1
ATOM 3065 N N . ARG A 1 401 ? -11.769 -11.068 53.530 1.00 41.00 401 ARG A N 1
ATOM 3066 C CA . ARG A 1 401 ? -10.296 -11.020 53.610 1.00 41.00 401 ARG A CA 1
ATOM 3067 C C . ARG A 1 401 ? -9.750 -11.008 55.048 1.00 41.00 401 ARG A C 1
ATOM 3069 O O . ARG A 1 401 ? -8.544 -10.908 55.222 1.00 41.00 401 ARG A O 1
ATOM 3076 N N . LEU A 1 402 ? -10.628 -11.089 56.052 1.00 43.94 402 LEU A N 1
ATOM 3077 C CA . LEU A 1 402 ? -10.305 -11.089 57.489 1.00 43.94 402 LEU A CA 1
ATOM 3078 C C . LEU A 1 402 ? -10.852 -12.337 58.220 1.00 43.94 402 LEU A C 1
ATOM 3080 O O . LEU A 1 402 ? -11.168 -12.274 59.406 1.00 43.94 402 LEU A O 1
ATOM 3084 N N . ARG A 1 403 ? -10.986 -13.467 57.519 1.00 39.12 403 ARG A N 1
ATOM 3085 C CA . ARG A 1 403 ? -11.218 -14.786 58.125 1.00 39.12 403 ARG A CA 1
ATOM 3086 C C . ARG A 1 403 ? -10.191 -15.781 57.635 1.00 39.12 403 ARG A C 1
ATOM 3088 O O . ARG A 1 403 ? -9.866 -15.697 56.429 1.00 39.12 403 ARG A O 1
#

Secondary structure (DSSP, 8-state):
-HHHHHHHHHHHHHHHHHHHHHHHHHHHS------EEEEEETTEEEEEE-HHHHHTHHHHHHTT-S-TT-EEEEEES----SSSPPTTS-GGGEES---TTS-SSTTHHHHHHHHHHHHSTTSEEEEEE-S-TTS---HHHHHHHHHHHHHS--SEEEE-S---TT-HHHHHHHHHHHHTT-EEEEE--S-TTT-HHHHHHHHHHHHHHHHSTTTTTTEEEEEEEEEETTEEEE-TTSPPP-STTGGG-EEEE-SSEEEE-TTS-EEEE-SHHHHHHHHHHHHHHHHHHSTT--HHHHHHHHHHHSBSB-TTS-B--SGGGTT-B--HHHHHHHHHHHHHHHHHS------------------THHHHHHHHHHHIIIIIHHHHHHHHHHHHHHHHHHHTT--

Nearest PDB structures (foldseek):
  7am7-assembly1_A  TM=8.189E-01  e=1.022E-16  Bacillus amyloliquefaciens
  7am6-assembly1_A  TM=8.135E-01  e=1.419E-16  Bacillus amyloliquefaciens
  1sue-assembly1_A  TM=8.303E-01  e=3.053E-16  Bacillus amyloliquefaciens
  7am7-assembly3_C  TM=8.076E-01  e=1.200E-15  Bacillus amyloliquefaciens
  7am6-assembly3_C  TM=8.100E-01  e=1.859E-15  Bacillus amyloliquefaciens

Solvent-accessible surface area (backbone atoms only — not comparable to full-atom values): 21219 Å² total; per-residue (Å²): 114,73,71,60,56,54,54,53,52,50,51,54,52,52,52,51,52,52,53,51,53,58,59,48,53,61,73,74,54,82,79,78,73,51,59,57,45,79,48,73,59,90,94,47,75,43,77,25,45,28,54,46,51,59,28,27,46,48,64,39,42,77,72,66,42,30,6,57,94,31,35,41,32,38,45,33,57,54,82,45,63,59,68,72,75,53,92,57,43,52,76,89,31,50,45,72,52,87,45,85,88,56,58,73,68,83,21,48,30,30,31,37,50,51,47,22,38,72,56,13,63,54,28,41,47,33,42,33,33,32,37,30,80,88,30,48,80,46,72,66,22,41,29,54,35,32,52,48,54,25,76,43,90,45,49,32,36,32,32,54,54,80,74,69,84,85,42,66,62,48,55,50,24,54,48,47,26,39,72,54,63,25,33,36,23,27,18,38,36,61,38,24,74,83,39,47,68,61,20,41,53,52,30,38,53,54,36,55,51,19,64,33,86,87,26,49,50,28,33,35,42,14,27,18,21,30,78,56,96,91,39,56,46,70,32,71,38,27,21,47,34,56,66,98,51,16,70,48,27,37,19,25,61,12,40,40,33,73,31,58,29,65,89,70,46,74,48,72,44,67,38,13,39,49,5,12,27,48,53,47,20,50,51,32,30,49,43,53,72,50,67,89,63,59,69,37,57,54,47,50,37,40,41,76,26,19,37,51,43,32,91,82,69,47,80,44,79,54,57,52,33,28,28,15,37,47,25,45,50,48,24,49,51,54,53,49,54,53,51,54,53,58,68,72,48,79,80,78,72,83,79,88,72,96,74,91,79,81,93,80,83,84,64,78,72,65,56,57,53,53,52,48,54,50,44,46,65,70,50,51,50,54,52,52,52,50,53,52,51,52,52,51,51,54,53,55,57,60,61,65,73,76,114

Radius of gyration: 26.38 Å; Cα contacts (8 Å, |Δi|>4): 750; chains: 1; bounding box: 75×58×85 Å

Mean predicted aligned error: 12.86 Å

Sequence (403 aa):
MVKKTIVLSFLTTTLLIRNTFAEQEDLTSSCVIKPTHSITKGSQTFKATNYLEITGAKELHEKGFKGKGTKAIIIDNCFLPHGEQPDNLTKSSISGSYNPKTMTAPGHGTNVLEIMKEIAPTATFKFITRYDPLGNKSSNSVCSALEEAARSEGDVVNLSFGLGLTDQKIYQALQNVVDSGKVIFVSFGNEYEKAPDQANLYSKKLIELAATPKMKGRLVPVASSEYCNGQERLSPFSNRVIGGSAKYALTAPGSDILTPMPGGEYEVRSGTSFASPIAAASYLLLKETFPGRKPEEYTDLMRGSARQTSLNKSFLFNDQYGSGVLDLREAFVNGMKRKTAAVSQPSMVKKDEKKAIPQKLSSPKSLKSKIKEVADNWIVKPFQKAGTIIKNVIKSLTTRRLR

Foldseek 3Di:
DVVVVVVVLVVVLVVLVVVLVVLLCVLPPDDQQDQWDWDDAPNDIAIFGPQCSVQVLVVLVVVVQQLAPAEEEEEEADDDDLPDDDPLQDPVLEDAADDPVLDDPACLSVQLVVLLCVSRVNYHYHYYYLAHNVNDHDLVSNLVSLQVLLVDDHAEYEALDQDPLVDVSNLVSLLSNVVSQHAYFYQLFQCCVPCLVVSQVSNVSLLVSCPDPSNPLRYEYEFEWDQPPNWIDGDNRTRFQDDPSLQRYAYGHFAQHWGAGRPNDIDGDGGSSSRRSNVRSLLSSVCSLQPDDRSSVSSVLQLCQADQAISVRHGNPPSRRRSHYGHSSSSNSVSSVVVSVVSPDPPPDPDPDDDDDDDDDPDPPVVVVVVVVCCCVPPVVVVVVVVVVVVVVVVVVVVVVPD

pLDDT: mean 78.68, std 22.5, range [26.73, 98.88]